Protein AF-A0A9X3NGI1-F1 (afdb_monomer_lite)

pLDDT: mean 73.99, std 24.39, range [33.47, 98.56]

Radius of gyration: 36.4 Å; chains: 1; bounding box: 88×86×124 Å

Structure (mmCIF, N/CA/C/O backbone):
data_AF-A0A9X3NGI1-F1
#
_entry.id   AF-A0A9X3NGI1-F1
#
loop_
_atom_site.group_PDB
_atom_site.id
_atom_site.type_symbol
_atom_site.label_atom_id
_atom_site.label_alt_id
_atom_site.label_comp_id
_atom_site.label_asym_id
_atom_site.label_entity_id
_atom_site.label_seq_id
_atom_site.pdbx_PDB_ins_code
_atom_site.Cartn_x
_atom_site.Cartn_y
_atom_site.Cartn_z
_atom_site.occupancy
_atom_site.B_iso_or_equiv
_atom_site.auth_seq_id
_atom_site.auth_comp_id
_atom_site.auth_asym_id
_atom_site.auth_atom_id
_atom_site.pdbx_PDB_model_num
ATOM 1 N N . THR A 1 1 ? -34.760 -8.149 -36.000 1.00 44.44 1 THR A N 1
ATOM 2 C CA . THR A 1 1 ? -35.032 -9.225 -35.029 1.00 44.44 1 THR A CA 1
ATOM 3 C C . THR A 1 1 ? -34.366 -10.472 -35.561 1.00 44.44 1 THR A C 1
ATOM 5 O O . THR A 1 1 ? -34.420 -10.647 -36.769 1.00 44.44 1 THR A O 1
ATOM 8 N N . GLU A 1 2 ? -33.724 -11.258 -34.691 1.00 40.50 2 GLU A N 1
ATOM 9 C CA . GLU A 1 2 ? -33.153 -12.588 -34.989 1.00 40.50 2 GLU A CA 1
ATOM 10 C C . GLU A 1 2 ? -31.705 -12.674 -35.517 1.00 40.50 2 GLU A C 1
ATOM 12 O O . GLU A 1 2 ? -31.457 -13.360 -36.489 1.00 40.50 2 GLU A O 1
ATOM 17 N N . TRP A 1 3 ? -30.731 -12.042 -34.846 1.00 33.47 3 TRP A N 1
ATOM 18 C CA . TRP A 1 3 ? -29.324 -12.504 -34.829 1.00 33.47 3 TRP A CA 1
ATOM 19 C C . TRP A 1 3 ? -28.754 -12.279 -33.418 1.00 33.47 3 TRP A C 1
ATOM 21 O O . TRP A 1 3 ? -28.051 -11.307 -33.154 1.00 33.47 3 TRP A O 1
ATOM 31 N N . ALA A 1 4 ? -29.134 -13.147 -32.483 1.00 39.94 4 ALA A N 1
ATOM 32 C CA . ALA A 1 4 ? -28.510 -13.287 -31.172 1.00 39.94 4 ALA A CA 1
ATOM 33 C C . ALA A 1 4 ? -28.443 -14.786 -30.843 1.00 39.94 4 ALA A C 1
ATOM 35 O O . ALA A 1 4 ? -29.350 -15.524 -31.211 1.00 39.94 4 ALA A O 1
ATOM 36 N N . ASP A 1 5 ? -27.362 -15.187 -30.177 1.00 46.22 5 ASP A N 1
ATOM 37 C CA . ASP A 1 5 ? -26.978 -16.549 -29.781 1.00 46.22 5 ASP A CA 1
ATOM 38 C C . ASP A 1 5 ? -26.383 -17.468 -30.856 1.00 46.22 5 ASP A C 1
ATOM 40 O O . ASP A 1 5 ? -27.005 -18.385 -31.387 1.00 46.22 5 ASP A O 1
ATOM 44 N N . LYS A 1 6 ? -25.066 -17.308 -31.040 1.00 36.41 6 LYS A N 1
ATOM 45 C CA . LYS A 1 6 ? -24.172 -18.460 -31.194 1.00 36.41 6 LYS A CA 1
ATOM 46 C C . LYS A 1 6 ? -23.066 -18.408 -30.131 1.00 36.41 6 LYS A C 1
ATOM 48 O O . LYS A 1 6 ? -22.438 -17.357 -29.981 1.00 36.41 6 LYS A O 1
ATOM 53 N N . PRO A 1 7 ? -22.804 -19.502 -29.394 1.00 40.94 7 PRO A N 1
ATOM 54 C CA . PRO A 1 7 ? -21.742 -19.549 -28.398 1.00 40.94 7 PRO A CA 1
ATOM 55 C C . PRO A 1 7 ? -20.354 -19.555 -29.059 1.00 40.94 7 PRO A C 1
ATOM 57 O O . PRO A 1 7 ? -20.121 -20.197 -30.082 1.00 40.94 7 PRO A O 1
ATOM 60 N N . ILE A 1 8 ? -19.416 -18.850 -28.422 1.00 40.06 8 ILE A N 1
ATOM 61 C CA . ILE A 1 8 ? -18.023 -18.604 -28.850 1.00 40.06 8 ILE A CA 1
ATOM 62 C C . ILE A 1 8 ? -17.219 -19.899 -29.119 1.00 40.06 8 ILE A C 1
ATOM 64 O O . ILE A 1 8 ? -16.211 -19.866 -29.824 1.00 40.06 8 ILE A O 1
ATOM 68 N N . GLU A 1 9 ? -17.679 -21.057 -28.641 1.00 37.72 9 GLU A N 1
ATOM 69 C CA . GLU A 1 9 ? -17.034 -22.355 -28.883 1.00 37.72 9 GLU A CA 1
ATOM 70 C C . GLU A 1 9 ? -17.083 -22.820 -30.352 1.00 37.72 9 GLU A C 1
ATOM 72 O O . GLU A 1 9 ? -16.216 -23.584 -30.777 1.00 37.72 9 GLU A O 1
ATOM 77 N N . GLU A 1 10 ? -18.027 -22.329 -31.165 1.00 38.19 10 GLU A N 1
ATOM 78 C CA . GLU A 1 10 ? -18.153 -22.735 -32.577 1.00 38.19 10 GLU A CA 1
ATOM 79 C C . GLU A 1 10 ? -17.156 -22.001 -33.505 1.00 38.19 10 GLU A C 1
ATOM 81 O O . GLU A 1 10 ? -16.842 -22.475 -34.595 1.00 38.19 10 GLU A O 1
ATOM 86 N N . VAL A 1 11 ? -16.577 -20.880 -33.051 1.00 39.94 11 VAL A N 1
ATOM 87 C CA . VAL A 1 11 ? -15.551 -20.119 -33.796 1.00 39.94 11 VAL A CA 1
ATOM 88 C C . VAL A 1 11 ? -14.150 -20.712 -33.598 1.00 39.94 11 VAL A C 1
ATOM 90 O O . VAL A 1 11 ? -13.301 -20.598 -34.479 1.00 39.94 11 VAL A O 1
ATOM 93 N N . LEU A 1 12 ? -13.913 -21.406 -32.481 1.00 37.38 12 LEU A N 1
ATOM 94 C CA . LEU A 1 12 ? -12.617 -22.025 -32.181 1.00 37.38 12 LEU A CA 1
ATOM 95 C C . LEU A 1 12 ? -12.430 -23.402 -32.838 1.00 37.38 12 LEU A C 1
ATOM 97 O O . LEU A 1 12 ? -11.293 -23.803 -33.053 1.00 37.38 12 LEU A O 1
ATOM 101 N N . LYS A 1 13 ? -13.510 -24.094 -33.232 1.00 38.16 13 LYS A N 1
ATOM 102 C CA . LYS A 1 13 ? -13.427 -25.395 -33.929 1.00 38.16 13 LYS A CA 1
ATOM 103 C C . LYS A 1 13 ? -13.119 -25.300 -35.429 1.00 38.16 13 LYS A C 1
ATOM 105 O O . LYS A 1 13 ? -12.629 -26.264 -36.003 1.00 38.16 13 LYS A O 1
ATOM 110 N N . ASN A 1 14 ? -13.342 -24.148 -36.066 1.00 36.91 14 ASN A N 1
ATOM 111 C CA . ASN A 1 14 ? -13.116 -23.978 -37.511 1.00 36.91 14 ASN A CA 1
ATOM 112 C C . ASN A 1 14 ? -11.668 -23.609 -37.893 1.00 36.91 14 ASN A C 1
ATOM 114 O O . ASN A 1 14 ? -11.380 -23.421 -39.072 1.00 36.91 14 ASN A O 1
ATOM 118 N N . LEU A 1 15 ? -10.749 -23.525 -36.924 1.00 36.41 15 LEU A N 1
ATOM 119 C CA . LEU A 1 15 ? -9.323 -23.260 -37.163 1.00 36.41 15 LEU A CA 1
ATOM 120 C C . LEU A 1 15 ? -8.459 -24.532 -37.276 1.00 36.41 15 LEU A C 1
ATOM 122 O O . LEU A 1 15 ? -7.320 -24.431 -37.720 1.00 36.41 15 LEU A O 1
ATOM 126 N N . ASP A 1 16 ? -9.009 -25.712 -36.965 1.00 37.62 16 ASP A N 1
ATOM 127 C CA . ASP A 1 16 ? -8.298 -27.006 -37.005 1.00 37.62 16 ASP A CA 1
ATOM 128 C C . ASP A 1 16 ? -8.441 -27.765 -38.343 1.00 37.62 16 ASP A C 1
ATOM 130 O O . ASP A 1 16 ? -7.996 -28.903 -38.471 1.00 37.62 16 ASP A O 1
ATOM 134 N N . SER A 1 17 ? -9.063 -27.169 -39.365 1.00 38.25 17 SER A N 1
ATOM 135 C CA . SER A 1 17 ? -9.323 -27.830 -40.657 1.00 38.25 17 SER A CA 1
ATOM 136 C C . SER A 1 17 ? -8.595 -27.155 -41.820 1.00 38.25 17 SER A C 1
ATOM 138 O O . SER A 1 17 ? -9.227 -26.589 -42.708 1.00 38.25 17 SER A O 1
ATOM 140 N N . LEU A 1 18 ? -7.262 -27.228 -41.841 1.00 39.94 18 LEU A N 1
ATOM 141 C CA . LEU A 1 18 ? -6.475 -27.010 -43.060 1.00 39.94 18 LEU A CA 1
ATOM 142 C C . LEU A 1 18 ? -5.379 -28.085 -43.173 1.00 39.94 18 LEU A C 1
ATOM 144 O O . LEU A 1 18 ? -4.700 -28.357 -42.182 1.00 39.94 18 LEU A O 1
ATOM 148 N N . PRO A 1 19 ? -5.209 -28.720 -44.347 1.00 35.97 19 PRO A N 1
ATOM 149 C CA . PRO A 1 19 ? -4.277 -29.827 -44.513 1.00 35.97 19 PRO A CA 1
ATOM 150 C C . PRO A 1 19 ? -2.824 -29.342 -44.473 1.00 35.97 19 PRO A C 1
ATOM 152 O O . PRO A 1 19 ? -2.438 -28.406 -45.175 1.00 35.97 19 PRO A O 1
ATOM 155 N N . ALA A 1 20 ? -2.022 -30.011 -43.649 1.00 44.06 20 ALA A N 1
ATOM 156 C CA . ALA A 1 20 ? -0.577 -29.881 -43.618 1.00 44.06 20 ALA A CA 1
ATOM 157 C C . ALA A 1 20 ? 0.026 -30.790 -44.693 1.00 44.06 20 ALA A C 1
ATOM 159 O O . ALA A 1 20 ? 0.001 -32.001 -44.525 1.00 44.06 20 ALA A O 1
ATOM 160 N N . ASP A 1 21 ? 0.558 -30.214 -45.771 1.00 40.72 21 ASP A N 1
ATOM 161 C CA . ASP A 1 21 ? 1.622 -30.854 -46.550 1.00 40.72 21 ASP A CA 1
ATOM 162 C C . ASP A 1 21 ? 2.326 -29.848 -47.472 1.00 40.72 21 ASP A C 1
ATOM 164 O O . ASP A 1 21 ? 1.768 -29.368 -48.459 1.00 40.72 21 ASP A O 1
ATOM 168 N N . ALA A 1 22 ? 3.583 -29.544 -47.146 1.00 36.22 22 ALA A N 1
ATOM 169 C CA . ALA A 1 22 ? 4.604 -29.129 -48.103 1.00 36.22 22 ALA A CA 1
ATOM 170 C C . ALA A 1 22 ? 5.992 -29.421 -47.494 1.00 36.22 22 ALA A C 1
ATOM 172 O O . ALA A 1 22 ? 6.306 -28.894 -46.422 1.00 36.22 22 ALA A O 1
ATOM 173 N N . PRO A 1 23 ? 6.838 -30.251 -48.130 1.00 43.12 23 PRO A N 1
ATOM 174 C CA . PRO A 1 23 ? 8.165 -30.553 -47.612 1.00 43.12 23 PRO A CA 1
ATOM 175 C C . PRO A 1 23 ? 9.122 -29.385 -47.879 1.00 43.12 23 PRO A C 1
ATOM 177 O O . PRO A 1 23 ? 9.331 -28.980 -49.022 1.00 43.12 23 PRO A O 1
ATOM 180 N N . VAL A 1 24 ? 9.741 -28.862 -46.820 1.00 44.47 24 VAL A N 1
ATOM 181 C CA . VAL A 1 24 ? 10.839 -27.893 -46.927 1.00 44.47 24 VAL A CA 1
ATOM 182 C C . VAL A 1 24 ? 12.155 -28.655 -47.075 1.00 44.47 24 VAL A C 1
ATOM 184 O O . VAL A 1 24 ? 12.584 -29.378 -46.178 1.00 44.47 24 VAL A O 1
ATOM 187 N N . THR A 1 25 ? 12.796 -28.489 -48.229 1.00 40.03 25 THR A N 1
ATOM 188 C CA . THR A 1 25 ? 14.156 -28.954 -48.526 1.00 40.03 25 THR A CA 1
ATOM 189 C C . THR A 1 25 ? 15.187 -28.123 -47.743 1.00 40.03 25 THR A C 1
ATOM 191 O O . THR A 1 25 ? 15.112 -26.894 -47.791 1.00 40.03 25 THR A O 1
ATOM 194 N N . PRO A 1 26 ? 16.174 -28.726 -47.051 1.00 42.69 26 PRO A N 1
ATOM 195 C CA . PRO A 1 26 ? 17.246 -27.968 -46.412 1.00 42.69 26 PRO A CA 1
ATOM 196 C C . PRO A 1 26 ? 18.352 -27.613 -47.419 1.00 42.69 26 PRO A C 1
ATOM 198 O O . PRO A 1 26 ? 18.873 -28.481 -48.119 1.00 42.69 26 PRO A O 1
ATOM 201 N N . ALA A 1 27 ? 18.731 -26.333 -47.469 1.00 34.28 27 ALA A N 1
ATOM 202 C CA . ALA A 1 27 ? 19.940 -25.868 -48.149 1.00 34.28 27 ALA A CA 1
ATOM 203 C C . ALA A 1 27 ? 21.168 -25.957 -47.211 1.00 34.28 27 ALA A C 1
ATOM 205 O O . ALA A 1 27 ? 21.007 -25.884 -45.989 1.00 34.28 27 ALA A O 1
ATOM 206 N N . PRO A 1 28 ? 22.387 -26.140 -47.755 1.00 46.09 28 PRO A N 1
ATOM 207 C CA . PRO A 1 28 ? 23.514 -26.705 -47.024 1.00 46.09 28 PRO A CA 1
ATOM 208 C C . PRO A 1 28 ? 24.470 -25.660 -46.428 1.00 46.09 28 PRO A C 1
ATOM 210 O O . PRO A 1 28 ? 24.671 -24.586 -46.983 1.00 46.09 28 PRO A O 1
ATOM 213 N N . GLY A 1 29 ? 25.143 -26.076 -45.352 1.00 35.66 29 GLY A N 1
ATOM 214 C CA . GLY A 1 29 ? 26.586 -25.898 -45.171 1.00 35.66 29 GLY A CA 1
ATOM 215 C C . GLY A 1 29 ? 27.109 -24.484 -44.934 1.00 35.66 29 GLY A C 1
ATOM 216 O O . GLY A 1 29 ? 27.486 -23.794 -45.873 1.00 35.66 29 GLY A O 1
ATOM 217 N N . LEU A 1 30 ? 27.325 -24.139 -43.663 1.00 37.38 30 LEU A N 1
ATOM 218 C CA . LEU A 1 30 ? 28.385 -23.207 -43.285 1.00 37.38 30 LEU A CA 1
ATOM 219 C C . LEU A 1 30 ? 29.202 -23.808 -42.143 1.00 37.38 30 LEU A C 1
ATOM 221 O O . LEU A 1 30 ? 28.684 -24.203 -41.100 1.00 37.38 30 LEU A O 1
ATOM 225 N N . ALA A 1 31 ? 30.485 -23.954 -42.452 1.00 35.06 31 ALA A N 1
ATOM 226 C CA . ALA A 1 31 ? 31.502 -24.655 -41.704 1.00 35.06 31 ALA A CA 1
ATOM 227 C C . ALA A 1 31 ? 31.841 -23.971 -40.374 1.00 35.06 31 ALA A C 1
ATOM 229 O O . ALA A 1 31 ? 31.926 -22.747 -40.280 1.00 35.06 31 ALA A O 1
ATOM 230 N N . ALA A 1 32 ? 32.107 -24.803 -39.371 1.00 38.31 32 ALA A N 1
ATOM 231 C CA . ALA A 1 32 ? 32.793 -24.423 -38.148 1.00 38.31 32 ALA A CA 1
ATOM 232 C C . ALA A 1 32 ? 34.277 -24.129 -38.430 1.00 38.31 32 ALA A C 1
ATOM 234 O O . ALA A 1 32 ? 34.912 -24.896 -39.157 1.00 38.31 32 ALA A O 1
ATOM 235 N N . PRO A 1 33 ? 34.873 -23.109 -37.794 1.00 51.44 33 PRO A N 1
ATOM 236 C CA . PRO A 1 33 ? 36.298 -23.109 -37.527 1.00 51.44 33 PRO A CA 1
ATOM 237 C C . PRO A 1 33 ? 36.593 -23.631 -36.117 1.00 51.44 33 PRO A C 1
ATOM 239 O O . PRO A 1 33 ? 35.929 -23.306 -35.132 1.00 51.44 33 PRO A O 1
ATOM 242 N N . ALA A 1 34 ? 37.617 -24.475 -36.084 1.00 36.09 34 ALA A N 1
ATOM 243 C CA . ALA A 1 34 ? 38.183 -25.147 -34.936 1.00 36.09 34 ALA A CA 1
ATOM 244 C C . ALA A 1 34 ? 38.955 -24.201 -33.995 1.00 36.09 34 ALA A C 1
ATOM 246 O O . ALA A 1 34 ? 39.616 -23.262 -34.426 1.00 36.09 34 ALA A O 1
ATOM 247 N N . THR A 1 35 ? 38.853 -24.532 -32.709 1.00 39.19 35 THR A N 1
ATOM 248 C CA . THR A 1 35 ? 39.901 -24.618 -31.678 1.00 39.19 35 THR A CA 1
ATOM 249 C C . THR A 1 35 ? 41.120 -23.689 -31.762 1.00 39.19 35 THR A C 1
ATOM 251 O O . THR A 1 35 ? 42.000 -23.879 -32.594 1.00 39.19 35 THR A O 1
ATOM 254 N N . ALA A 1 36 ? 41.278 -22.837 -30.744 1.00 36.28 36 ALA A N 1
ATOM 255 C CA . ALA A 1 36 ? 42.585 -22.529 -30.158 1.00 36.28 36 ALA A CA 1
ATOM 256 C C . ALA A 1 36 ? 42.411 -22.059 -28.703 1.00 36.28 36 ALA A C 1
ATOM 258 O O . ALA A 1 36 ? 41.901 -20.972 -28.442 1.00 36.28 36 ALA A O 1
ATOM 259 N N . ALA A 1 37 ? 42.824 -22.908 -27.763 1.00 43.88 37 ALA A N 1
ATOM 260 C CA . ALA A 1 37 ? 43.099 -22.531 -26.383 1.00 43.88 37 ALA A CA 1
ATOM 261 C C . ALA A 1 37 ? 44.496 -21.896 -26.296 1.00 43.88 37 ALA A C 1
ATOM 263 O O . ALA A 1 37 ? 45.396 -22.333 -27.019 1.00 43.88 37 ALA A O 1
ATOM 264 N N . PRO A 1 38 ? 44.700 -20.935 -25.385 1.00 57.19 38 PRO A N 1
ATOM 265 C CA . PRO A 1 38 ? 46.007 -20.785 -24.766 1.00 57.19 38 PRO A CA 1
ATOM 266 C C . PRO A 1 38 ? 45.961 -20.896 -23.237 1.00 57.19 38 PRO A C 1
ATOM 268 O O . PRO A 1 38 ? 45.046 -20.422 -22.562 1.00 57.19 38 PRO A O 1
ATOM 271 N N . ASP A 1 39 ? 47.009 -21.551 -22.752 1.00 37.31 39 ASP A N 1
ATOM 272 C CA . ASP A 1 39 ? 47.412 -21.788 -21.374 1.00 37.31 39 ASP A CA 1
ATOM 273 C C . ASP A 1 39 ? 47.661 -20.515 -20.542 1.00 37.31 39 ASP A C 1
ATOM 275 O O . ASP A 1 39 ? 48.174 -19.508 -21.028 1.00 37.31 39 ASP A O 1
ATOM 279 N N . LEU A 1 40 ? 47.329 -20.653 -19.252 1.00 42.53 40 LEU A N 1
ATOM 280 C CA . LEU A 1 40 ? 48.060 -20.224 -18.047 1.00 42.53 40 LEU A CA 1
ATOM 281 C C . LEU A 1 40 ? 49.013 -19.019 -18.144 1.00 42.53 40 LEU A C 1
ATOM 283 O O . LEU A 1 40 ? 50.110 -19.176 -18.658 1.00 42.53 40 LEU A O 1
ATOM 287 N N . VAL A 1 41 ? 48.707 -17.938 -17.409 1.00 46.62 41 VAL A N 1
ATOM 288 C CA . VAL A 1 41 ? 49.624 -17.326 -16.415 1.00 46.62 41 VAL A CA 1
ATOM 289 C C . VAL A 1 41 ? 48.790 -16.616 -15.336 1.00 46.62 41 VAL A C 1
ATOM 291 O O . VAL A 1 41 ? 48.010 -15.714 -15.631 1.00 46.62 41 VAL A O 1
ATOM 294 N N . ALA A 1 42 ? 48.970 -17.014 -14.076 1.00 46.12 42 ALA A N 1
ATOM 295 C CA . ALA A 1 42 ? 48.466 -16.307 -12.901 1.00 46.12 42 ALA A CA 1
ATOM 296 C C . ALA A 1 42 ? 49.437 -15.179 -12.499 1.00 46.12 42 ALA A C 1
ATOM 298 O O . ALA A 1 42 ? 50.633 -15.451 -12.378 1.00 46.12 42 ALA A O 1
ATOM 299 N N . PRO A 1 43 ? 48.972 -13.947 -12.228 1.00 54.88 43 PRO A N 1
ATOM 300 C CA . PRO A 1 43 ? 49.787 -12.954 -11.548 1.00 54.88 43 PRO A CA 1
ATOM 301 C C . PRO A 1 43 ? 49.60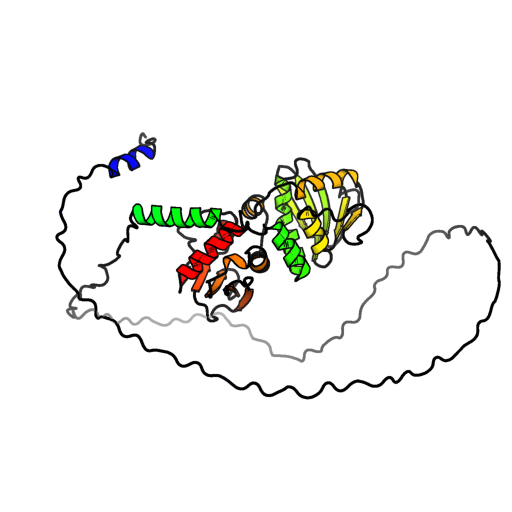6 -13.069 -10.027 1.00 54.88 43 PRO A C 1
ATOM 303 O O . PRO A 1 43 ? 48.556 -12.762 -9.468 1.00 54.88 43 PRO A O 1
ATOM 306 N N . THR A 1 44 ? 50.663 -13.517 -9.353 1.00 45.03 44 THR A N 1
ATOM 307 C CA . THR A 1 44 ? 50.923 -13.254 -7.933 1.00 45.03 44 THR A CA 1
ATOM 308 C C . THR A 1 44 ? 51.132 -11.757 -7.733 1.00 45.03 44 THR A C 1
ATOM 310 O O . THR A 1 44 ? 52.171 -11.233 -8.134 1.00 45.03 44 THR A O 1
ATOM 313 N N . GLU A 1 45 ? 50.181 -11.080 -7.089 1.00 45.75 45 GLU A N 1
ATOM 314 C CA . GLU A 1 45 ? 50.353 -9.695 -6.655 1.00 45.75 45 GLU A CA 1
ATOM 315 C C . GLU A 1 45 ? 50.512 -9.617 -5.130 1.00 45.75 45 GLU A C 1
ATOM 317 O O . GLU A 1 45 ? 49.603 -9.838 -4.333 1.00 45.75 45 GLU A O 1
ATOM 322 N N . ASN A 1 46 ? 51.771 -9.372 -4.787 1.00 47.66 46 ASN A N 1
ATOM 323 C CA . ASN A 1 46 ? 52.353 -8.820 -3.573 1.00 47.66 46 ASN A CA 1
ATOM 324 C C . ASN A 1 46 ? 51.393 -7.950 -2.727 1.00 47.66 46 ASN A C 1
ATOM 326 O O . ASN A 1 46 ? 51.090 -6.814 -3.085 1.00 47.66 46 ASN A O 1
ATOM 330 N N . VAL A 1 47 ? 50.991 -8.447 -1.552 1.00 54.34 47 VAL A N 1
ATOM 331 C CA . VAL A 1 47 ? 50.328 -7.649 -0.506 1.00 54.34 47 VAL A CA 1
ATOM 332 C C . VAL A 1 47 ? 51.397 -7.159 0.485 1.00 54.34 47 VAL A C 1
ATOM 334 O O . VAL A 1 47 ? 52.038 -7.993 1.127 1.00 54.34 47 VAL A O 1
ATOM 337 N N . PRO A 1 48 ? 51.622 -5.840 0.639 1.00 60.06 48 PRO A N 1
ATOM 338 C CA . PRO A 1 48 ? 52.525 -5.312 1.659 1.00 60.06 48 PRO A CA 1
ATOM 339 C C . PRO A 1 48 ? 51.928 -5.466 3.076 1.00 60.06 48 PRO A C 1
ATOM 341 O O . PRO A 1 48 ? 50.712 -5.343 3.249 1.00 60.06 48 PRO A O 1
ATOM 344 N N . PRO A 1 49 ? 52.758 -5.721 4.107 1.00 62.69 49 PRO A N 1
ATOM 345 C CA . PRO A 1 49 ? 52.288 -5.945 5.471 1.00 62.69 49 PRO A CA 1
ATOM 346 C C . PRO A 1 49 ? 51.755 -4.660 6.119 1.00 62.69 49 PRO A C 1
ATOM 348 O O . PRO A 1 49 ? 52.354 -3.588 6.022 1.00 62.69 49 PRO A O 1
ATOM 351 N N . ALA A 1 50 ? 50.629 -4.801 6.819 1.00 51.12 50 ALA A N 1
ATOM 352 C CA . ALA A 1 50 ? 49.999 -3.753 7.610 1.00 51.12 50 ALA A CA 1
ATOM 353 C C . ALA A 1 50 ? 50.905 -3.290 8.775 1.00 51.12 50 ALA A C 1
ATOM 355 O O . ALA A 1 50 ? 51.505 -4.131 9.452 1.00 51.12 50 ALA A O 1
ATOM 356 N N . PRO A 1 51 ? 50.985 -1.979 9.063 1.00 59.28 51 PRO A N 1
ATOM 357 C CA . PRO A 1 51 ? 51.721 -1.477 10.212 1.00 59.28 51 PRO A CA 1
ATOM 358 C C . PRO A 1 51 ? 50.914 -1.621 11.513 1.00 59.28 51 PRO A C 1
ATOM 360 O O . PRO A 1 51 ? 49.805 -1.111 11.636 1.00 59.28 51 PRO A O 1
ATOM 363 N N . GLY A 1 52 ? 51.530 -2.304 12.481 1.00 47.53 52 GLY A N 1
ATOM 364 C CA . GLY A 1 52 ? 51.590 -1.930 13.899 1.00 47.53 52 GLY A CA 1
ATOM 365 C C . GLY A 1 52 ? 50.294 -1.572 14.629 1.00 47.53 52 GLY A C 1
ATOM 366 O O . GLY A 1 52 ? 49.899 -0.412 14.684 1.00 47.53 52 GLY A O 1
ATOM 367 N N . LEU A 1 53 ? 49.744 -2.559 15.341 1.00 43.75 53 LEU A N 1
ATOM 368 C CA . LEU A 1 53 ? 48.914 -2.357 16.531 1.00 43.75 53 LEU A CA 1
ATOM 369 C C . LEU A 1 53 ? 49.722 -1.601 17.601 1.00 43.75 53 LEU A C 1
ATOM 371 O O . LEU A 1 53 ? 50.600 -2.178 18.242 1.00 43.75 53 LEU A O 1
ATOM 375 N N . ALA A 1 54 ? 49.411 -0.322 17.800 1.00 46.56 54 ALA A N 1
ATOM 376 C CA . ALA A 1 54 ? 49.799 0.423 18.991 1.00 46.56 54 ALA A CA 1
ATOM 377 C C . ALA A 1 54 ? 48.688 0.289 20.041 1.00 46.56 54 ALA A C 1
ATOM 379 O O . ALA A 1 54 ? 47.531 0.635 19.795 1.00 46.56 54 ALA A O 1
ATOM 380 N N . ALA A 1 55 ? 49.056 -0.248 21.201 1.00 50.16 55 ALA A N 1
ATOM 381 C CA . ALA A 1 55 ? 48.228 -0.308 22.394 1.00 50.16 55 ALA A CA 1
ATOM 382 C C . ALA A 1 55 ? 47.932 1.109 22.923 1.00 50.16 55 ALA A C 1
ATOM 384 O O . ALA A 1 55 ? 48.865 1.908 23.029 1.00 50.16 55 ALA A O 1
ATOM 385 N N . PRO A 1 56 ? 46.686 1.433 23.304 1.00 59.28 56 PRO A N 1
ATOM 386 C CA . PRO A 1 56 ? 46.427 2.571 24.165 1.00 59.28 56 PRO A CA 1
ATOM 387 C C . PRO A 1 56 ? 46.601 2.163 25.632 1.00 59.28 56 PRO A C 1
ATOM 389 O O . PRO A 1 56 ? 45.900 1.302 26.162 1.00 59.28 56 PRO A O 1
ATOM 392 N N . THR A 1 57 ? 47.588 2.809 26.238 1.00 51.00 57 THR A N 1
ATOM 393 C CA . THR A 1 57 ? 47.910 2.895 27.658 1.00 51.00 57 THR A CA 1
ATOM 394 C C . THR A 1 57 ? 46.683 3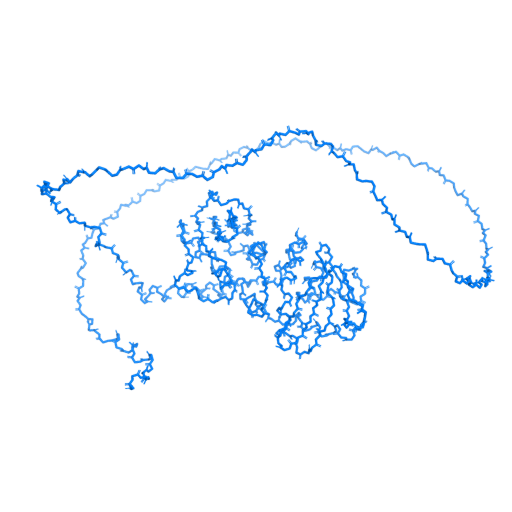.252 28.502 1.00 51.00 57 THR A C 1
ATOM 396 O O . THR A 1 57 ? 45.919 4.153 28.152 1.00 51.00 57 THR A O 1
ATOM 399 N N . GLU A 1 58 ? 46.530 2.540 29.621 1.00 48.09 58 GLU A N 1
ATOM 400 C CA . GLU A 1 58 ? 45.721 2.924 30.779 1.00 48.09 58 GLU A CA 1
ATOM 401 C C . GLU A 1 58 ? 46.057 4.350 31.219 1.00 48.09 58 GLU A C 1
ATOM 403 O O . GLU A 1 58 ? 47.201 4.634 31.564 1.00 48.09 58 GLU A O 1
ATOM 408 N N . ASP A 1 59 ? 45.055 5.223 31.283 1.00 51.09 59 ASP A N 1
ATOM 409 C CA . ASP A 1 59 ? 45.117 6.374 32.176 1.00 51.09 59 ASP A CA 1
ATOM 410 C C . ASP A 1 59 ? 43.725 6.612 32.770 1.00 51.09 59 ASP A C 1
ATOM 412 O O . ASP A 1 59 ? 42.788 7.075 32.115 1.00 51.09 59 ASP A O 1
ATOM 416 N N . ALA A 1 60 ? 43.581 6.169 34.016 1.00 47.81 60 ALA A N 1
ATOM 417 C CA . ALA A 1 60 ? 42.385 6.277 34.830 1.00 47.81 60 ALA A CA 1
ATOM 418 C C . ALA A 1 60 ? 42.515 7.501 35.748 1.00 47.81 60 ALA A C 1
ATOM 420 O O . ALA A 1 60 ? 43.387 7.505 36.618 1.00 47.81 60 ALA A O 1
ATOM 421 N N . PRO A 1 61 ? 41.649 8.524 35.638 1.00 62.88 61 PRO A N 1
ATOM 422 C CA . PRO A 1 61 ? 41.564 9.541 36.668 1.00 62.88 61 PRO A CA 1
ATOM 423 C C . PRO A 1 61 ? 40.623 9.111 37.799 1.00 62.88 61 PRO A C 1
ATOM 425 O O . PRO A 1 61 ? 39.489 8.674 37.597 1.00 62.88 61 PRO A O 1
ATOM 428 N N . ALA A 1 62 ? 41.169 9.270 39.000 1.00 43.56 62 ALA A N 1
ATOM 429 C CA . ALA A 1 62 ? 40.601 9.062 40.317 1.00 43.56 62 ALA A CA 1
ATOM 430 C C . ALA A 1 62 ? 39.172 9.599 40.510 1.00 43.56 62 ALA A C 1
ATOM 432 O O . ALA A 1 62 ? 38.828 10.716 40.119 1.00 43.56 62 ALA A O 1
ATOM 433 N N . ALA A 1 63 ? 38.379 8.804 41.226 1.00 46.38 63 ALA A N 1
ATOM 434 C CA . ALA A 1 63 ? 37.147 9.223 41.871 1.00 46.38 63 ALA A CA 1
ATOM 435 C C . ALA A 1 63 ? 37.439 10.211 43.018 1.00 46.38 63 ALA A C 1
ATOM 437 O O . ALA A 1 63 ? 38.346 9.952 43.813 1.00 46.38 63 ALA A O 1
ATOM 438 N N . PRO A 1 64 ? 36.648 11.285 43.179 1.00 65.31 64 PRO A N 1
ATOM 439 C CA . PRO A 1 64 ? 36.519 11.948 44.461 1.00 65.31 64 PRO A CA 1
ATOM 440 C C . PRO A 1 64 ? 35.376 11.335 45.276 1.00 65.31 64 PRO A C 1
ATOM 442 O O . PRO A 1 64 ? 34.209 11.316 44.883 1.00 65.31 64 PRO A O 1
ATOM 445 N N . ASP A 1 65 ? 35.794 10.850 46.435 1.00 48.62 65 ASP A N 1
ATOM 446 C CA . ASP A 1 65 ? 35.040 10.523 47.634 1.00 48.62 65 ASP A CA 1
ATOM 447 C C . ASP A 1 65 ? 34.257 11.755 48.133 1.00 48.62 65 ASP A C 1
ATOM 449 O O . ASP A 1 65 ? 34.856 12.785 48.448 1.00 48.62 65 ASP A O 1
ATOM 453 N N . VAL A 1 66 ? 32.921 11.674 48.184 1.00 54.69 66 VAL A N 1
ATOM 454 C CA . VAL A 1 66 ? 32.079 12.641 48.911 1.00 54.69 66 VAL A CA 1
ATOM 455 C C . VAL A 1 66 ? 30.956 11.901 49.637 1.00 54.69 66 VAL A C 1
ATOM 457 O O . VAL A 1 66 ? 29.920 11.558 49.072 1.00 54.69 66 VAL A O 1
ATOM 460 N N . ALA A 1 67 ? 31.246 11.649 50.910 1.00 44.34 67 ALA A N 1
ATOM 461 C CA . ALA A 1 67 ? 30.399 11.731 52.096 1.00 44.34 67 ALA A CA 1
ATOM 462 C C . ALA A 1 67 ? 28.866 11.836 51.929 1.00 44.34 67 ALA A C 1
ATOM 464 O O . ALA A 1 67 ? 28.317 12.766 51.338 1.00 44.34 67 ALA A O 1
ATOM 465 N N . ALA A 1 68 ? 28.196 10.923 52.636 1.00 49.69 68 ALA A N 1
ATOM 466 C CA . ALA A 1 68 ? 26.803 10.998 53.062 1.00 49.69 68 ALA A CA 1
ATOM 467 C C . ALA A 1 68 ? 26.484 12.289 53.847 1.00 49.69 68 ALA A C 1
ATOM 469 O O . ALA A 1 68 ? 27.362 12.872 54.488 1.00 49.69 68 ALA A O 1
ATOM 470 N N . PRO A 1 69 ? 25.192 12.646 53.920 1.00 59.84 69 PRO A N 1
ATOM 471 C CA . PRO A 1 69 ? 24.566 12.552 55.233 1.00 59.84 69 PRO A CA 1
ATOM 472 C C . PRO A 1 69 ? 23.195 11.866 55.209 1.00 59.84 69 PRO A C 1
ATOM 474 O O . PRO A 1 69 ? 22.329 12.125 54.377 1.00 59.84 69 PRO A O 1
ATOM 477 N N . THR A 1 70 ? 23.028 10.994 56.198 1.00 47.69 70 THR A N 1
ATOM 478 C CA . THR A 1 70 ? 21.778 10.696 56.900 1.00 47.69 70 THR A CA 1
ATOM 479 C C . THR A 1 70 ? 21.032 11.974 57.261 1.00 47.69 70 THR A C 1
ATOM 481 O O . THR A 1 70 ? 21.590 12.769 58.006 1.00 47.69 70 THR A O 1
ATOM 484 N N . GLU A 1 71 ? 19.767 12.097 56.860 1.00 51.19 71 GLU A N 1
ATOM 485 C CA . GLU A 1 71 ? 18.729 12.633 57.742 1.00 51.19 71 GLU A CA 1
ATOM 486 C C . GLU A 1 71 ? 17.399 11.910 57.520 1.00 51.19 71 GLU A C 1
ATOM 488 O O . GLU A 1 71 ? 16.992 11.547 56.416 1.00 51.19 71 GLU A O 1
ATOM 493 N N . ASP A 1 72 ? 16.797 11.666 58.668 1.00 46.50 72 ASP A N 1
ATOM 494 C CA . ASP A 1 72 ? 15.679 10.823 59.016 1.00 46.50 72 ASP A CA 1
ATOM 495 C C . ASP A 1 72 ? 14.513 11.768 59.309 1.00 46.50 72 ASP A C 1
ATOM 497 O O . ASP A 1 72 ? 14.613 12.566 60.238 1.00 46.50 72 ASP A O 1
ATOM 501 N N . VAL A 1 73 ? 13.429 11.744 58.525 1.00 51.66 73 VAL A N 1
ATOM 502 C CA . VAL A 1 73 ? 12.173 12.396 58.932 1.00 51.66 73 VAL A CA 1
ATOM 503 C C . VAL A 1 73 ? 10.976 11.570 58.474 1.00 51.66 73 VAL A C 1
ATOM 505 O O . VAL A 1 73 ? 10.525 11.607 57.329 1.00 51.66 73 VAL A O 1
ATOM 508 N N . SER A 1 74 ? 10.441 10.842 59.448 1.00 46.91 74 SER A N 1
ATOM 509 C CA . SER A 1 74 ? 9.063 10.369 59.501 1.00 46.91 74 SER A CA 1
ATOM 510 C C . SER A 1 74 ? 8.067 11.535 59.472 1.00 46.91 74 SER A C 1
ATOM 512 O O . SER A 1 74 ? 8.171 12.427 60.307 1.00 46.91 74 SER A O 1
ATOM 514 N N . ALA A 1 75 ? 7.049 11.480 58.606 1.00 41.75 75 ALA A N 1
ATOM 515 C CA . ALA A 1 75 ? 5.704 12.004 58.887 1.00 41.75 75 ALA A CA 1
ATOM 516 C C . ALA A 1 75 ? 4.689 11.559 57.814 1.00 41.75 75 ALA A C 1
ATOM 518 O O . ALA A 1 75 ? 4.754 11.955 56.652 1.00 41.75 75 ALA A O 1
ATOM 519 N N . THR A 1 76 ? 3.712 10.753 58.225 1.00 44.22 76 THR A N 1
ATOM 520 C CA . THR A 1 76 ? 2.402 10.581 57.565 1.00 44.22 76 THR A CA 1
ATOM 521 C C . THR A 1 76 ? 1.368 11.540 58.212 1.00 44.22 76 THR A C 1
ATOM 523 O O . THR A 1 76 ? 1.731 12.290 59.112 1.00 44.22 76 THR A O 1
ATOM 526 N N . PRO A 1 77 ? 0.078 11.551 57.824 1.00 59.75 77 PRO A N 1
ATOM 527 C CA . PRO A 1 77 ? -0.493 12.458 56.830 1.00 59.75 77 PRO A CA 1
ATOM 528 C C . PRO A 1 77 ? -1.589 13.371 57.425 1.00 59.75 77 PRO A C 1
ATOM 530 O O . PRO A 1 77 ? -2.434 12.911 58.190 1.00 59.75 77 PRO A O 1
ATOM 533 N N . THR A 1 78 ? -1.677 14.631 56.998 1.00 44.72 78 THR A N 1
ATOM 534 C CA . THR A 1 78 ? -2.844 15.475 57.318 1.00 44.72 78 THR A CA 1
ATOM 535 C C . THR A 1 78 ? -3.755 15.569 56.104 1.00 44.72 78 THR A C 1
ATOM 537 O O . THR A 1 78 ? -3.407 16.145 55.076 1.00 44.72 78 THR A O 1
ATOM 540 N N . SER A 1 79 ? -4.924 14.943 56.241 1.00 47.84 79 SER A N 1
ATOM 541 C CA . SER A 1 79 ? -6.104 15.244 55.438 1.00 47.84 79 SER A CA 1
ATOM 542 C C . SER A 1 79 ? -6.588 16.636 55.808 1.00 47.84 79 SER A C 1
ATOM 544 O O . SER A 1 79 ? -6.893 16.854 56.974 1.00 47.84 79 SER A O 1
ATOM 546 N N . ASP A 1 80 ? -6.732 17.521 54.828 1.00 42.00 80 ASP A N 1
ATOM 547 C CA . ASP A 1 80 ? -7.632 18.659 54.962 1.00 42.00 80 ASP A CA 1
ATOM 548 C C . ASP A 1 80 ? -8.507 18.792 53.719 1.00 42.00 80 ASP A C 1
ATOM 550 O O . ASP A 1 80 ? -8.049 18.913 52.579 1.00 42.00 80 ASP A O 1
ATOM 554 N N . LEU A 1 81 ? -9.808 18.707 53.993 1.00 47.31 81 LEU A N 1
ATOM 555 C CA . LEU A 1 81 ? -10.896 19.072 53.110 1.00 47.31 81 LEU A CA 1
ATOM 556 C C . LEU A 1 81 ? -10.767 20.556 52.756 1.00 47.31 81 LEU A C 1
ATOM 558 O O . LEU A 1 81 ? -10.856 21.411 53.634 1.00 47.31 81 LEU A O 1
ATOM 562 N N . VAL A 1 82 ? -10.703 20.871 51.464 1.00 45.91 82 VAL A N 1
ATOM 563 C CA . VAL A 1 82 ? -11.059 22.204 50.971 1.00 45.91 82 VAL A CA 1
ATOM 564 C C . VAL A 1 82 ? -12.224 22.063 50.000 1.00 45.91 82 VAL A C 1
ATOM 566 O O . VAL A 1 82 ? -12.142 21.394 48.969 1.00 45.91 82 VAL A O 1
ATOM 569 N N . ALA A 1 83 ? -13.336 22.669 50.410 1.00 45.09 83 ALA A N 1
ATOM 570 C CA . ALA A 1 83 ? -14.573 22.848 49.668 1.00 45.09 83 ALA A CA 1
ATOM 571 C C . ALA A 1 83 ? -14.361 23.696 48.391 1.00 45.09 83 ALA A C 1
ATOM 573 O O . ALA A 1 83 ? -13.394 24.456 48.305 1.00 45.09 83 ALA A O 1
ATOM 574 N N . PRO A 1 84 ? -15.246 23.578 47.386 1.00 53.81 84 PRO A N 1
ATOM 575 C CA . PRO A 1 84 ? -15.046 24.198 46.081 1.00 53.81 84 PRO A CA 1
ATOM 576 C C . PRO A 1 84 ? -15.380 25.697 46.116 1.00 53.81 84 PRO A C 1
ATOM 578 O O . PRO A 1 84 ? -16.364 26.074 46.755 1.00 53.81 84 PRO A O 1
ATOM 581 N N . PRO A 1 85 ? -14.648 26.562 45.389 1.00 56.97 85 PRO A N 1
ATOM 582 C CA . PRO A 1 85 ? -15.162 27.876 45.081 1.00 56.97 85 PRO A CA 1
ATOM 583 C C . PRO A 1 85 ? -16.154 27.803 43.920 1.00 56.97 85 PRO A C 1
ATOM 585 O O . PRO A 1 85 ? -15.966 27.125 42.906 1.00 56.97 85 PRO A O 1
ATOM 588 N N . ASP A 1 86 ? -17.216 28.543 44.171 1.00 40.09 86 ASP A N 1
ATOM 589 C CA . ASP A 1 86 ? -18.393 28.806 43.379 1.00 40.09 86 ASP A CA 1
ATOM 590 C C . ASP A 1 86 ? -18.091 29.523 42.054 1.00 40.09 86 ASP A C 1
ATOM 592 O O . ASP A 1 86 ? -17.007 30.056 41.799 1.00 40.09 86 ASP A O 1
ATOM 596 N N . ALA A 1 87 ? -19.112 29.520 41.210 1.00 45.03 87 ALA A N 1
ATOM 597 C CA . ALA A 1 87 ? -19.166 30.080 39.879 1.00 45.03 87 ALA A CA 1
ATOM 598 C C . ALA A 1 87 ? -18.757 31.562 39.789 1.00 45.03 87 ALA A C 1
ATOM 600 O O . ALA A 1 87 ? -19.152 32.390 40.602 1.00 45.03 87 ALA A O 1
ATOM 601 N N . ALA A 1 88 ? -18.055 31.879 38.693 1.00 41.72 88 ALA A N 1
ATOM 602 C CA . ALA A 1 88 ? -18.194 33.064 37.834 1.00 41.72 88 ALA A CA 1
ATOM 603 C C . ALA A 1 88 ? -16.826 33.607 37.404 1.00 41.72 88 ALA A C 1
ATOM 605 O O . ALA A 1 88 ? -16.114 34.227 38.189 1.00 41.72 88 ALA A O 1
ATOM 606 N N . ARG A 1 89 ? -16.508 33.425 36.116 1.00 36.69 89 ARG A N 1
ATOM 607 C CA . ARG A 1 89 ? -15.971 34.450 35.197 1.00 36.69 89 ARG A CA 1
ATOM 608 C C . ARG A 1 89 ? -15.639 33.784 33.862 1.00 36.69 89 ARG A C 1
ATOM 610 O O . ARG A 1 89 ? -14.586 33.185 33.679 1.00 36.69 89 ARG A O 1
ATOM 617 N N . LEU A 1 90 ? -16.572 33.906 32.921 1.00 41.03 90 LEU A N 1
ATOM 618 C CA . LEU A 1 90 ? -16.267 33.828 31.497 1.00 41.03 90 LEU A CA 1
ATOM 619 C C . LEU A 1 90 ? -15.454 35.077 31.142 1.00 41.03 90 LEU A C 1
ATOM 621 O O . LEU A 1 90 ? -16.014 36.152 30.948 1.00 41.03 90 LEU A O 1
ATOM 625 N N . THR A 1 91 ? -14.134 34.943 31.090 1.00 36.50 91 THR A N 1
ATOM 626 C CA . THR A 1 91 ? -13.258 35.896 30.409 1.00 36.50 91 THR A CA 1
ATOM 627 C C . THR A 1 91 ? -13.015 35.392 28.995 1.00 36.50 91 THR A C 1
ATOM 629 O O . THR A 1 91 ? -12.342 34.389 28.761 1.00 36.50 91 THR A O 1
ATOM 632 N N . THR A 1 92 ? -13.593 36.102 28.036 1.00 41.94 92 THR A N 1
ATOM 633 C CA . THR A 1 92 ? -13.306 35.997 26.610 1.00 41.94 92 THR A CA 1
ATOM 634 C C . THR A 1 92 ? -11.822 36.300 26.391 1.00 41.94 92 THR A C 1
ATOM 636 O O . THR A 1 92 ? -11.385 37.438 26.541 1.00 41.94 92 THR A O 1
ATOM 639 N N . TYR A 1 93 ? -11.026 35.281 26.066 1.00 34.31 93 TYR A N 1
ATOM 640 C CA . TYR A 1 93 ? -9.626 35.445 25.681 1.00 34.31 93 TYR A CA 1
ATOM 641 C C . TYR A 1 93 ? -9.542 35.617 24.160 1.00 34.31 93 TYR A C 1
ATOM 643 O O . TYR A 1 93 ? -9.437 34.652 23.407 1.00 34.31 93 TYR A O 1
ATOM 651 N N . THR A 1 94 ? -9.609 36.863 23.694 1.00 43.25 94 THR A N 1
ATOM 652 C CA . THR A 1 94 ? -9.172 37.252 22.346 1.00 43.25 94 THR A CA 1
ATOM 653 C C . THR A 1 94 ? -7.667 37.507 22.376 1.00 43.25 94 THR A C 1
ATOM 655 O O . THR A 1 94 ? -7.212 38.642 22.515 1.00 43.25 94 THR A O 1
ATOM 658 N N . GLY A 1 95 ? -6.888 36.429 22.284 1.00 34.09 95 GLY A N 1
ATOM 659 C CA . GLY A 1 95 ? -5.440 36.480 22.098 1.00 34.09 95 GLY A CA 1
ATOM 660 C C . GLY A 1 95 ? -5.097 36.886 20.666 1.00 34.09 95 GLY A C 1
ATOM 661 O O . GLY A 1 95 ? -5.105 36.063 19.754 1.00 34.09 95 GLY A O 1
ATOM 662 N N . ARG A 1 96 ? -4.827 38.178 20.483 1.00 35.00 96 ARG A N 1
ATOM 663 C CA . ARG A 1 96 ? -4.303 38.800 19.264 1.00 35.00 96 ARG A CA 1
ATOM 664 C C . ARG A 1 96 ? -2.794 38.537 19.214 1.00 35.00 96 ARG A C 1
ATOM 666 O O . ARG A 1 96 ? -2.053 39.105 20.010 1.00 35.00 96 ARG A O 1
ATOM 673 N N . PHE A 1 97 ? -2.341 37.669 18.314 1.00 45.50 97 PHE A N 1
ATOM 674 C CA . PHE A 1 97 ? -0.912 37.518 18.027 1.00 45.50 97 PHE A CA 1
ATOM 675 C C . PHE A 1 97 ? -0.445 38.659 17.101 1.00 45.50 97 PHE A C 1
ATOM 677 O O . PHE A 1 97 ? -1.149 38.965 16.135 1.00 45.50 97 PHE A O 1
ATOM 684 N N . PRO A 1 98 ? 0.712 39.296 17.360 1.00 46.97 98 PRO A N 1
ATOM 685 C CA . PRO A 1 98 ? 1.310 40.250 16.437 1.00 46.97 98 PRO A CA 1
ATOM 686 C C . PRO A 1 98 ? 1.967 39.497 15.272 1.00 46.97 98 PRO A C 1
ATOM 688 O O . PRO A 1 98 ? 2.906 38.729 15.462 1.00 46.97 98 PRO A O 1
ATOM 691 N N . VAL A 1 99 ? 1.466 39.722 14.060 1.00 54.53 99 VAL A N 1
ATOM 692 C CA . VAL A 1 99 ? 2.183 39.407 12.819 1.00 54.53 99 VAL A CA 1
ATOM 693 C C . VAL A 1 99 ? 3.079 40.597 12.462 1.00 54.53 99 VAL A C 1
ATOM 695 O O . VAL A 1 99 ? 2.588 41.729 12.488 1.00 54.53 99 VAL A O 1
ATOM 698 N N . PRO A 1 100 ? 4.368 40.394 12.132 1.00 49.56 100 PRO A N 1
ATOM 699 C CA . PRO A 1 100 ? 5.190 41.458 11.578 1.00 49.56 100 PRO A CA 1
ATOM 700 C C . PRO A 1 100 ? 4.660 41.831 10.189 1.00 49.56 100 PRO A C 1
ATOM 702 O O . PRO A 1 100 ? 4.596 41.010 9.274 1.00 49.56 100 PRO A O 1
ATOM 705 N N . PHE A 1 101 ? 4.237 43.085 10.077 1.00 47.19 101 PHE A N 1
ATOM 706 C CA . PHE A 1 101 ? 3.851 43.751 8.843 1.00 47.19 101 PHE A CA 1
ATOM 707 C C . PHE A 1 101 ? 5.109 43.974 7.995 1.00 47.19 101 PHE A C 1
ATOM 709 O O . PHE A 1 101 ? 6.025 44.671 8.422 1.00 47.19 101 PHE A O 1
ATOM 716 N N . VAL A 1 102 ? 5.164 43.357 6.814 1.00 53.12 102 VAL A N 1
ATOM 717 C CA . VAL A 1 102 ? 6.174 43.658 5.794 1.00 53.12 102 VAL A CA 1
ATOM 718 C C . VAL A 1 102 ? 5.582 44.732 4.885 1.00 53.12 102 VAL A C 1
ATOM 720 O O . VAL A 1 102 ? 4.599 44.486 4.185 1.00 53.12 102 VAL A O 1
ATOM 723 N N . GLU A 1 103 ? 6.163 45.931 4.935 1.00 43.44 103 GLU A N 1
ATOM 724 C CA . GLU A 1 103 ? 5.874 47.036 4.019 1.00 43.44 103 GLU A CA 1
ATOM 725 C C . GLU A 1 103 ? 6.107 46.605 2.565 1.00 43.44 103 GLU A C 1
ATOM 727 O O . GLU A 1 103 ? 7.205 46.204 2.183 1.00 43.44 103 GLU A O 1
ATOM 732 N N . SER A 1 104 ? 5.066 46.715 1.739 1.00 51.28 104 SER A N 1
ATOM 733 C CA . SER A 1 104 ? 5.186 46.701 0.279 1.00 51.28 104 SER A CA 1
ATOM 734 C C . SER A 1 104 ? 5.268 48.146 -0.222 1.00 51.28 104 SER A C 1
ATOM 736 O O . SER A 1 104 ? 4.322 48.905 0.009 1.00 51.28 104 SER A O 1
ATOM 738 N N . PRO A 1 105 ? 6.343 48.560 -0.914 1.00 60.72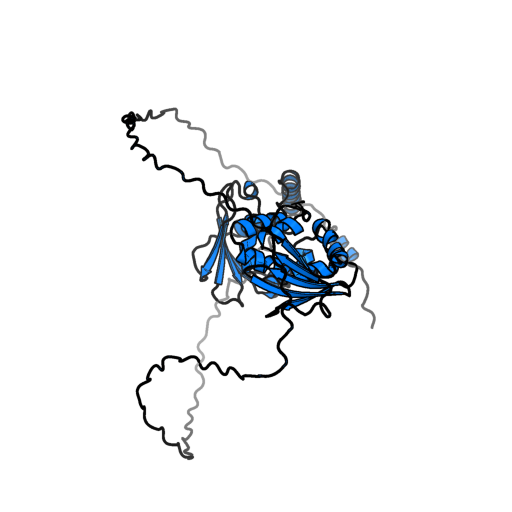 105 PRO A N 1
ATOM 739 C CA . PRO A 1 105 ? 6.397 49.885 -1.508 1.00 60.72 105 PRO A CA 1
ATOM 740 C C . PRO A 1 105 ? 5.587 49.932 -2.815 1.00 60.72 105 PRO A C 1
ATOM 742 O O . PRO A 1 105 ? 5.903 49.259 -3.789 1.00 60.72 105 PRO A O 1
ATOM 745 N N . GLY A 1 106 ? 4.536 50.754 -2.801 1.00 43.97 106 GLY A N 1
ATOM 746 C CA . GLY A 1 106 ? 4.377 51.889 -3.719 1.00 43.97 106 GLY A CA 1
ATOM 747 C C . GLY A 1 106 ? 4.149 51.656 -5.222 1.00 43.97 106 GLY A C 1
ATOM 748 O O . GLY A 1 106 ? 5.090 51.454 -5.975 1.00 43.97 106 GLY A O 1
ATOM 749 N N . LEU A 1 107 ? 2.900 51.920 -5.632 1.00 50.50 107 LEU A N 1
ATOM 750 C CA . LEU A 1 107 ? 2.491 52.788 -6.756 1.00 50.50 107 LEU A CA 1
ATOM 751 C C . LEU A 1 107 ? 3.039 52.514 -8.177 1.00 50.50 107 LEU A C 1
ATOM 753 O O . LEU A 1 107 ? 4.087 53.016 -8.571 1.00 50.50 107 LEU A O 1
ATOM 757 N N . GLY A 1 108 ? 2.193 51.893 -9.008 1.00 43.62 108 GLY A N 1
ATOM 758 C CA . GLY A 1 108 ? 2.173 52.071 -10.468 1.00 43.62 108 GLY A CA 1
ATOM 759 C C . GLY A 1 108 ? 0.853 52.736 -10.911 1.00 43.62 108 GLY A C 1
ATOM 760 O O . GLY A 1 108 ? -0.184 52.438 -10.313 1.00 43.62 108 GLY A O 1
ATOM 761 N N . PRO A 1 109 ? 0.861 53.664 -11.891 1.00 62.44 109 PRO A N 1
ATOM 762 C CA . PRO A 1 109 ? -0.277 54.533 -12.185 1.00 62.44 109 PRO A CA 1
ATOM 763 C C . PRO A 1 109 ? -1.372 53.895 -13.053 1.00 62.44 109 PRO A C 1
ATOM 765 O O . PRO A 1 109 ? -1.170 52.925 -13.780 1.00 62.44 109 PRO A O 1
ATOM 768 N N . ALA A 1 110 ? -2.545 54.516 -12.935 1.00 51.44 110 ALA A N 1
ATOM 769 C CA . ALA A 1 110 ? -3.835 54.165 -13.502 1.00 51.44 110 ALA A CA 1
ATOM 770 C C . ALA A 1 110 ? -3.863 54.037 -15.036 1.00 51.44 110 ALA A C 1
ATOM 772 O O . ALA A 1 110 ? -3.370 54.895 -15.767 1.00 51.44 110 ALA A O 1
ATOM 773 N N . VAL A 1 111 ? -4.541 52.985 -15.497 1.00 61.59 111 VAL A N 1
ATOM 774 C CA . VAL A 1 111 ? -4.917 52.743 -16.894 1.00 61.59 111 VAL A CA 1
ATOM 775 C C . VAL A 1 111 ? -6.223 53.497 -17.198 1.00 61.59 111 VAL A C 1
ATOM 777 O O . VAL A 1 111 ? -7.200 53.298 -16.472 1.00 61.59 111 VAL A O 1
ATOM 780 N N . PRO A 1 112 ? -6.282 54.357 -18.233 1.00 65.94 112 PRO A N 1
ATOM 781 C CA . PRO A 1 112 ? -7.522 55.005 -18.657 1.00 65.94 112 PRO A CA 1
ATOM 782 C C . PRO A 1 112 ? -8.407 54.074 -19.518 1.00 65.94 112 PRO A C 1
ATOM 784 O O . PRO A 1 112 ? -7.895 53.143 -20.145 1.00 65.94 112 PRO A O 1
ATOM 787 N N . PRO A 1 113 ? -9.731 54.318 -19.572 1.00 67.12 113 PRO A N 1
ATOM 788 C CA . PRO A 1 113 ? -10.676 53.496 -20.327 1.00 67.12 113 PRO A CA 1
ATOM 789 C C . PRO A 1 113 ? -10.614 53.779 -21.837 1.00 67.12 113 PRO A C 1
ATOM 791 O O . PRO A 1 113 ? -10.501 54.928 -22.265 1.00 67.12 113 PRO A O 1
ATOM 794 N N . ALA A 1 114 ? -10.717 52.720 -22.644 1.00 52.44 114 ALA A N 1
ATOM 795 C CA . ALA A 1 114 ? -10.823 52.803 -24.098 1.00 52.44 114 ALA A CA 1
ATOM 796 C C . ALA A 1 114 ? -12.263 53.155 -24.538 1.00 52.44 114 ALA A C 1
ATOM 798 O O . ALA A 1 114 ? -13.208 52.624 -23.948 1.00 52.44 114 ALA A O 1
ATOM 799 N N . PRO A 1 115 ? -12.444 54.009 -25.564 1.00 59.16 115 PRO A N 1
ATOM 800 C CA . PRO A 1 115 ? -13.744 54.296 -26.157 1.00 59.16 115 PRO A CA 1
ATOM 801 C C . PRO A 1 115 ? -14.091 53.365 -27.331 1.00 59.16 115 PRO A C 1
ATOM 803 O O . PRO A 1 115 ? -13.218 52.862 -28.040 1.00 59.16 115 PRO A O 1
ATOM 806 N N . ASP A 1 116 ? -15.398 53.211 -27.543 1.00 54.88 116 ASP A N 1
ATOM 807 C CA . ASP A 1 116 ? -16.036 52.676 -28.746 1.00 54.88 116 ASP A CA 1
ATOM 808 C C . ASP A 1 116 ? -15.605 53.422 -30.021 1.00 54.88 116 ASP A C 1
ATOM 810 O O . ASP A 1 116 ? -15.416 54.641 -30.005 1.00 54.88 116 ASP A O 1
ATOM 814 N N . GLY A 1 117 ? -15.545 52.717 -31.158 1.00 35.75 117 GLY A N 1
ATOM 815 C CA . GLY A 1 117 ? -15.456 53.375 -32.466 1.00 35.75 117 GLY A CA 1
ATOM 816 C C . GLY A 1 117 ? -14.873 52.535 -33.601 1.00 35.75 117 GLY A C 1
ATOM 817 O O . GLY A 1 117 ? -13.671 52.509 -33.825 1.00 35.75 117 GLY A O 1
ATOM 818 N N . SER A 1 118 ? -15.774 51.903 -34.349 1.00 50.09 118 SER A N 1
ATOM 819 C CA . SER A 1 118 ? -15.722 51.610 -35.791 1.00 50.09 118 SER A CA 1
ATOM 820 C C . SER A 1 118 ? -14.630 52.289 -36.642 1.00 50.09 118 SER A C 1
ATOM 822 O O . SER A 1 118 ? -14.584 53.515 -36.698 1.00 50.09 118 SER A O 1
ATOM 824 N N . ALA A 1 119 ? -13.913 51.501 -37.458 1.00 36.94 119 ALA A N 1
ATOM 825 C CA . ALA A 1 119 ? -13.510 51.878 -38.824 1.00 36.94 119 ALA A CA 1
ATOM 826 C C . ALA A 1 119 ? -13.022 50.659 -39.636 1.00 36.94 119 ALA A C 1
ATOM 828 O O . ALA A 1 119 ? -11.913 50.158 -39.475 1.00 36.94 119 ALA A O 1
ATOM 829 N N . THR A 1 120 ? -13.918 50.184 -40.496 1.00 47.19 120 THR A N 1
ATOM 830 C CA . THR A 1 120 ? -13.731 49.885 -41.922 1.00 47.19 120 THR A CA 1
ATOM 831 C C . THR A 1 120 ? -12.292 49.877 -42.459 1.00 47.19 120 THR A C 1
ATOM 833 O O . THR A 1 120 ? -11.673 50.931 -42.562 1.00 47.19 120 THR A O 1
ATOM 836 N N . TRP A 1 121 ? -11.838 48.730 -42.979 1.00 40.06 121 TRP A N 1
ATOM 837 C CA . TRP A 1 121 ? -10.896 48.706 -44.102 1.00 40.06 121 TRP A CA 1
ATOM 838 C C . TRP A 1 121 ? -11.359 47.736 -45.185 1.00 40.06 121 TRP A C 1
ATOM 840 O O . TRP A 1 121 ? -11.843 46.635 -44.932 1.00 40.06 121 TRP A O 1
ATOM 850 N N . LEU A 1 122 ? -11.271 48.265 -46.398 1.00 41.34 122 LEU A N 1
ATOM 851 C CA . LEU A 1 122 ? -11.837 47.802 -47.648 1.00 41.34 122 LEU A CA 1
ATOM 852 C C . LEU A 1 122 ? -11.159 46.540 -48.180 1.00 41.34 122 LEU A C 1
ATOM 854 O O . LEU A 1 122 ? -9.944 46.372 -48.113 1.00 41.34 122 LEU A O 1
ATOM 858 N N . ALA A 1 123 ? -11.990 45.711 -48.803 1.00 42.34 123 ALA A N 1
ATOM 859 C CA . ALA A 1 123 ? -11.590 44.655 -49.707 1.00 42.34 123 ALA A CA 1
ATOM 860 C C . ALA A 1 123 ? -10.912 45.229 -50.962 1.00 42.34 123 ALA A C 1
ATOM 862 O O . ALA A 1 123 ? -11.383 46.195 -51.565 1.00 42.34 123 ALA A O 1
ATOM 863 N N . THR A 1 124 ? -9.860 44.564 -51.424 1.00 38.72 124 THR A N 1
ATOM 864 C CA . THR A 1 124 ? -9.481 44.574 -52.838 1.00 38.72 124 THR A CA 1
ATOM 865 C C . THR A 1 124 ? -9.093 43.153 -53.205 1.00 38.72 124 THR A C 1
ATOM 867 O O . THR A 1 124 ? -8.122 42.602 -52.691 1.00 38.72 124 THR A O 1
ATOM 870 N N . GLY A 1 125 ? -9.929 42.526 -54.029 1.00 44.78 125 GLY A N 1
ATOM 871 C CA . GLY A 1 125 ? -9.668 41.207 -54.576 1.00 44.78 125 GLY A CA 1
ATOM 872 C C . GLY A 1 125 ? -8.666 41.278 -55.721 1.00 44.78 125 GLY A C 1
ATOM 873 O O . GLY A 1 125 ? -8.694 42.217 -56.510 1.00 44.78 125 GLY A O 1
ATOM 874 N N . VAL A 1 126 ? -7.843 40.239 -55.848 1.00 40.00 126 VAL A N 1
ATOM 875 C CA . VAL A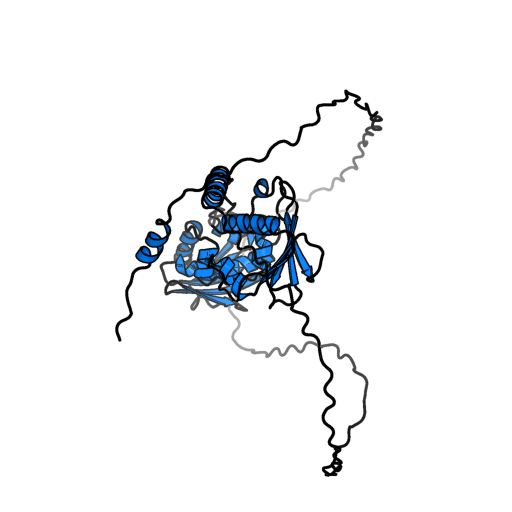 1 126 ? -7.304 39.807 -57.138 1.00 40.00 126 VAL A CA 1
ATOM 876 C C . VAL A 1 126 ? -7.362 38.286 -57.191 1.00 40.00 126 VAL A C 1
ATOM 878 O O . VAL A 1 126 ? -6.704 37.567 -56.444 1.00 40.00 126 VAL A O 1
ATOM 881 N N . THR A 1 127 ? -8.208 37.835 -58.101 1.00 47.50 127 THR A N 1
ATOM 882 C CA . THR A 1 127 ? -8.352 36.491 -58.641 1.00 47.50 127 THR A CA 1
ATOM 883 C C . THR A 1 127 ? -7.057 36.066 -59.338 1.00 47.50 127 THR A C 1
ATOM 885 O O . THR A 1 127 ? -6.587 36.779 -60.220 1.00 47.50 127 THR A O 1
ATOM 888 N N . SER A 1 128 ? -6.508 34.889 -59.023 1.00 36.88 128 SER A N 1
ATOM 889 C CA . SER A 1 128 ? -5.714 34.126 -59.996 1.00 36.88 128 SER A CA 1
ATOM 890 C C . SER A 1 128 ? -5.611 32.652 -59.604 1.00 36.88 128 SER A C 1
ATOM 892 O O . SER A 1 128 ? -5.056 32.292 -58.569 1.00 36.88 128 SER A O 1
ATOM 894 N N . ALA A 1 129 ? -6.157 31.805 -60.467 1.00 38.41 129 ALA A N 1
ATOM 895 C CA . ALA A 1 129 ? -5.937 30.367 -60.555 1.00 38.41 129 ALA A CA 1
ATOM 896 C C . ALA A 1 129 ? -5.668 30.051 -62.043 1.00 38.41 129 ALA A C 1
ATOM 898 O O . ALA A 1 129 ? -6.004 30.865 -62.902 1.00 38.41 129 ALA A O 1
ATOM 899 N N . PRO A 1 130 ? -5.236 28.838 -62.409 1.00 53.34 130 PRO A N 1
ATOM 900 C CA . PRO A 1 130 ? -4.046 28.122 -61.962 1.00 53.34 130 PRO A CA 1
ATOM 901 C C . PRO A 1 130 ? -3.137 27.789 -63.171 1.00 53.34 130 PRO A C 1
ATOM 903 O O . PRO A 1 130 ? -3.603 27.701 -64.307 1.00 53.34 130 PRO A O 1
ATOM 906 N N . LYS A 1 131 ? -1.841 27.520 -62.954 1.00 38.38 131 LYS A N 1
ATOM 907 C CA . LYS A 1 131 ? -0.988 26.895 -63.982 1.00 38.38 131 LYS A CA 1
ATOM 908 C C . LYS A 1 131 ? -0.652 25.469 -63.562 1.00 38.38 131 LYS A C 1
ATOM 910 O O . LYS A 1 131 ? 0.013 25.246 -62.555 1.00 38.38 131 LYS A O 1
ATOM 915 N N . ALA A 1 132 ? -1.167 24.521 -64.339 1.00 51.72 132 ALA A N 1
ATOM 916 C CA . ALA A 1 132 ? -0.989 23.088 -64.175 1.00 51.72 132 ALA A CA 1
ATOM 917 C C . ALA A 1 132 ? 0.498 22.701 -64.259 1.00 51.72 132 ALA A C 1
ATOM 919 O O . ALA A 1 132 ? 1.093 22.685 -65.336 1.00 51.72 132 ALA A O 1
ATOM 920 N N . GLY A 1 133 ? 1.081 22.382 -63.104 1.00 38.22 133 GLY A N 1
ATOM 921 C CA . GLY A 1 133 ? 2.344 21.666 -62.979 1.00 38.22 133 GLY A CA 1
ATOM 922 C C . GLY A 1 133 ? 2.061 20.186 -62.747 1.00 38.22 133 GLY A C 1
ATOM 923 O O . GLY A 1 133 ? 1.443 19.806 -61.758 1.00 38.22 133 GLY A O 1
ATOM 924 N N . ARG A 1 134 ? 2.488 19.357 -63.696 1.00 47.16 134 ARG A N 1
ATOM 925 C CA . ARG A 1 134 ? 2.434 17.893 -63.676 1.00 47.16 134 ARG A CA 1
ATOM 926 C C . ARG A 1 134 ? 3.291 17.362 -62.520 1.00 47.16 134 ARG A C 1
ATOM 928 O O . ARG A 1 134 ? 4.506 17.271 -62.656 1.00 47.16 134 ARG A O 1
ATOM 935 N N . PHE A 1 135 ? 2.667 17.004 -61.401 1.00 37.94 135 PHE A N 1
ATOM 936 C CA . PHE A 1 135 ? 3.328 16.254 -60.334 1.00 37.94 135 PHE A CA 1
ATOM 937 C C . PHE A 1 135 ? 3.355 14.768 -60.698 1.00 37.94 135 PHE A C 1
ATOM 939 O O . PHE A 1 135 ? 2.318 14.138 -60.903 1.00 37.94 135 PHE A O 1
ATOM 946 N N . VAL A 1 136 ? 4.563 14.218 -60.802 1.00 43.53 136 VAL A N 1
ATOM 947 C CA . VAL A 1 136 ? 4.799 12.775 -60.820 1.00 43.53 136 VAL A CA 1
ATOM 948 C C . VAL A 1 136 ? 4.429 12.248 -59.437 1.00 43.53 136 VAL A C 1
ATOM 950 O O . VAL A 1 136 ? 4.997 12.661 -58.428 1.00 43.53 136 VAL A O 1
ATOM 953 N N . ARG A 1 137 ? 3.431 11.368 -59.402 1.00 45.44 137 ARG A N 1
ATOM 954 C CA . ARG A 1 137 ? 3.006 10.623 -58.221 1.00 45.44 137 ARG A CA 1
ATOM 955 C C . ARG A 1 137 ? 4.119 9.630 -57.881 1.00 45.44 137 ARG A C 1
ATOM 957 O O . ARG A 1 137 ? 4.243 8.608 -58.546 1.00 45.44 137 ARG A O 1
ATOM 964 N N . LEU A 1 138 ? 4.953 9.968 -56.902 1.00 42.62 138 LEU A N 1
ATOM 965 C CA . LEU A 1 138 ? 5.870 9.013 -56.291 1.00 42.62 138 LEU A CA 1
ATOM 966 C C . LEU A 1 138 ? 5.021 8.139 -55.360 1.00 42.62 138 LEU A C 1
ATOM 968 O O . LEU A 1 138 ? 4.482 8.628 -54.368 1.00 42.62 138 LEU A O 1
ATOM 972 N N . GLU A 1 139 ? 4.799 6.890 -55.757 1.00 41.47 139 GLU A N 1
ATOM 973 C CA . GLU A 1 139 ? 4.169 5.880 -54.911 1.00 41.47 139 GLU A CA 1
ATOM 974 C C . GLU A 1 139 ? 5.006 5.702 -53.644 1.00 41.47 139 GLU A C 1
ATOM 976 O O . GLU A 1 139 ? 6.228 5.600 -53.710 1.00 41.47 139 GLU A O 1
ATOM 981 N N . ASP A 1 140 ? 4.333 5.723 -52.499 1.00 45.72 140 ASP A N 1
ATOM 982 C CA . ASP A 1 140 ? 4.906 5.560 -51.169 1.00 45.72 140 ASP A CA 1
ATOM 983 C C . ASP A 1 140 ? 5.120 4.057 -50.887 1.00 45.72 140 ASP A C 1
ATOM 985 O O . ASP A 1 140 ? 4.134 3.326 -50.737 1.00 45.72 140 ASP A O 1
ATOM 989 N N . PRO A 1 141 ? 6.367 3.544 -50.831 1.00 48.03 141 PRO A N 1
ATOM 990 C CA . PRO A 1 141 ? 6.622 2.131 -50.570 1.00 48.03 141 PRO A CA 1
ATOM 991 C C . PRO A 1 141 ? 6.612 1.780 -49.069 1.00 48.03 141 PRO A C 1
ATOM 993 O O . PRO A 1 141 ? 6.956 0.656 -48.707 1.00 48.03 141 PRO A O 1
ATOM 996 N N . ALA A 1 142 ? 6.211 2.685 -48.166 1.00 43.84 142 ALA A N 1
ATOM 997 C CA . ALA A 1 142 ? 6.284 2.446 -46.719 1.00 43.84 142 ALA A CA 1
ATOM 998 C C . ALA A 1 142 ? 5.055 1.736 -46.103 1.00 43.84 142 ALA A C 1
ATOM 1000 O O . ALA A 1 142 ? 5.029 1.481 -44.897 1.00 43.84 142 ALA A O 1
ATOM 1001 N N . ALA A 1 143 ? 4.043 1.371 -46.899 1.00 46.19 143 ALA A N 1
ATOM 1002 C CA . ALA A 1 143 ? 2.836 0.684 -46.413 1.00 46.19 143 ALA A CA 1
ATOM 1003 C C . ALA A 1 143 ? 2.933 -0.857 -46.393 1.00 46.19 143 ALA A C 1
ATOM 1005 O O . ALA A 1 143 ? 2.011 -1.527 -45.927 1.00 46.19 143 ALA A O 1
ATOM 1006 N N . ALA A 1 144 ? 4.039 -1.441 -46.856 1.00 47.47 144 ALA A N 1
ATOM 1007 C CA . ALA A 1 144 ? 4.196 -2.887 -46.972 1.00 47.47 144 ALA A CA 1
ATOM 1008 C C . ALA A 1 144 ? 5.342 -3.390 -46.089 1.00 47.47 144 ALA A C 1
ATOM 1010 O O . ALA A 1 144 ? 6.433 -3.610 -46.588 1.00 47.47 144 ALA A O 1
ATOM 1011 N N . TYR A 1 145 ? 5.102 -3.536 -44.781 1.00 37.56 145 TYR A N 1
ATOM 1012 C CA . TYR A 1 145 ? 5.599 -4.644 -43.940 1.00 37.56 145 TYR A CA 1
ATOM 1013 C C . TYR A 1 145 ? 5.254 -4.371 -42.465 1.00 37.56 145 TYR A C 1
ATOM 1015 O O . TYR A 1 145 ? 6.015 -3.767 -41.711 1.00 37.56 145 TYR A O 1
ATOM 1023 N N . ARG A 1 146 ? 4.094 -4.855 -42.012 1.00 35.38 146 ARG A N 1
ATOM 1024 C CA . ARG A 1 146 ? 3.886 -5.169 -40.591 1.00 35.38 146 ARG A CA 1
ATOM 1025 C C . ARG A 1 146 ? 3.978 -6.685 -40.456 1.00 35.38 146 ARG A C 1
ATOM 1027 O O . ARG A 1 146 ? 2.983 -7.351 -40.738 1.00 35.38 146 ARG A O 1
ATOM 1034 N N . PRO A 1 147 ? 5.129 -7.260 -40.069 1.00 35.69 147 PRO A N 1
ATOM 1035 C CA . PRO A 1 147 ? 5.176 -8.680 -39.771 1.00 35.69 147 PRO A CA 1
ATOM 1036 C C . PRO A 1 147 ? 4.312 -8.932 -38.533 1.00 35.69 147 PRO A C 1
ATOM 1038 O O . PRO A 1 147 ? 4.670 -8.580 -37.408 1.00 35.69 147 PRO A O 1
ATOM 1041 N N . VAL A 1 148 ? 3.138 -9.523 -38.748 1.00 38.41 148 VAL A N 1
ATOM 1042 C CA . VAL A 1 148 ? 2.350 -10.137 -37.682 1.00 38.41 148 VAL A CA 1
ATOM 1043 C C . VAL A 1 148 ? 3.107 -11.399 -37.279 1.00 38.41 148 VAL A C 1
ATOM 1045 O O . VAL A 1 148 ? 2.951 -12.455 -37.884 1.00 38.41 148 VAL A O 1
ATOM 1048 N N . LEU A 1 149 ? 3.991 -11.280 -36.287 1.00 39.91 149 LEU A N 1
ATOM 1049 C CA . LEU A 1 149 ? 4.649 -12.433 -35.680 1.00 39.91 149 LEU A CA 1
ATOM 1050 C C . LEU A 1 149 ? 3.608 -13.200 -34.857 1.00 39.91 149 LEU A C 1
ATOM 1052 O O . LEU A 1 149 ? 3.388 -12.928 -33.676 1.00 39.91 149 LEU A O 1
ATOM 1056 N N . LEU A 1 150 ? 2.938 -14.157 -35.498 1.00 44.62 150 LEU A N 1
ATOM 1057 C CA . LEU A 1 150 ? 2.184 -15.194 -34.806 1.00 44.62 150 LEU A CA 1
ATOM 1058 C C . LEU A 1 150 ? 3.191 -16.046 -34.031 1.00 44.62 150 LEU A C 1
ATOM 1060 O O . LEU A 1 150 ? 3.842 -16.925 -34.589 1.00 44.62 150 LEU A O 1
ATOM 1064 N N . ALA A 1 151 ? 3.349 -15.761 -32.738 1.00 46.31 151 ALA A N 1
ATOM 1065 C CA . ALA A 1 151 ? 4.066 -16.654 -31.838 1.00 46.31 151 ALA A CA 1
ATOM 1066 C C . ALA A 1 151 ? 3.438 -18.049 -31.952 1.00 46.31 151 ALA A C 1
ATOM 1068 O O . ALA A 1 151 ? 2.240 -18.207 -31.693 1.00 46.31 151 ALA A O 1
ATOM 1069 N N . SER A 1 152 ? 4.236 -19.030 -32.379 1.00 66.69 152 SER A N 1
ATOM 1070 C CA . SER A 1 152 ? 3.776 -20.403 -32.560 1.00 66.69 152 SER A CA 1
ATOM 1071 C C . SER A 1 152 ? 3.206 -20.947 -31.248 1.00 66.69 152 SER A C 1
ATOM 1073 O O . SER A 1 152 ? 3.617 -20.553 -30.152 1.00 66.69 152 SER A O 1
ATOM 1075 N N . VAL A 1 153 ? 2.249 -21.869 -31.349 1.00 66.25 153 VAL A N 1
ATOM 1076 C CA . VAL A 1 153 ? 1.658 -22.547 -30.183 1.00 66.25 153 VAL A CA 1
ATOM 1077 C C . VAL A 1 153 ? 2.753 -23.171 -29.306 1.00 66.25 153 VAL A C 1
ATOM 1079 O O . VAL A 1 153 ? 2.703 -23.048 -28.084 1.00 66.25 153 VAL A O 1
ATOM 1082 N N . ALA A 1 154 ? 3.805 -23.713 -29.928 1.00 61.88 154 ALA A N 1
ATOM 1083 C CA . ALA A 1 154 ? 4.983 -24.245 -29.248 1.00 61.88 154 ALA A CA 1
ATOM 1084 C C . ALA A 1 154 ? 5.756 -23.181 -28.443 1.00 61.88 154 ALA A C 1
ATOM 1086 O O . ALA A 1 154 ? 6.117 -23.432 -27.297 1.00 61.88 154 ALA A O 1
ATOM 1087 N N . ALA A 1 155 ? 5.956 -21.972 -28.983 1.00 56.69 155 ALA A N 1
ATOM 1088 C CA . ALA A 1 155 ? 6.624 -20.889 -28.255 1.00 56.69 155 ALA A CA 1
ATOM 1089 C C . ALA A 1 155 ? 5.814 -20.426 -27.030 1.00 56.69 155 ALA A C 1
ATOM 1091 O O . ALA A 1 155 ? 6.386 -20.095 -25.992 1.00 56.69 155 ALA A O 1
ATOM 1092 N N . ARG A 1 156 ? 4.476 -20.441 -27.123 1.00 60.69 156 ARG A N 1
ATOM 1093 C CA . ARG A 1 156 ? 3.594 -20.136 -25.983 1.00 60.69 156 ARG A CA 1
ATOM 1094 C C . ARG A 1 156 ? 3.622 -21.235 -24.920 1.00 60.69 156 ARG A C 1
ATOM 1096 O O . ARG A 1 156 ? 3.648 -20.909 -23.737 1.00 60.69 156 ARG A O 1
ATOM 1103 N N . ALA A 1 157 ? 3.640 -22.505 -25.328 1.00 64.62 157 ALA A N 1
ATOM 1104 C CA . ALA A 1 157 ? 3.748 -23.639 -24.411 1.00 64.62 157 ALA A CA 1
ATOM 1105 C C . ALA A 1 157 ? 5.092 -23.636 -23.665 1.00 64.62 157 ALA A C 1
ATOM 1107 O O . ALA A 1 157 ? 5.102 -23.686 -22.440 1.00 64.62 157 ALA A O 1
ATOM 1108 N N . ALA A 1 158 ? 6.206 -23.437 -24.377 1.00 61.31 158 ALA A N 1
ATOM 1109 C CA . ALA A 1 158 ? 7.534 -23.341 -23.770 1.00 61.31 158 ALA A CA 1
ATOM 1110 C C . ALA A 1 158 ? 7.652 -22.149 -22.801 1.00 61.31 158 ALA A C 1
ATOM 1112 O O . ALA A 1 158 ? 8.196 -22.282 -21.707 1.00 61.31 158 ALA A O 1
ATOM 1113 N N . ALA A 1 159 ? 7.092 -20.983 -23.152 1.00 59.59 159 ALA A N 1
ATOM 1114 C CA . ALA A 1 159 ? 7.054 -19.834 -22.245 1.00 59.59 159 ALA A CA 1
ATOM 1115 C C . ALA A 1 159 ? 6.231 -20.114 -20.975 1.00 59.59 159 ALA A C 1
ATOM 1117 O O . ALA A 1 159 ? 6.583 -19.625 -19.900 1.00 59.59 159 ALA A O 1
ATOM 1118 N N . LYS A 1 160 ? 5.158 -20.908 -21.087 1.00 60.59 160 LYS A N 1
ATOM 1119 C CA . LYS A 1 160 ? 4.337 -21.330 -19.949 1.00 60.59 160 LYS A CA 1
ATOM 1120 C C . LYS A 1 160 ? 5.080 -22.322 -19.050 1.00 60.59 160 LYS A C 1
ATOM 1122 O O . LYS A 1 160 ? 5.099 -22.114 -17.846 1.00 60.59 160 LYS A O 1
ATOM 1127 N N . GLU A 1 161 ? 5.756 -23.323 -19.609 1.00 61.72 161 GLU A N 1
ATOM 1128 C CA . GLU A 1 161 ? 6.540 -24.290 -18.823 1.00 61.72 161 GLU A CA 1
ATOM 1129 C C . GLU A 1 161 ? 7.703 -23.628 -18.074 1.00 61.72 161 GLU A C 1
ATOM 1131 O O . GLU A 1 161 ? 7.919 -23.904 -16.896 1.00 61.72 161 GLU A O 1
ATOM 1136 N N . VAL A 1 162 ? 8.412 -22.690 -18.712 1.00 60.81 162 VAL A N 1
ATOM 1137 C CA . VAL A 1 162 ? 9.461 -21.899 -18.043 1.00 60.81 162 VAL A CA 1
ATOM 1138 C C . VAL A 1 162 ? 8.866 -21.008 -16.948 1.00 60.81 162 VAL A C 1
ATOM 1140 O O . VAL A 1 162 ? 9.488 -20.823 -15.899 1.00 60.81 162 VAL A O 1
ATOM 1143 N N . ALA A 1 163 ? 7.663 -20.463 -17.156 1.00 55.50 163 ALA A N 1
ATOM 1144 C CA . ALA A 1 163 ? 6.965 -19.702 -16.127 1.00 55.50 163 ALA A CA 1
ATOM 1145 C C . ALA A 1 163 ? 6.593 -20.591 -14.929 1.00 55.50 163 ALA A C 1
ATOM 1147 O O . ALA A 1 163 ? 6.941 -20.226 -13.806 1.00 55.50 163 ALA A O 1
ATOM 1148 N N . ASP A 1 164 ? 5.978 -21.752 -15.166 1.00 52.88 164 ASP A N 1
ATOM 1149 C CA . ASP A 1 164 ? 5.512 -22.701 -14.146 1.00 52.88 164 ASP A CA 1
ATOM 1150 C C . ASP A 1 164 ? 6.678 -23.333 -13.359 1.00 52.88 164 ASP A C 1
ATOM 1152 O O . ASP A 1 164 ? 6.636 -23.413 -12.127 1.00 52.88 164 ASP A O 1
ATOM 1156 N N . ALA A 1 165 ? 7.774 -23.695 -14.035 1.00 56.03 165 ALA A N 1
ATOM 1157 C CA . ALA A 1 165 ? 8.983 -24.213 -13.392 1.00 56.03 165 ALA A CA 1
ATOM 1158 C C . ALA A 1 165 ? 9.599 -23.188 -12.427 1.00 56.03 165 ALA A C 1
ATOM 1160 O O . ALA A 1 165 ? 9.982 -23.533 -11.310 1.00 56.03 165 ALA A O 1
ATOM 1161 N N . PHE A 1 166 ? 9.624 -21.910 -12.817 1.00 54.75 166 PHE A N 1
ATOM 1162 C CA . PHE A 1 166 ? 10.074 -20.843 -11.927 1.00 54.75 166 PHE A CA 1
ATOM 1163 C C . PHE A 1 166 ? 9.102 -20.626 -10.761 1.00 54.75 166 PHE A C 1
ATOM 1165 O O . PHE A 1 166 ? 9.551 -20.456 -9.638 1.00 54.75 166 PHE A O 1
ATOM 1172 N N . LEU A 1 167 ? 7.782 -20.622 -10.996 1.00 55.69 167 LEU A N 1
ATOM 1173 C CA . LEU A 1 167 ? 6.788 -20.438 -9.925 1.00 55.69 167 LEU A CA 1
ATOM 1174 C C . LEU A 1 167 ? 6.939 -21.492 -8.820 1.00 55.69 167 LEU A C 1
ATOM 1176 O O . LEU A 1 167 ? 6.716 -21.196 -7.652 1.00 55.69 167 LEU A O 1
ATOM 1180 N N . THR A 1 168 ? 7.383 -22.693 -9.189 1.00 53.31 168 THR A N 1
ATOM 1181 C CA . THR A 1 168 ? 7.604 -23.810 -8.265 1.00 53.31 168 THR A CA 1
ATOM 1182 C C . THR A 1 168 ? 8.907 -23.670 -7.458 1.00 53.31 168 THR A C 1
ATOM 1184 O O . THR A 1 168 ? 9.015 -24.224 -6.367 1.00 53.31 168 THR A O 1
ATOM 1187 N N . SER A 1 169 ? 9.890 -22.905 -7.951 1.00 55.66 169 SER A N 1
ATOM 1188 C CA . SER A 1 169 ? 11.182 -22.661 -7.283 1.00 55.66 169 SER A CA 1
ATOM 1189 C C . SER A 1 169 ? 11.302 -21.276 -6.636 1.00 55.66 169 SER A C 1
ATOM 1191 O O . SER A 1 169 ? 12.350 -20.937 -6.083 1.00 55.66 169 SER A O 1
ATOM 1193 N N . VAL A 1 170 ? 10.273 -20.437 -6.753 1.00 59.53 170 VAL A N 1
ATOM 1194 C CA . VAL A 1 170 ? 10.299 -19.050 -6.289 1.00 59.53 170 VAL A CA 1
ATOM 1195 C C . VAL A 1 170 ? 9.949 -18.999 -4.807 1.00 59.53 170 VAL A C 1
ATOM 1197 O O . VAL A 1 170 ? 8.872 -19.414 -4.384 1.00 59.53 170 VAL A O 1
ATOM 1200 N N . VAL A 1 171 ? 10.876 -18.454 -4.013 1.00 64.44 171 VAL A N 1
ATOM 1201 C CA . VAL A 1 171 ? 10.613 -18.042 -2.629 1.00 64.44 171 VAL A CA 1
ATOM 1202 C C . VAL A 1 171 ? 9.338 -17.194 -2.634 1.00 64.44 171 VAL A C 1
ATOM 1204 O O . VAL A 1 171 ? 9.296 -16.224 -3.401 1.00 64.44 171 VAL A O 1
ATOM 1207 N N . PRO A 1 172 ? 8.306 -17.541 -1.839 1.00 68.62 172 PRO A N 1
ATOM 1208 C CA . PRO A 1 172 ? 7.045 -16.818 -1.855 1.00 68.62 172 PRO A CA 1
ATOM 1209 C C . PRO A 1 172 ? 7.298 -15.344 -1.557 1.00 68.62 172 PRO A C 1
ATOM 1211 O O . PRO A 1 172 ? 8.159 -15.005 -0.735 1.00 68.62 172 PRO A O 1
ATOM 1214 N N . ALA A 1 173 ? 6.552 -14.475 -2.239 1.00 72.00 173 ALA A N 1
ATOM 1215 C CA . ALA A 1 173 ? 6.637 -13.045 -2.005 1.00 72.00 173 ALA A CA 1
ATOM 1216 C C . ALA A 1 173 ? 6.506 -12.776 -0.496 1.00 72.00 173 ALA A C 1
ATOM 1218 O O . ALA A 1 173 ? 5.686 -13.420 0.166 1.00 72.00 173 ALA A O 1
ATOM 1219 N N . PRO A 1 174 ? 7.244 -11.802 0.065 1.00 73.81 174 PRO A N 1
ATOM 1220 C CA . PRO A 1 174 ? 7.050 -11.345 1.440 1.00 73.81 174 PRO A CA 1
ATOM 1221 C C . PRO A 1 174 ? 5.573 -11.060 1.782 1.00 73.81 174 PRO A C 1
ATOM 1223 O O . PRO A 1 174 ? 5.184 -11.127 2.947 1.00 73.81 174 PRO A O 1
ATOM 1226 N N . GLY A 1 175 ? 4.750 -10.772 0.769 1.00 85.38 175 GLY A N 1
ATOM 1227 C CA . GLY A 1 175 ? 3.357 -10.385 0.903 1.00 85.38 175 GLY A CA 1
ATOM 1228 C C . GLY A 1 175 ? 3.244 -8.933 1.360 1.00 85.38 175 GLY A C 1
ATOM 1229 O O . GLY A 1 175 ? 4.138 -8.384 2.013 1.00 85.38 175 GLY A O 1
ATOM 1230 N N . LEU A 1 176 ? 2.115 -8.297 1.043 1.00 89.94 176 LEU A N 1
ATOM 1231 C CA . LEU A 1 176 ? 1.862 -6.878 1.331 1.00 89.94 176 LEU A CA 1
ATOM 1232 C C . LEU A 1 176 ? 2.121 -6.501 2.801 1.00 89.94 176 LEU A C 1
ATOM 1234 O O . LEU A 1 176 ? 2.617 -5.420 3.104 1.00 89.94 176 LEU A O 1
ATOM 1238 N N . ARG A 1 177 ? 1.804 -7.400 3.733 1.00 92.31 177 ARG A N 1
ATOM 1239 C CA . ARG A 1 177 ? 1.922 -7.147 5.175 1.00 92.31 177 ARG A CA 1
ATOM 1240 C C . ARG A 1 177 ? 3.366 -7.072 5.644 1.00 92.31 177 ARG A C 1
ATOM 1242 O O . ARG A 1 177 ? 3.712 -6.154 6.379 1.00 92.31 177 ARG A O 1
ATOM 1249 N N . LYS A 1 178 ? 4.211 -8.010 5.210 1.00 92.69 178 LYS A N 1
ATOM 1250 C CA . LYS A 1 178 ? 5.640 -7.976 5.535 1.00 92.69 178 LYS A CA 1
ATOM 1251 C C . LYS A 1 178 ? 6.298 -6.771 4.872 1.00 92.69 178 LYS A C 1
ATOM 1253 O O . LYS A 1 178 ? 7.071 -6.084 5.527 1.00 92.69 178 LYS A O 1
ATOM 1258 N N . ALA A 1 179 ? 5.920 -6.471 3.625 1.00 94.50 179 ALA A N 1
ATOM 1259 C CA . ALA A 1 179 ? 6.376 -5.271 2.932 1.00 94.50 179 ALA A CA 1
ATOM 1260 C C . ALA A 1 179 ? 6.041 -3.996 3.726 1.00 94.50 179 ALA A C 1
ATOM 1262 O O . ALA A 1 179 ? 6.892 -3.130 3.893 1.00 94.50 179 ALA A O 1
ATOM 1263 N N . LEU A 1 180 ? 4.831 -3.916 4.287 1.00 95.81 180 LEU A N 1
ATOM 1264 C CA . LEU A 1 180 ? 4.398 -2.795 5.116 1.00 95.81 180 LEU A CA 1
ATOM 1265 C C . LEU A 1 180 ? 5.160 -2.697 6.447 1.00 95.81 180 LEU A C 1
ATOM 1267 O O . LEU A 1 180 ? 5.466 -1.590 6.880 1.00 95.81 180 LEU A O 1
ATOM 1271 N N . VAL A 1 181 ? 5.473 -3.825 7.096 1.00 96.44 181 VAL A N 1
ATOM 1272 C CA . VAL A 1 181 ? 6.286 -3.841 8.326 1.00 96.44 181 VAL A CA 1
ATOM 1273 C C . VAL A 1 181 ? 7.700 -3.340 8.045 1.00 96.44 181 VAL A C 1
ATOM 1275 O O . VAL A 1 181 ? 8.187 -2.481 8.775 1.00 96.44 181 VAL A O 1
ATOM 1278 N N . GLU A 1 182 ? 8.348 -3.837 6.990 1.00 96.75 182 GLU A N 1
ATOM 1279 C CA . GLU A 1 182 ? 9.697 -3.390 6.625 1.00 96.75 182 GLU A CA 1
ATOM 1280 C C . GLU A 1 182 ? 9.703 -1.917 6.192 1.00 96.75 182 GLU A C 1
ATOM 1282 O O . GLU A 1 182 ? 10.531 -1.149 6.681 1.00 96.75 182 GLU A O 1
ATOM 1287 N N . LEU A 1 183 ? 8.720 -1.483 5.392 1.00 97.31 183 LEU A N 1
ATOM 1288 C CA . LEU A 1 183 ? 8.539 -0.071 5.050 1.00 97.31 183 LEU A CA 1
ATOM 1289 C C . LEU A 1 183 ? 8.366 0.785 6.308 1.00 97.31 183 LEU A C 1
ATOM 1291 O O . LEU A 1 183 ? 8.971 1.840 6.412 1.00 97.31 183 LEU A O 1
ATOM 1295 N N . ALA A 1 184 ? 7.585 0.339 7.293 1.00 97.12 184 ALA A N 1
ATOM 1296 C CA . ALA A 1 184 ? 7.347 1.110 8.510 1.00 97.12 184 ALA A CA 1
ATOM 1297 C C . ALA A 1 184 ? 8.573 1.233 9.427 1.00 97.12 184 ALA A C 1
ATOM 1299 O O . ALA A 1 184 ? 8.603 2.139 10.264 1.00 97.12 184 ALA A O 1
ATOM 1300 N N . ARG A 1 185 ? 9.561 0.336 9.297 1.00 97.19 185 ARG A N 1
ATOM 1301 C CA . ARG A 1 185 ? 10.852 0.449 9.993 1.00 97.19 185 ARG A CA 1
ATOM 1302 C C . ARG A 1 185 ? 11.743 1.517 9.368 1.00 97.19 185 ARG A C 1
ATOM 1304 O O . ARG A 1 185 ? 12.469 2.179 10.101 1.00 97.19 185 ARG A O 1
ATOM 1311 N N . GLU A 1 186 ? 11.691 1.657 8.048 1.00 97.75 186 GLU A N 1
ATOM 1312 C CA . GLU A 1 186 ? 12.562 2.556 7.284 1.00 97.75 186 GLU A CA 1
ATOM 1313 C C . GLU A 1 186 ? 11.934 3.949 7.103 1.00 97.75 186 GLU A C 1
ATOM 1315 O O . GLU A 1 186 ? 12.572 4.963 7.374 1.00 97.75 186 GLU A O 1
ATOM 1320 N N . ASP A 1 187 ? 10.650 4.005 6.746 1.00 97.81 187 ASP A N 1
ATOM 1321 C CA . ASP A 1 187 ? 9.863 5.225 6.571 1.00 97.81 187 ASP A CA 1
ATOM 1322 C C . ASP A 1 187 ? 8.464 5.081 7.193 1.00 97.81 187 ASP A C 1
ATOM 1324 O O . ASP A 1 187 ? 7.475 4.655 6.582 1.00 97.81 187 ASP A O 1
ATOM 1328 N N . SER A 1 188 ? 8.372 5.496 8.456 1.00 96.94 188 SER A N 1
ATOM 1329 C CA . SER A 1 188 ? 7.121 5.451 9.213 1.00 96.94 188 SER A CA 1
ATOM 1330 C C . SER A 1 188 ? 6.013 6.342 8.631 1.00 96.94 188 SER A C 1
ATOM 1332 O O . SER A 1 188 ? 4.835 5.995 8.746 1.00 96.94 188 SER A O 1
ATOM 1334 N N . VAL A 1 189 ? 6.346 7.469 7.993 1.00 97.19 189 VAL A N 1
ATOM 1335 C CA . VAL A 1 189 ? 5.345 8.419 7.481 1.00 97.19 189 VAL A CA 1
ATOM 1336 C C . VAL A 1 189 ? 4.678 7.840 6.240 1.00 97.19 189 VAL A C 1
ATOM 1338 O O . VAL A 1 189 ? 3.446 7.790 6.175 1.00 97.19 189 VAL A O 1
ATOM 1341 N N . THR A 1 190 ? 5.476 7.327 5.303 1.00 97.69 190 THR A N 1
ATOM 1342 C CA . THR A 1 190 ? 4.973 6.663 4.094 1.00 97.69 190 THR A CA 1
ATOM 1343 C C . THR A 1 190 ? 4.192 5.398 4.441 1.00 97.69 190 THR A C 1
ATOM 1345 O O . THR A 1 190 ? 3.103 5.181 3.904 1.00 97.69 190 THR A O 1
ATOM 1348 N N . ALA A 1 191 ? 4.653 4.609 5.418 1.00 98.06 191 ALA A N 1
ATOM 1349 C CA . ALA A 1 191 ? 3.881 3.475 5.925 1.00 98.06 191 ALA A CA 1
ATOM 1350 C C . ALA A 1 191 ? 2.542 3.902 6.546 1.00 98.06 191 ALA A C 1
ATOM 1352 O O . ALA A 1 191 ? 1.523 3.244 6.335 1.00 98.06 191 ALA A O 1
ATOM 1353 N N . GLY A 1 192 ? 2.513 5.013 7.288 1.00 97.94 192 GLY A N 1
ATOM 1354 C CA . GLY A 1 192 ? 1.285 5.573 7.852 1.00 97.94 192 GLY A CA 1
ATOM 1355 C C . GLY A 1 192 ? 0.279 6.003 6.780 1.00 97.94 192 GLY A C 1
ATOM 1356 O O . GLY A 1 192 ? -0.921 5.757 6.928 1.00 97.94 192 GLY A O 1
ATOM 1357 N N . ALA A 1 193 ? 0.771 6.583 5.684 1.00 98.00 193 ALA A N 1
ATOM 1358 C CA . ALA A 1 193 ? -0.040 6.936 4.525 1.00 98.00 193 ALA A CA 1
ATOM 1359 C C . ALA A 1 193 ? -0.588 5.699 3.802 1.00 98.00 193 ALA A C 1
ATOM 1361 O O . ALA A 1 193 ? -1.782 5.645 3.501 1.00 98.00 193 ALA A O 1
ATOM 1362 N N . LEU A 1 194 ? 0.251 4.679 3.594 1.00 97.56 194 LEU A N 1
ATOM 1363 C CA . LEU A 1 194 ? -0.162 3.416 2.985 1.00 97.56 194 LEU A CA 1
ATOM 1364 C C . LEU A 1 194 ? -1.206 2.687 3.846 1.00 97.56 194 LEU A C 1
ATOM 1366 O O . LEU A 1 194 ? -2.237 2.265 3.329 1.00 97.56 194 LEU A O 1
ATOM 1370 N N . LEU A 1 195 ? -1.003 2.622 5.167 1.00 97.31 195 LEU A N 1
ATOM 1371 C CA . LEU A 1 195 ? -1.976 2.089 6.130 1.00 97.31 195 LEU A CA 1
ATOM 1372 C C . LEU A 1 195 ? -3.343 2.764 5.999 1.00 97.31 195 LEU A C 1
ATOM 1374 O O . LEU A 1 195 ? -4.366 2.083 5.981 1.00 97.31 195 LEU A O 1
ATOM 1378 N N . ALA A 1 196 ? -3.367 4.095 5.906 1.00 97.50 196 ALA A N 1
ATOM 1379 C CA . ALA A 1 196 ? -4.608 4.843 5.754 1.00 97.50 196 ALA A CA 1
ATOM 1380 C C . ALA A 1 196 ? -5.283 4.590 4.397 1.00 97.50 196 ALA A C 1
ATOM 1382 O O . ALA A 1 196 ? -6.502 4.431 4.349 1.00 97.50 196 ALA A O 1
ATOM 1383 N N . GLY A 1 197 ? -4.501 4.500 3.316 1.00 97.06 197 GLY A N 1
ATOM 1384 C CA . GLY A 1 197 ? -4.998 4.175 1.975 1.00 97.06 197 GLY A CA 1
ATOM 1385 C C . GLY A 1 197 ? -5.614 2.775 1.872 1.00 97.06 197 GLY A C 1
ATOM 1386 O O . GLY A 1 197 ? -6.517 2.564 1.064 1.00 97.06 197 GLY A O 1
ATOM 1387 N N . LEU A 1 198 ? -5.181 1.843 2.730 1.00 97.06 198 LEU A N 1
ATOM 1388 C CA . LEU A 1 198 ? -5.702 0.475 2.824 1.00 97.06 198 LEU A CA 1
ATOM 1389 C C . LEU A 1 198 ? -6.935 0.334 3.728 1.00 97.06 198 LEU A C 1
ATOM 1391 O O . LEU A 1 198 ? -7.564 -0.723 3.727 1.00 97.06 198 LEU A O 1
ATOM 1395 N N . LEU A 1 199 ? -7.320 1.366 4.488 1.00 97.00 199 LEU A N 1
ATOM 1396 C CA . LEU A 1 199 ? -8.468 1.280 5.397 1.00 97.00 199 LEU A CA 1
ATOM 1397 C C . LEU A 1 199 ? -9.784 0.860 4.728 1.00 97.00 199 LEU A C 1
ATOM 1399 O O . LEU A 1 199 ? -10.506 0.108 5.381 1.00 97.00 199 LEU A O 1
ATOM 1403 N N . PRO A 1 200 ? -10.125 1.270 3.490 1.00 97.50 200 PRO A N 1
ATOM 1404 C CA . PRO A 1 200 ? -11.358 0.813 2.842 1.00 97.50 200 PRO A CA 1
ATOM 1405 C C . PRO A 1 200 ? -11.455 -0.711 2.711 1.00 97.50 200 PRO A C 1
ATOM 1407 O O . PRO A 1 200 ? -12.531 -1.279 2.896 1.00 97.50 200 PRO A O 1
ATOM 1410 N N . ALA A 1 201 ? -10.318 -1.391 2.521 1.00 95.56 201 ALA A N 1
ATOM 1411 C CA . ALA A 1 201 ? -10.272 -2.836 2.318 1.00 95.56 201 ALA A CA 1
ATOM 1412 C C . ALA A 1 201 ? -10.805 -3.654 3.504 1.00 95.56 201 ALA A C 1
ATOM 1414 O O . ALA A 1 201 ? -11.206 -4.805 3.342 1.00 95.56 201 ALA A O 1
ATOM 1415 N N . GLN A 1 202 ? -10.852 -3.071 4.705 1.00 95.88 202 GLN A N 1
ATOM 1416 C CA . GLN A 1 202 ? -11.374 -3.765 5.880 1.00 95.88 202 GLN A CA 1
ATOM 1417 C C . GLN A 1 202 ? -12.873 -4.083 5.781 1.00 95.88 202 GLN A C 1
ATOM 1419 O O . GLN A 1 202 ? -13.337 -4.984 6.476 1.00 95.88 202 GLN A O 1
ATOM 1424 N N . GLY A 1 203 ? -13.621 -3.350 4.946 1.00 95.25 203 GLY A N 1
ATOM 1425 C CA . GLY A 1 203 ? -15.066 -3.526 4.802 1.00 95.25 203 GLY A CA 1
ATOM 1426 C C . GLY A 1 203 ? -15.465 -4.904 4.287 1.00 95.25 203 GLY A C 1
ATOM 1427 O O . GLY A 1 203 ? -16.472 -5.450 4.721 1.00 95.25 203 GLY A O 1
ATOM 1428 N N . VAL A 1 204 ? -14.620 -5.504 3.447 1.00 95.06 204 VAL A N 1
ATOM 1429 C CA . VAL A 1 204 ? -14.826 -6.859 2.915 1.00 95.06 204 VAL A CA 1
ATOM 1430 C C . VAL A 1 204 ? -14.515 -7.934 3.961 1.00 95.06 204 VAL A C 1
ATOM 1432 O O . VAL A 1 204 ? -15.067 -9.030 3.922 1.00 95.06 204 VAL A O 1
ATOM 1435 N N . VAL A 1 205 ? -13.639 -7.629 4.921 1.00 94.38 205 VAL A N 1
ATOM 1436 C CA . VAL A 1 205 ? -13.193 -8.583 5.949 1.00 94.38 205 VAL A CA 1
ATOM 1437 C C . VAL A 1 205 ? -14.105 -8.578 7.177 1.00 94.38 205 VAL A C 1
ATOM 1439 O O . VAL A 1 205 ? -14.275 -9.599 7.847 1.00 94.38 205 VAL A O 1
ATOM 1442 N N . LEU A 1 206 ? -14.657 -7.420 7.529 1.00 94.69 206 LEU A N 1
ATOM 1443 C CA . LEU A 1 206 ? -15.474 -7.255 8.725 1.00 94.69 206 LEU A CA 1
ATOM 1444 C C . LEU A 1 206 ? -16.949 -7.520 8.403 1.00 94.69 206 LEU A C 1
ATOM 1446 O O . LEU A 1 206 ? -17.593 -6.743 7.713 1.00 94.69 206 LEU A O 1
ATOM 1450 N N . GLY A 1 207 ? -17.500 -8.597 8.966 1.00 89.31 207 GLY A N 1
ATOM 1451 C CA . GLY A 1 207 ? -18.908 -8.972 8.772 1.00 89.31 207 GLY A CA 1
ATOM 1452 C C . GLY A 1 207 ? -19.921 -8.213 9.642 1.00 89.31 207 GLY A C 1
ATOM 1453 O O . GLY A 1 207 ? -21.121 -8.406 9.480 1.00 89.31 207 GLY A O 1
ATOM 1454 N N . GLU A 1 208 ? -19.470 -7.371 10.577 1.00 94.38 208 GLU A N 1
ATOM 1455 C CA . GLU A 1 208 ? -20.344 -6.594 11.464 1.00 94.38 208 GLU A CA 1
ATOM 1456 C C . GLU A 1 208 ? -20.145 -5.086 11.260 1.00 94.38 208 GLU A C 1
ATOM 1458 O O . GLU A 1 208 ? -18.997 -4.637 11.166 1.00 94.38 208 GLU A O 1
ATOM 1463 N N . PRO A 1 209 ? -21.224 -4.278 11.305 1.00 96.69 209 PRO A N 1
ATOM 1464 C CA . PRO A 1 209 ? -21.105 -2.827 11.284 1.00 96.69 209 PRO A CA 1
ATOM 1465 C C . PRO A 1 209 ? -20.238 -2.296 12.433 1.00 96.69 209 PRO A C 1
ATOM 1467 O O . PRO A 1 209 ? -20.447 -2.626 13.610 1.00 96.69 209 PRO A O 1
ATOM 1470 N N . LEU A 1 210 ? -19.274 -1.433 12.107 1.00 97.50 210 LEU A N 1
ATOM 1471 C CA . LEU A 1 210 ? -18.288 -0.929 13.061 1.00 97.50 210 LEU A CA 1
ATOM 1472 C C . LEU A 1 210 ? -17.929 0.532 12.782 1.00 97.50 210 LEU A C 1
ATOM 1474 O O . LEU A 1 210 ? -17.371 0.850 11.744 1.00 97.50 210 LEU A O 1
ATOM 1478 N N . SER A 1 211 ? -18.164 1.417 13.752 1.00 97.94 211 SER A N 1
ATOM 1479 C CA . SER A 1 211 ? -17.700 2.811 13.703 1.00 97.94 211 SER A CA 1
ATOM 1480 C C . SER A 1 211 ? -16.625 3.041 14.757 1.00 97.94 211 SER A C 1
ATOM 1482 O O . SER A 1 211 ? -16.857 2.807 15.949 1.00 97.94 211 SER A O 1
ATOM 1484 N N . TYR A 1 212 ? -15.441 3.483 14.346 1.00 98.56 212 TYR A N 1
ATOM 1485 C CA . TYR A 1 212 ? -14.327 3.761 15.247 1.00 98.56 212 TYR A CA 1
ATOM 1486 C C . TYR A 1 212 ? -13.421 4.867 14.706 1.00 98.56 212 TYR A C 1
ATOM 1488 O O . TYR A 1 212 ? -13.505 5.253 13.544 1.00 98.56 212 TYR A O 1
ATOM 1496 N N . ASP A 1 213 ? -12.551 5.385 15.568 1.00 98.56 213 ASP A N 1
ATOM 1497 C CA . ASP A 1 213 ? -11.507 6.320 15.153 1.00 98.56 213 ASP A CA 1
ATOM 1498 C C . ASP A 1 213 ? -10.144 5.631 15.173 1.00 98.56 213 ASP A C 1
ATOM 1500 O O . ASP A 1 213 ? -9.816 4.925 16.133 1.00 98.56 213 ASP A O 1
ATOM 1504 N N . LEU A 1 214 ? -9.330 5.883 14.151 1.00 98.19 214 LEU A N 1
ATOM 1505 C CA . LEU A 1 214 ? -7.937 5.459 14.063 1.00 98.19 214 LEU A CA 1
ATOM 1506 C C . LEU A 1 214 ? -7.015 6.677 14.064 1.00 98.19 214 LEU A C 1
ATOM 1508 O O . LEU A 1 214 ? -7.092 7.509 13.168 1.00 98.19 214 LEU A O 1
ATOM 1512 N N . THR A 1 215 ? -6.095 6.763 15.021 1.00 98.12 215 THR A N 1
ATOM 1513 C CA . THR A 1 215 ? -4.980 7.716 14.966 1.00 98.12 215 THR A CA 1
ATOM 1514 C C . THR A 1 215 ? -3.691 6.988 14.622 1.00 98.12 215 THR A C 1
ATOM 1516 O O . THR A 1 215 ? -3.173 6.218 15.433 1.00 98.12 215 THR A O 1
ATOM 1519 N N . VAL A 1 216 ? -3.143 7.298 13.454 1.00 97.75 216 VAL A N 1
ATOM 1520 C CA . VAL A 1 216 ? -1.801 6.892 13.041 1.00 97.75 216 VAL A CA 1
ATOM 1521 C C . VAL A 1 216 ? -0.843 8.006 13.464 1.00 97.75 216 VAL A C 1
ATOM 1523 O O . VAL A 1 216 ? -0.907 9.120 12.933 1.00 97.75 216 VAL A O 1
ATOM 1526 N N . ARG A 1 217 ? -0.003 7.751 14.477 1.00 96.69 217 ARG A N 1
ATOM 1527 C CA . ARG A 1 217 ? 0.935 8.762 15.000 1.00 96.69 217 ARG A CA 1
ATOM 1528 C C . ARG A 1 217 ? 1.852 9.254 13.877 1.00 96.69 217 ARG A C 1
ATOM 1530 O O . ARG A 1 217 ? 2.349 8.451 13.099 1.00 96.69 217 ARG A O 1
ATOM 1537 N N . GLY A 1 218 ? 2.038 10.570 13.793 1.00 95.31 218 GLY A N 1
ATOM 1538 C CA . GLY A 1 218 ? 2.824 11.218 12.736 1.00 95.31 218 GLY A CA 1
ATOM 1539 C C . GLY A 1 218 ? 2.076 11.458 11.417 1.00 95.31 218 GLY A C 1
ATOM 1540 O O . GLY A 1 218 ? 2.531 12.275 10.628 1.00 95.31 218 GLY A O 1
ATOM 1541 N N . PHE A 1 219 ? 0.914 10.831 11.189 1.00 96.88 219 PHE A N 1
ATOM 1542 C CA . PHE A 1 219 ? 0.187 10.945 9.915 1.00 96.88 219 PHE A CA 1
ATOM 1543 C C . PHE A 1 219 ? -1.198 11.610 10.040 1.00 96.88 219 PHE A C 1
ATOM 1545 O O . PHE A 1 219 ? -1.533 12.543 9.299 1.00 96.88 219 PHE A O 1
ATOM 1552 N N . GLY A 1 220 ? -2.028 11.175 10.995 1.00 97.69 220 GLY A N 1
ATOM 1553 C CA . GLY A 1 220 ? -3.348 11.778 11.193 1.00 97.69 220 GLY A CA 1
ATOM 1554 C C . GLY A 1 220 ? -4.352 10.928 11.965 1.00 97.69 220 GLY A C 1
ATOM 1555 O O . GLY A 1 220 ? -4.042 9.841 12.451 1.00 97.69 220 GLY A O 1
ATOM 1556 N N . THR A 1 221 ? -5.575 11.452 12.084 1.00 98.44 221 THR A N 1
ATOM 1557 C CA . THR A 1 221 ? -6.727 10.741 12.657 1.00 98.44 221 THR A CA 1
ATOM 1558 C C . THR A 1 221 ? -7.805 10.547 11.596 1.00 98.44 221 THR A C 1
ATOM 1560 O O . THR A 1 221 ? -8.058 11.451 10.804 1.00 98.44 221 THR A O 1
ATOM 1563 N N . PHE A 1 222 ? -8.438 9.378 11.596 1.00 98.56 222 PHE A N 1
ATOM 1564 C CA . PHE A 1 222 ? -9.439 8.953 10.623 1.00 98.56 222 PHE A CA 1
ATOM 1565 C C . PHE A 1 222 ? -10.672 8.428 11.355 1.00 98.56 222 PHE A C 1
ATOM 1567 O O . PHE A 1 222 ? -10.544 7.584 12.241 1.00 98.56 222 PHE A O 1
ATOM 1574 N N . ALA A 1 223 ? -11.852 8.918 10.987 1.00 98.50 223 ALA A N 1
ATOM 1575 C CA . ALA A 1 223 ? -13.106 8.232 11.248 1.00 98.50 223 ALA A CA 1
ATOM 1576 C C . ALA A 1 223 ? -13.228 7.087 10.250 1.00 98.50 223 ALA A C 1
ATOM 1578 O O . ALA A 1 223 ? -13.110 7.300 9.044 1.00 98.50 223 ALA A O 1
ATOM 1579 N N . VAL A 1 224 ? -13.469 5.892 10.769 1.00 98.44 224 VAL A N 1
ATOM 1580 C CA . VAL A 1 224 ? -13.719 4.697 9.978 1.00 98.44 224 VAL A CA 1
ATOM 1581 C C . VAL A 1 224 ? -15.114 4.202 10.316 1.00 98.44 224 VAL A C 1
ATOM 1583 O O . VAL A 1 224 ? -15.411 3.925 11.483 1.00 98.44 224 VAL A O 1
ATOM 1586 N N . THR A 1 225 ? -15.955 4.086 9.296 1.00 98.12 225 THR A N 1
ATOM 1587 C CA . THR A 1 225 ? -17.297 3.516 9.408 1.00 98.12 225 THR A CA 1
ATOM 1588 C C . THR A 1 225 ? -17.398 2.340 8.452 1.00 98.12 225 THR A C 1
ATOM 1590 O O . THR A 1 225 ? -17.289 2.508 7.245 1.00 98.12 225 THR A O 1
ATOM 1593 N N . VAL A 1 226 ? -17.578 1.145 8.998 1.00 97.69 226 VAL A N 1
ATOM 1594 C CA . VAL A 1 226 ? -17.668 -0.117 8.266 1.00 97.69 226 VAL A CA 1
ATOM 1595 C C . VAL A 1 226 ? -19.119 -0.579 8.249 1.00 97.69 226 VAL A C 1
ATOM 1597 O O . VAL A 1 226 ? -19.759 -0.603 9.305 1.00 97.69 226 VAL A O 1
ATOM 1600 N N . GLY A 1 227 ? -19.621 -0.947 7.075 1.00 95.12 227 GLY A N 1
ATOM 1601 C CA . GLY A 1 227 ? -20.993 -1.398 6.843 1.00 95.12 227 GLY A CA 1
ATOM 1602 C C . GLY A 1 227 ? -21.196 -1.812 5.384 1.00 95.12 227 GLY A C 1
ATOM 1603 O O . GLY A 1 227 ? -20.409 -1.427 4.524 1.00 95.12 227 GLY A O 1
ATOM 1604 N N . ASP A 1 228 ? -22.219 -2.625 5.113 1.00 91.44 228 ASP A N 1
ATOM 1605 C CA . ASP A 1 228 ? -22.638 -3.014 3.753 1.00 91.44 228 ASP A CA 1
ATOM 1606 C C . ASP A 1 228 ? -21.511 -3.578 2.857 1.00 91.44 228 ASP A C 1
ATOM 1608 O O . ASP A 1 228 ? -21.489 -3.368 1.647 1.00 91.44 228 ASP A O 1
ATOM 1612 N N . GLY A 1 229 ? -20.542 -4.287 3.453 1.00 91.25 229 GLY A N 1
ATOM 1613 C CA . GLY A 1 229 ? -19.390 -4.862 2.743 1.00 91.25 229 GLY A CA 1
ATOM 1614 C C . GLY A 1 229 ? -18.309 -3.852 2.332 1.00 91.25 229 GLY A C 1
ATOM 1615 O O . GLY A 1 229 ? -17.360 -4.218 1.642 1.00 91.25 229 GLY A O 1
ATOM 1616 N N . GLY A 1 230 ? -18.425 -2.593 2.761 1.00 93.94 230 GLY A N 1
ATOM 1617 C CA . GLY A 1 230 ? -17.472 -1.520 2.494 1.00 93.94 230 GLY A CA 1
ATOM 1618 C C . GLY A 1 230 ? -17.059 -0.766 3.757 1.00 93.94 230 GLY A C 1
ATOM 1619 O O . GLY A 1 230 ? -17.501 -1.049 4.875 1.00 93.94 230 GLY A O 1
ATOM 1620 N N . ALA A 1 231 ? -16.164 0.204 3.586 1.00 96.44 231 ALA A N 1
ATOM 1621 C CA . ALA A 1 231 ? -15.8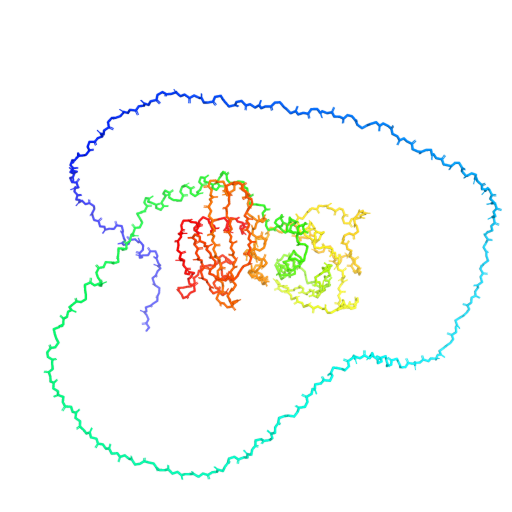03 1.127 4.649 1.00 96.44 231 ALA A CA 1
ATOM 1622 C C . ALA A 1 231 ? -15.649 2.552 4.111 1.00 96.44 231 ALA A C 1
ATOM 1624 O O . ALA A 1 231 ? -15.011 2.785 3.085 1.00 96.44 231 ALA A O 1
ATOM 1625 N N . GLU A 1 232 ? -16.216 3.507 4.840 1.00 97.12 232 GLU A N 1
ATOM 1626 C CA . GLU A 1 232 ? -16.074 4.938 4.604 1.00 97.12 232 GLU A CA 1
ATOM 1627 C C . GLU A 1 232 ? -15.005 5.516 5.535 1.00 97.12 232 GLU A C 1
ATOM 1629 O O . GLU A 1 232 ? -14.991 5.252 6.745 1.00 97.12 232 GLU A O 1
ATOM 1634 N N . ILE A 1 233 ? -14.075 6.277 4.954 1.00 97.94 233 ILE A N 1
ATOM 1635 C CA . ILE A 1 233 ? -12.912 6.822 5.648 1.00 97.94 233 ILE A CA 1
ATOM 1636 C C . ILE A 1 233 ? -12.951 8.337 5.514 1.00 97.94 233 ILE A C 1
ATOM 1638 O O . ILE A 1 233 ? -12.840 8.881 4.417 1.00 97.94 233 ILE A O 1
ATOM 1642 N N . GLN A 1 234 ? -13.023 9.022 6.649 1.00 98.00 234 GLN A N 1
ATOM 1643 C CA . GLN A 1 234 ? -12.971 10.476 6.707 1.00 98.00 234 GLN A CA 1
ATOM 1644 C C . GLN A 1 234 ? -11.775 10.916 7.549 1.00 98.00 234 GLN A C 1
ATOM 1646 O O . GLN A 1 234 ? -11.638 10.531 8.710 1.00 98.00 234 GLN A O 1
ATOM 1651 N N . ARG A 1 235 ? -10.896 11.754 6.989 1.00 97.81 235 ARG A N 1
ATOM 1652 C CA . ARG A 1 235 ? -9.813 12.369 7.767 1.00 97.81 235 ARG A CA 1
ATOM 1653 C C . ARG A 1 235 ? -10.403 13.394 8.735 1.00 97.81 235 ARG A C 1
ATOM 1655 O O . ARG A 1 235 ? -11.195 14.243 8.341 1.00 97.81 235 ARG A O 1
ATOM 1662 N N . LEU A 1 236 ? -9.983 13.334 9.993 1.00 98.19 236 LEU A N 1
ATOM 1663 C CA . LEU A 1 236 ? -10.449 14.208 11.062 1.00 98.19 236 LEU A CA 1
ATOM 1664 C C . LEU A 1 236 ? -9.316 15.080 11.599 1.00 98.19 236 LEU A C 1
ATOM 1666 O O . LEU A 1 236 ? -8.194 14.612 11.806 1.00 98.19 236 LEU A O 1
ATOM 1670 N N . ALA A 1 237 ? -9.641 16.329 11.932 1.00 97.31 237 ALA A N 1
ATOM 1671 C CA . ALA A 1 237 ? -8.734 17.199 12.681 1.00 97.31 237 ALA A CA 1
ATOM 1672 C C . ALA A 1 237 ? -8.565 16.732 14.139 1.00 97.31 237 ALA A C 1
ATOM 1674 O O . ALA A 1 237 ? -7.500 16.881 14.736 1.00 97.31 237 ALA A O 1
ATOM 1675 N N . ARG A 1 238 ? -9.626 16.169 14.730 1.00 96.19 238 ARG A N 1
ATOM 1676 C CA . ARG A 1 238 ? -9.664 15.662 16.108 1.00 96.19 238 ARG A CA 1
ATOM 1677 C C . ARG A 1 238 ? -10.557 14.428 16.179 1.00 96.19 238 ARG A C 1
ATOM 1679 O O . ARG A 1 238 ? -11.507 14.317 15.415 1.00 96.19 238 ARG A O 1
ATOM 1686 N N . ARG A 1 239 ? -10.271 13.527 17.123 1.00 96.94 239 ARG A N 1
ATOM 1687 C CA . ARG A 1 239 ? -11.120 12.354 17.395 1.00 96.94 239 ARG A CA 1
ATOM 1688 C C . ARG A 1 239 ? -12.557 12.767 17.741 1.00 96.94 239 ARG A C 1
ATOM 1690 O O . ARG A 1 239 ? -12.756 13.767 18.438 1.00 96.94 239 ARG A O 1
ATOM 1697 N N . ARG A 1 240 ? -13.524 11.954 17.328 1.00 97.94 240 ARG A N 1
ATOM 1698 C CA . ARG A 1 240 ? -14.939 12.066 17.684 1.00 97.94 240 ARG A CA 1
ATOM 1699 C C . ARG A 1 240 ? -15.162 11.764 19.173 1.00 97.94 240 ARG A C 1
ATOM 1701 O O . ARG A 1 240 ? -14.359 11.070 19.815 1.00 97.94 240 ARG A O 1
ATOM 1708 N N . PRO A 1 241 ? -16.247 12.279 19.776 1.00 95.75 241 PRO A N 1
ATOM 1709 C CA . PRO A 1 241 ? -16.621 11.924 21.138 1.00 95.75 241 PRO A CA 1
ATOM 1710 C C . PRO A 1 241 ? -17.035 10.446 21.246 1.00 95.75 241 PRO A C 1
ATOM 1712 O O . PRO A 1 241 ? -17.502 9.817 20.299 1.00 95.75 241 PRO A O 1
ATOM 1715 N N . ARG A 1 242 ? -16.950 9.891 22.464 1.00 93.38 242 ARG A N 1
ATOM 1716 C CA . ARG A 1 242 ? -17.268 8.474 22.765 1.00 93.38 242 ARG A CA 1
ATOM 1717 C C . ARG A 1 242 ? -18.709 8.044 22.444 1.00 93.38 242 ARG A C 1
ATOM 1719 O O . ARG A 1 242 ? -19.003 6.854 22.517 1.00 93.38 242 ARG A O 1
ATOM 1726 N N . LYS A 1 243 ? -19.615 8.995 22.199 1.00 95.25 243 LYS A N 1
ATOM 1727 C CA . LYS A 1 243 ? -21.007 8.717 21.819 1.00 95.25 243 LYS A CA 1
ATOM 1728 C C . LYS A 1 243 ? -21.144 8.393 20.324 1.00 95.25 243 LYS A C 1
ATOM 1730 O O . LYS A 1 243 ? -22.073 7.682 19.972 1.00 95.25 243 LYS A O 1
ATOM 1735 N N . GLU A 1 244 ? -20.213 8.860 19.492 1.00 96.62 244 GLU A N 1
ATOM 1736 C CA . GLU A 1 244 ? -20.241 8.705 18.028 1.00 96.62 244 GLU A CA 1
ATOM 1737 C C . GLU A 1 244 ? -19.343 7.558 17.539 1.00 96.62 244 GLU A C 1
ATOM 1739 O O . GLU A 1 244 ? -19.735 6.793 16.663 1.00 96.62 244 GLU A O 1
ATOM 1744 N N . ALA A 1 245 ? -18.154 7.401 18.132 1.00 97.75 245 ALA A N 1
ATOM 1745 C CA . ALA A 1 245 ? -17.230 6.310 17.820 1.00 97.75 245 ALA A CA 1
ATOM 1746 C C . ALA A 1 245 ? -17.286 5.219 18.900 1.00 97.75 245 ALA A C 1
ATOM 1748 O O . ALA A 1 245 ? -17.193 5.502 20.100 1.00 97.75 245 ALA A O 1
ATOM 1749 N N . ALA A 1 246 ? -17.381 3.947 18.498 1.00 97.31 246 ALA A N 1
ATOM 1750 C CA . ALA A 1 246 ? -17.444 2.829 19.441 1.00 97.31 246 ALA A CA 1
ATOM 1751 C C . ALA A 1 246 ? -16.161 2.721 20.284 1.00 97.31 246 ALA A C 1
ATOM 1753 O O . ALA A 1 246 ? -16.206 2.419 21.483 1.00 97.31 246 ALA A O 1
ATOM 1754 N N . PHE A 1 247 ? -15.012 2.969 19.663 1.00 97.62 247 PHE A N 1
ATOM 1755 C CA . PHE A 1 247 ? -13.711 3.041 20.315 1.00 97.62 247 PHE A CA 1
ATOM 1756 C C . PHE A 1 247 ? -12.749 3.911 19.500 1.00 97.62 247 PHE A C 1
ATOM 1758 O O . PHE A 1 247 ? -13.015 4.267 18.355 1.00 97.62 247 PHE A O 1
ATOM 1765 N N . HIS A 1 248 ? -11.616 4.236 20.113 1.00 97.88 248 HIS A N 1
ATOM 1766 C CA . HIS A 1 248 ? -10.492 4.906 19.472 1.00 97.88 248 HIS A CA 1
ATOM 1767 C C . HIS A 1 248 ? -9.262 4.009 19.577 1.00 97.88 248 HIS A C 1
ATOM 1769 O O . HIS A 1 248 ? -8.864 3.636 20.686 1.00 97.88 248 HIS A O 1
ATOM 1775 N N . LEU A 1 249 ? -8.695 3.655 18.428 1.00 96.88 249 LEU A N 1
ATOM 1776 C CA . LEU A 1 249 ? -7.418 2.969 18.287 1.00 96.88 249 LEU A CA 1
ATOM 1777 C C . LEU A 1 249 ? -6.359 4.007 17.911 1.00 96.88 249 LEU A C 1
ATOM 1779 O O . LEU A 1 249 ? -6.538 4.768 16.968 1.00 96.88 249 LEU A O 1
ATOM 1783 N N . SER A 1 250 ? -5.251 4.052 18.636 1.00 96.75 250 SER A N 1
ATOM 1784 C CA . SER A 1 250 ? -4.100 4.872 18.267 1.00 96.75 250 SER A CA 1
ATOM 1785 C C . SER A 1 250 ? -2.832 4.048 18.277 1.00 96.75 250 SER A C 1
ATOM 1787 O O . SER A 1 250 ? -2.690 3.165 19.118 1.00 96.75 250 SER A O 1
ATOM 1789 N N . GLY A 1 251 ? -1.901 4.339 17.376 1.00 95.25 251 GLY A N 1
ATOM 1790 C CA . GLY A 1 251 ? -0.595 3.702 17.412 1.00 95.25 251 GLY A CA 1
ATOM 1791 C C . GLY A 1 251 ? 0.396 4.253 16.406 1.00 95.25 251 GLY A C 1
ATOM 1792 O O . GLY A 1 251 ? 0.054 5.078 15.560 1.00 95.25 251 GLY A O 1
ATOM 1793 N N . GLU A 1 252 ? 1.641 3.821 16.552 1.00 96.06 252 GLU A N 1
ATOM 1794 C CA . GLU A 1 252 ? 2.707 4.105 15.590 1.00 96.06 252 GLU A CA 1
ATOM 1795 C C . GLU A 1 252 ? 2.539 3.250 14.330 1.00 96.06 252 GLU A C 1
ATOM 1797 O O . GLU A 1 252 ? 2.087 2.108 14.450 1.00 96.06 252 GLU A O 1
ATOM 1802 N N . PRO A 1 253 ? 2.909 3.764 13.141 1.00 97.06 253 PRO A N 1
ATOM 1803 C CA . PRO A 1 253 ? 2.800 3.035 11.877 1.00 97.06 253 PRO A CA 1
ATOM 1804 C C . PRO A 1 253 ? 3.383 1.621 11.937 1.00 97.06 253 PRO A C 1
ATOM 1806 O O . PRO A 1 253 ? 2.695 0.672 11.576 1.00 97.06 253 PRO A O 1
ATOM 1809 N N . LEU A 1 254 ? 4.589 1.459 12.494 1.00 95.88 254 LEU A N 1
ATOM 1810 C CA . LEU A 1 254 ? 5.234 0.150 12.643 1.00 95.88 254 LEU A CA 1
ATOM 1811 C C . LEU A 1 254 ? 4.403 -0.815 13.490 1.00 95.88 254 LEU A C 1
ATOM 1813 O O . LEU A 1 254 ? 4.178 -1.955 13.104 1.00 95.88 254 LEU A O 1
ATOM 1817 N N . VAL A 1 255 ? 3.884 -0.344 14.620 1.00 94.81 255 VAL A N 1
ATOM 1818 C CA . VAL A 1 255 ? 3.102 -1.183 15.534 1.00 94.81 255 VAL A CA 1
ATOM 1819 C C . VAL A 1 255 ? 1.768 -1.568 14.900 1.00 94.81 255 VAL A C 1
ATOM 1821 O O . VAL A 1 255 ? 1.312 -2.695 15.053 1.00 94.81 255 VAL A O 1
ATOM 1824 N N . LEU A 1 256 ? 1.131 -0.650 14.171 1.00 95.25 256 LEU A N 1
ATOM 1825 C CA . LEU A 1 256 ? -0.091 -0.946 13.423 1.00 95.25 256 LEU A CA 1
ATOM 1826 C C . LEU A 1 256 ? 0.174 -1.935 12.276 1.00 95.25 256 LEU A C 1
ATOM 1828 O O . LEU A 1 256 ? -0.641 -2.831 12.063 1.00 95.25 256 LEU A O 1
ATOM 1832 N N . ALA A 1 257 ? 1.311 -1.818 11.586 1.00 95.50 257 ALA A N 1
ATOM 1833 C CA . ALA A 1 257 ? 1.731 -2.754 10.547 1.00 95.50 257 ALA A CA 1
ATOM 1834 C C . ALA A 1 257 ? 1.994 -4.160 11.111 1.00 95.50 257 ALA A C 1
ATOM 1836 O O . ALA A 1 257 ? 1.460 -5.126 10.575 1.00 95.50 257 ALA A O 1
ATOM 1837 N N . GLU A 1 258 ? 2.723 -4.282 12.226 1.00 93.75 258 GLU A N 1
ATOM 1838 C CA . GLU A 1 258 ? 2.944 -5.559 12.929 1.00 93.75 258 GLU A CA 1
ATOM 1839 C C . GLU A 1 258 ? 1.611 -6.201 13.351 1.00 93.75 258 GLU A C 1
ATOM 1841 O O . GLU A 1 258 ? 1.382 -7.394 13.138 1.00 93.75 258 GLU A O 1
ATOM 1846 N N . LEU A 1 259 ? 0.682 -5.397 13.886 1.00 91.38 259 LEU A N 1
ATOM 1847 C CA . LEU A 1 259 ? -0.653 -5.872 14.253 1.00 91.38 259 LEU A CA 1
ATOM 1848 C C . LEU A 1 259 ? -1.412 -6.435 13.046 1.00 91.38 259 LEU A C 1
ATOM 1850 O O . LEU A 1 259 ? -2.036 -7.487 13.175 1.00 91.38 259 LEU A O 1
ATOM 1854 N N . LEU A 1 260 ? -1.354 -5.769 11.887 1.00 92.38 260 LEU A N 1
ATOM 1855 C CA . LEU A 1 260 ? -1.963 -6.257 10.643 1.00 92.38 260 LEU A CA 1
ATOM 1856 C C . LEU A 1 260 ? -1.244 -7.480 10.068 1.00 92.38 260 LEU A C 1
ATOM 1858 O O . LEU A 1 260 ? -1.895 -8.351 9.495 1.00 92.38 260 LEU A O 1
ATOM 1862 N N . ALA A 1 261 ? 0.074 -7.574 10.244 1.00 91.38 261 ALA A N 1
ATOM 1863 C CA . ALA A 1 261 ? 0.858 -8.744 9.866 1.00 91.38 261 ALA A CA 1
ATOM 1864 C C . ALA A 1 261 ? 0.509 -9.985 10.702 1.00 91.38 261 ALA A C 1
ATOM 1866 O O . ALA A 1 261 ? 0.834 -11.101 10.306 1.00 91.38 261 ALA A O 1
ATOM 1867 N N . GLY A 1 262 ? -0.211 -9.812 11.815 1.00 88.56 262 GLY A N 1
ATOM 1868 C CA . GLY A 1 262 ? -0.546 -10.898 12.731 1.00 88.56 262 GLY A CA 1
ATOM 1869 C C . GLY A 1 262 ? 0.591 -11.228 13.686 1.00 88.56 262 GLY A C 1
ATOM 1870 O O . GLY A 1 262 ? 0.479 -12.196 14.447 1.00 88.56 262 GLY A O 1
ATOM 1871 N N . ASP A 1 263 ? 1.642 -10.403 13.702 1.00 84.06 263 ASP A N 1
ATOM 1872 C CA . ASP A 1 263 ? 2.688 -10.498 14.698 1.00 84.06 263 ASP A CA 1
ATOM 1873 C C . ASP A 1 263 ? 2.042 -10.275 16.059 1.00 84.06 263 ASP A C 1
ATOM 1875 O O . ASP A 1 263 ? 1.481 -9.225 16.380 1.00 84.06 263 ASP A O 1
ATOM 1879 N N . ARG A 1 264 ? 2.071 -11.328 16.880 1.00 61.38 264 ARG A N 1
ATOM 1880 C CA . ARG A 1 264 ? 1.453 -11.353 18.208 1.00 61.38 264 ARG A CA 1
ATOM 1881 C C . ARG A 1 264 ? 2.278 -10.551 19.213 1.00 61.38 264 ARG A C 1
ATOM 1883 O O . ARG A 1 264 ? 2.435 -10.986 20.360 1.00 61.38 264 ARG A O 1
ATOM 1890 N N . THR A 1 265 ? 2.802 -9.385 18.827 1.00 56.09 265 THR A N 1
ATOM 1891 C CA . THR A 1 265 ? 3.325 -8.423 19.793 1.00 56.09 265 THR A CA 1
ATOM 1892 C C . THR A 1 265 ? 2.202 -8.165 20.787 1.00 56.09 265 THR A C 1
ATOM 1894 O O . THR A 1 265 ? 1.092 -7.755 20.452 1.00 56.09 265 THR A O 1
ATOM 1897 N N . ARG A 1 266 ? 2.440 -8.602 22.027 1.00 53.69 266 ARG A N 1
ATOM 1898 C CA . ARG A 1 266 ? 1.409 -8.787 23.048 1.00 53.69 266 ARG A CA 1
ATOM 1899 C C . ARG A 1 266 ? 0.614 -7.488 23.222 1.00 53.69 266 ARG A C 1
ATOM 1901 O O . ARG A 1 266 ? 1.029 -6.625 23.992 1.00 53.69 266 ARG A O 1
ATOM 1908 N N . ILE A 1 267 ? -0.587 -7.420 22.635 1.00 55.47 267 ILE A N 1
ATOM 1909 C CA . ILE A 1 267 ? -1.603 -6.363 22.851 1.00 55.47 267 ILE A CA 1
ATOM 1910 C C . ILE A 1 267 ? -1.934 -6.199 24.356 1.00 55.47 267 ILE A C 1
ATOM 1912 O O . ILE A 1 267 ? -2.604 -5.257 24.771 1.00 55.47 267 ILE A O 1
ATOM 1916 N N . GLY A 1 268 ? -1.470 -7.121 25.205 1.00 49.66 268 GLY A N 1
ATOM 1917 C CA . GLY A 1 268 ? -1.880 -7.246 26.591 1.00 49.66 268 GLY A CA 1
ATOM 1918 C C . GLY A 1 268 ? -0.981 -6.669 27.681 1.00 49.66 268 GLY A C 1
ATOM 1919 O O . GLY A 1 268 ? -1.532 -6.513 28.767 1.00 49.66 268 GLY A O 1
ATOM 1920 N N . ARG A 1 269 ? 0.330 -6.381 27.514 1.00 51.44 269 ARG A N 1
ATOM 1921 C CA . ARG A 1 269 ? 1.091 -5.927 28.711 1.00 51.44 269 ARG A CA 1
ATOM 1922 C C . ARG A 1 269 ? 2.417 -5.158 28.602 1.00 51.44 269 ARG A C 1
ATOM 1924 O O . ARG A 1 269 ? 2.750 -4.560 29.612 1.00 51.44 269 ARG A O 1
ATOM 1931 N N . PHE A 1 270 ? 3.157 -5.101 27.485 1.00 41.69 270 PHE A N 1
ATOM 1932 C CA . PHE A 1 270 ? 4.529 -4.531 27.542 1.00 41.69 270 PHE A CA 1
ATOM 1933 C C . PHE A 1 270 ? 5.070 -3.826 26.280 1.00 41.69 270 PHE A C 1
ATOM 1935 O O . PHE A 1 270 ? 6.283 -3.711 26.136 1.00 41.69 270 PHE A O 1
ATOM 1942 N N . ARG A 1 271 ? 4.233 -3.284 25.380 1.00 55.94 271 ARG A N 1
ATOM 1943 C CA . ARG A 1 271 ? 4.730 -2.299 24.393 1.00 55.94 271 ARG A CA 1
ATOM 1944 C C . ARG A 1 271 ? 3.857 -1.037 24.320 1.00 55.94 271 ARG A C 1
ATOM 1946 O O . ARG A 1 271 ? 2.651 -1.164 24.116 1.00 55.94 271 ARG A O 1
ATOM 1953 N N . PRO A 1 272 ? 4.437 0.174 24.446 1.00 66.00 272 PRO A N 1
ATOM 1954 C CA . PRO A 1 272 ? 3.723 1.465 24.451 1.00 66.00 272 PRO A CA 1
ATOM 1955 C C . PRO A 1 272 ? 3.173 1.912 23.074 1.00 66.00 272 PRO A C 1
ATOM 1957 O O . PRO A 1 272 ? 2.806 3.076 22.880 1.00 66.00 272 PRO A O 1
ATOM 1960 N N . GLY A 1 273 ? 3.096 0.993 22.112 1.00 78.56 273 GLY A N 1
ATOM 1961 C CA . GLY A 1 273 ? 2.958 1.308 20.695 1.00 78.56 273 GLY A CA 1
ATOM 1962 C C . GLY A 1 273 ? 1.531 1.514 20.194 1.00 78.56 273 GLY A C 1
ATOM 1963 O O . GLY A 1 273 ? 1.302 2.422 19.403 1.00 78.56 273 GLY A O 1
ATOM 1964 N N . ALA A 1 274 ? 0.569 0.712 20.666 1.00 90.25 274 ALA A N 1
ATOM 1965 C CA . ALA A 1 274 ? -0.836 0.806 20.267 1.00 90.25 274 ALA A CA 1
ATOM 1966 C C . ALA A 1 274 ? -1.767 0.823 21.484 1.00 90.25 274 ALA A C 1
ATOM 1968 O O . ALA A 1 274 ? -1.626 0.032 22.418 1.00 90.25 274 ALA A O 1
ATOM 1969 N N . ARG A 1 275 ? -2.742 1.733 21.483 1.00 93.00 275 ARG A N 1
ATOM 1970 C CA . ARG A 1 275 ? -3.673 1.955 22.588 1.00 93.00 275 ARG A CA 1
ATOM 1971 C C . ARG A 1 275 ? -5.108 1.952 22.086 1.00 93.00 275 ARG A C 1
ATOM 1973 O O . ARG A 1 275 ? -5.464 2.690 21.177 1.00 93.00 275 ARG A O 1
ATOM 1980 N N . VAL A 1 276 ? -5.951 1.170 22.757 1.00 94.88 276 VAL A N 1
ATOM 1981 C CA . VAL A 1 276 ? -7.403 1.163 22.539 1.00 94.88 276 VAL A CA 1
ATOM 1982 C C . VAL A 1 276 ? -8.103 1.823 23.723 1.00 94.88 276 VAL A C 1
ATOM 1984 O O . VAL A 1 276 ? -7.943 1.405 24.878 1.00 94.88 276 VAL A O 1
ATOM 1987 N N . THR A 1 277 ? -8.921 2.834 23.443 1.00 94.94 277 THR A N 1
ATOM 1988 C CA . THR A 1 277 ? -9.783 3.508 24.426 1.00 94.94 277 THR A CA 1
ATOM 1989 C C . THR A 1 277 ? -11.254 3.425 24.010 1.00 94.94 277 THR A C 1
ATOM 1991 O O . THR A 1 277 ? -11.556 3.247 22.837 1.00 94.94 277 THR A O 1
ATOM 1994 N N . GLY A 1 278 ? -12.190 3.511 24.961 1.00 94.81 278 GLY A N 1
ATOM 1995 C CA . GLY A 1 278 ? -13.623 3.321 24.690 1.00 94.81 278 GLY A CA 1
ATOM 1996 C C . GLY A 1 278 ? -14.075 1.864 24.850 1.00 94.81 278 GLY A C 1
ATOM 1997 O O . GLY A 1 278 ? -13.596 1.156 25.741 1.00 94.81 278 GLY A O 1
ATOM 1998 N N . ARG A 1 279 ? -15.022 1.404 24.021 1.00 94.81 279 ARG A N 1
ATOM 1999 C CA . ARG A 1 279 ? -15.657 0.081 24.160 1.00 94.81 279 ARG A CA 1
ATOM 2000 C C . ARG A 1 279 ? -14.748 -1.031 23.625 1.00 94.81 279 ARG A C 1
ATOM 2002 O O . ARG A 1 279 ? -14.963 -1.561 22.541 1.00 94.81 279 ARG A O 1
ATOM 2009 N N . ARG A 1 280 ? -13.758 -1.454 24.420 1.00 94.31 280 ARG A N 1
ATOM 2010 C CA . ARG A 1 280 ? -12.762 -2.488 24.048 1.00 94.31 280 ARG A CA 1
ATOM 2011 C C . ARG A 1 280 ? -13.354 -3.798 23.513 1.00 94.31 280 ARG A C 1
ATOM 2013 O O . ARG A 1 280 ? -12.718 -4.454 22.698 1.00 94.31 280 ARG A O 1
ATOM 2020 N N . LYS A 1 281 ? -14.558 -4.188 23.954 1.00 94.94 281 LYS A N 1
ATOM 2021 C CA . LYS A 1 281 ? -15.251 -5.377 23.427 1.00 94.94 281 LYS A CA 1
ATOM 2022 C C . LYS A 1 281 ? -15.514 -5.262 21.918 1.00 94.94 281 LYS A C 1
ATOM 2024 O O . LYS A 1 281 ? -15.334 -6.251 21.226 1.00 94.94 281 LYS A O 1
ATOM 2029 N N . ARG A 1 282 ? -15.847 -4.065 21.414 1.00 95.50 282 ARG A N 1
ATOM 2030 C CA . ARG A 1 282 ? -16.070 -3.803 19.980 1.00 95.50 282 ARG A CA 1
ATOM 2031 C C . ARG A 1 282 ? -14.774 -3.848 19.169 1.00 95.50 282 ARG A C 1
ATOM 2033 O O . ARG A 1 282 ? -14.777 -4.362 18.063 1.00 95.50 282 ARG A O 1
ATOM 2040 N N . ALA A 1 283 ? -13.648 -3.439 19.753 1.00 94.75 283 ALA A N 1
ATOM 2041 C CA . ALA A 1 283 ? -12.338 -3.551 19.103 1.00 94.75 283 ALA A CA 1
ATOM 2042 C C . ALA A 1 283 ? -11.894 -5.007 18.855 1.00 94.75 283 ALA A C 1
ATOM 2044 O O . ALA A 1 283 ? -10.971 -5.237 18.079 1.00 94.75 283 ALA A O 1
ATOM 2045 N N . LYS A 1 284 ? -12.537 -6.006 19.488 1.00 92.81 284 LYS A N 1
ATOM 2046 C CA . LYS A 1 284 ? -12.257 -7.422 19.205 1.00 92.81 284 LYS A CA 1
ATOM 2047 C C . LYS A 1 284 ? -12.607 -7.815 17.768 1.00 92.81 284 LYS A C 1
ATOM 2049 O O . LYS A 1 284 ? -11.973 -8.739 17.277 1.00 92.81 284 LYS A O 1
ATOM 2054 N N . ALA A 1 285 ? -13.537 -7.115 17.112 1.00 93.62 285 ALA A N 1
ATOM 2055 C CA . ALA A 1 285 ? -13.875 -7.357 15.709 1.00 93.62 285 ALA A CA 1
ATOM 2056 C C . ALA A 1 285 ? -12.650 -7.192 14.792 1.00 93.62 285 ALA A C 1
ATOM 2058 O O . ALA A 1 285 ? -12.442 -8.001 13.901 1.00 93.62 285 ALA A O 1
ATOM 2059 N N . LEU A 1 286 ? -11.749 -6.246 15.095 1.00 93.75 286 LEU A N 1
ATOM 2060 C CA . LEU A 1 286 ? -10.522 -6.025 14.316 1.00 93.75 286 LEU A CA 1
ATOM 2061 C C . LEU A 1 286 ? -9.510 -7.183 14.395 1.00 93.75 286 LEU A C 1
ATOM 2063 O O . LEU A 1 286 ? -8.525 -7.183 13.665 1.00 93.75 286 LEU A O 1
ATOM 2067 N N . ARG A 1 287 ? -9.717 -8.175 15.272 1.00 91.25 287 ARG A N 1
ATOM 2068 C CA . ARG A 1 287 ? -8.822 -9.340 15.390 1.00 91.25 287 ARG A CA 1
ATOM 2069 C C . ARG A 1 287 ? -8.943 -10.315 14.222 1.00 91.25 287 ARG A C 1
ATOM 2071 O O . ARG A 1 287 ? -8.105 -11.203 14.124 1.00 91.25 287 ARG A O 1
ATOM 2078 N N . THR A 1 288 ? -9.961 -10.175 13.376 1.00 91.62 288 THR A N 1
ATOM 2079 C CA . THR A 1 288 ? -10.096 -10.973 12.152 1.00 91.62 288 THR A CA 1
ATOM 2080 C C . THR A 1 288 ? -9.196 -10.455 11.034 1.00 91.62 288 THR A C 1
ATOM 2082 O O . THR A 1 288 ? -8.753 -11.251 10.212 1.00 91.62 288 THR A O 1
ATOM 2085 N N . LEU A 1 289 ? -8.849 -9.159 11.039 1.00 91.94 289 LEU A N 1
ATOM 2086 C CA . LEU A 1 289 ? -8.026 -8.543 9.993 1.00 91.94 289 LEU A CA 1
ATOM 2087 C C . LEU A 1 289 ? -6.703 -9.287 9.770 1.00 91.94 289 LEU A C 1
ATOM 2089 O O . LEU A 1 289 ? -6.413 -9.629 8.627 1.00 91.94 289 LEU A O 1
ATOM 2093 N N . PRO A 1 290 ? -5.924 -9.654 10.805 1.00 90.25 290 PRO A N 1
ATOM 2094 C CA . PRO A 1 290 ? -4.662 -10.352 10.587 1.00 90.25 290 PRO A CA 1
ATOM 2095 C C . PRO A 1 290 ? -4.833 -11.810 10.145 1.00 90.25 290 PRO A C 1
ATOM 2097 O O . PRO A 1 290 ? -3.873 -12.416 9.690 1.00 90.25 290 PRO A O 1
ATOM 2100 N N . ALA A 1 291 ? -6.024 -12.398 10.245 1.00 87.25 291 ALA A N 1
ATOM 2101 C CA . ALA A 1 291 ? -6.283 -13.729 9.697 1.00 87.25 291 ALA A CA 1
ATOM 2102 C C . ALA A 1 291 ? -6.732 -13.683 8.225 1.00 87.25 291 ALA A C 1
ATOM 2104 O O . ALA A 1 291 ? -6.622 -14.686 7.529 1.00 87.25 291 ALA A O 1
ATOM 2105 N N . ALA A 1 292 ? -7.221 -12.538 7.742 1.00 88.12 292 ALA A N 1
ATOM 2106 C CA . ALA A 1 292 ? -7.744 -12.406 6.387 1.00 88.12 292 ALA A CA 1
ATOM 2107 C C . ALA A 1 292 ? -6.627 -12.298 5.339 1.00 88.12 292 ALA A C 1
ATOM 2109 O O . ALA A 1 292 ? -5.957 -11.273 5.240 1.00 88.12 292 ALA A O 1
ATOM 2110 N N . SER A 1 293 ? -6.426 -13.328 4.525 1.00 83.25 293 SER A N 1
ATOM 2111 C CA . SER A 1 293 ? -5.575 -13.238 3.337 1.00 83.25 293 SER A CA 1
ATOM 2112 C C . SER A 1 293 ? -6.223 -12.292 2.326 1.00 83.25 293 SER A C 1
ATOM 2114 O O . SER A 1 293 ? -7.175 -12.676 1.657 1.00 83.25 293 SER A O 1
ATOM 2116 N N . LEU A 1 294 ? -5.749 -11.050 2.269 1.00 87.12 294 LEU A N 1
ATOM 2117 C CA . LEU A 1 294 ? -6.251 -10.046 1.343 1.00 87.12 294 LEU A CA 1
ATOM 2118 C C . LEU A 1 294 ? -5.082 -9.549 0.499 1.00 87.12 294 LEU A C 1
ATOM 2120 O O . LEU A 1 294 ? -4.134 -8.949 1.018 1.00 87.12 294 LEU A O 1
ATOM 2124 N N . SER A 1 295 ? -5.146 -9.866 -0.788 1.00 91.12 295 SER A N 1
ATOM 2125 C CA . SER A 1 295 ? -4.191 -9.426 -1.798 1.00 91.12 295 SER A CA 1
ATOM 2126 C C . SER A 1 295 ? -4.297 -7.916 -2.020 1.00 91.12 295 SER A C 1
ATOM 2128 O O . SER A 1 295 ? -5.307 -7.276 -1.708 1.00 91.12 295 SER A O 1
ATOM 2130 N N . LEU A 1 296 ? -3.258 -7.312 -2.599 1.00 92.25 296 LEU A N 1
ATOM 2131 C CA . LEU A 1 296 ? -3.297 -5.885 -2.934 1.00 92.25 296 LEU A CA 1
ATOM 2132 C C . LEU A 1 296 ? -4.381 -5.585 -3.991 1.00 92.25 296 LEU A C 1
ATOM 2134 O O . LEU A 1 296 ? -5.026 -4.540 -3.921 1.00 92.25 296 LEU A O 1
ATOM 2138 N N . ALA A 1 297 ? -4.630 -6.515 -4.920 1.00 92.88 297 ALA A N 1
ATOM 2139 C CA . ALA A 1 297 ? -5.711 -6.395 -5.900 1.00 92.88 297 ALA A CA 1
ATOM 2140 C C . ALA A 1 297 ? -7.087 -6.347 -5.225 1.00 92.88 297 ALA A C 1
ATOM 2142 O O . ALA A 1 297 ? -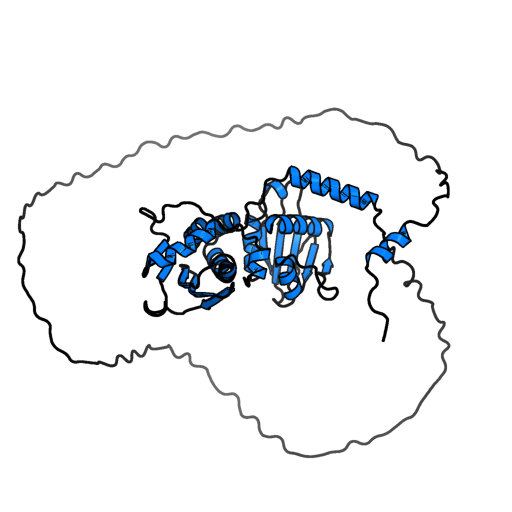7.881 -5.446 -5.497 1.00 92.88 297 ALA A O 1
ATOM 2143 N N . GLU A 1 298 ? -7.345 -7.273 -4.298 1.00 93.00 298 GLU A N 1
ATOM 2144 C CA . GLU A 1 298 ? -8.587 -7.312 -3.522 1.00 93.00 298 GLU A CA 1
ATOM 2145 C C . GLU A 1 298 ? -8.754 -6.063 -2.657 1.00 93.00 298 GLU A C 1
ATOM 2147 O O . GLU A 1 298 ? -9.863 -5.548 -2.553 1.00 93.00 298 GLU A O 1
ATOM 2152 N N . ALA A 1 299 ? -7.666 -5.516 -2.099 1.00 94.31 299 ALA A N 1
ATOM 2153 C CA . ALA A 1 299 ? -7.719 -4.256 -1.359 1.00 94.31 299 ALA A CA 1
ATOM 2154 C C . ALA A 1 299 ? -8.248 -3.112 -2.222 1.00 94.31 299 ALA A C 1
ATOM 2156 O O . ALA A 1 299 ? -9.131 -2.365 -1.799 1.00 94.31 299 ALA A O 1
ATOM 2157 N N . VAL A 1 300 ? -7.718 -2.977 -3.439 1.00 95.69 300 VAL A N 1
ATOM 2158 C CA . VAL A 1 300 ? -8.111 -1.910 -4.365 1.00 95.69 300 VAL A CA 1
ATOM 2159 C C . VAL A 1 300 ? -9.526 -2.135 -4.901 1.00 95.69 300 VAL A C 1
ATOM 2161 O O . VAL A 1 300 ? -10.293 -1.178 -5.012 1.00 95.69 300 VAL A O 1
ATOM 2164 N N . LEU A 1 301 ? -9.918 -3.385 -5.166 1.00 94.31 301 LEU A N 1
ATOM 2165 C CA . LEU A 1 301 ? -11.303 -3.734 -5.509 1.00 94.31 301 LEU A CA 1
ATOM 2166 C C . LEU A 1 301 ? -12.278 -3.414 -4.367 1.00 94.31 301 LEU A C 1
ATOM 2168 O O . LEU A 1 301 ? -13.376 -2.926 -4.621 1.00 94.31 301 LEU A O 1
ATOM 2172 N N . ALA A 1 302 ? -11.847 -3.586 -3.117 1.00 93.94 302 ALA A N 1
ATOM 2173 C CA . ALA A 1 302 ? -12.574 -3.202 -1.908 1.00 93.94 302 ALA A CA 1
ATOM 2174 C C . ALA A 1 302 ? -12.561 -1.683 -1.627 1.00 93.94 302 ALA A C 1
ATOM 2176 O O . ALA A 1 302 ? -12.971 -1.234 -0.557 1.00 93.94 302 ALA A O 1
ATOM 2177 N N . GLY A 1 303 ? -12.083 -0.874 -2.576 1.00 95.50 303 GLY A N 1
ATOM 2178 C CA . GLY A 1 303 ? -12.116 0.583 -2.506 1.00 95.50 303 GLY A CA 1
ATOM 2179 C C . GLY A 1 303 ? -10.874 1.225 -1.894 1.00 95.50 303 GLY A C 1
ATOM 2180 O O . GLY A 1 303 ? -10.888 2.439 -1.676 1.00 95.50 303 GLY A O 1
ATOM 2181 N N . ALA A 1 304 ? -9.802 0.469 -1.618 1.00 96.06 304 ALA A N 1
ATOM 2182 C CA . ALA A 1 304 ? -8.531 1.070 -1.222 1.00 96.06 304 ALA A CA 1
ATOM 2183 C C . ALA A 1 304 ? -8.036 1.996 -2.339 1.00 96.06 304 ALA A C 1
ATOM 2185 O O . ALA A 1 304 ? -7.973 1.615 -3.509 1.00 96.06 304 ALA A O 1
ATOM 2186 N N . ARG A 1 305 ? -7.681 3.227 -1.971 1.00 93.75 305 ARG A N 1
ATOM 2187 C CA . ARG A 1 305 ? -7.156 4.227 -2.904 1.00 93.75 305 ARG A CA 1
ATOM 2188 C C . ARG A 1 305 ? -5.693 4.441 -2.593 1.00 93.75 305 ARG A C 1
ATOM 2190 O O . ARG A 1 305 ? -5.353 5.043 -1.576 1.00 93.75 305 ARG A O 1
ATOM 2197 N N . LEU A 1 306 ? -4.840 3.914 -3.461 1.00 95.69 306 LEU A N 1
ATOM 2198 C CA . LEU A 1 306 ? -3.400 3.992 -3.297 1.00 95.69 306 LEU A CA 1
ATOM 2199 C C . LEU A 1 306 ? -2.829 4.977 -4.302 1.00 95.69 306 LEU A C 1
ATOM 2201 O O . LEU A 1 306 ? -3.020 4.835 -5.510 1.00 95.69 306 LEU A O 1
ATOM 2205 N N . GLU A 1 307 ? -2.132 5.982 -3.785 1.00 96.00 307 GLU A N 1
ATOM 2206 C CA . GLU A 1 307 ? -1.361 6.878 -4.631 1.00 96.00 307 GLU A CA 1
ATOM 2207 C C . GLU A 1 307 ? -0.150 6.138 -5.211 1.00 96.00 307 GLU A C 1
ATOM 2209 O O . GLU A 1 307 ? 0.471 5.340 -4.497 1.00 96.00 307 GLU A O 1
ATOM 2214 N N . PRO A 1 308 ? 0.228 6.403 -6.474 1.00 96.62 308 PRO A N 1
ATOM 2215 C CA . PRO A 1 308 ? 1.348 5.721 -7.109 1.00 96.62 308 PRO A CA 1
ATOM 2216 C C . PRO A 1 308 ? 2.649 5.826 -6.321 1.00 96.62 308 PRO A C 1
ATOM 2218 O O . PRO A 1 308 ? 3.354 4.831 -6.182 1.00 96.62 308 PRO A O 1
ATOM 2221 N N . SER A 1 309 ? 2.921 6.986 -5.718 1.00 96.69 309 SER A N 1
ATOM 2222 C CA . SER A 1 309 ? 4.092 7.185 -4.861 1.00 96.69 309 SER A CA 1
ATOM 2223 C C . SER A 1 309 ? 4.147 6.195 -3.694 1.00 96.69 309 SER A C 1
ATOM 2225 O O . SER A 1 309 ? 5.216 5.673 -3.397 1.00 96.69 309 SER A O 1
ATOM 2227 N N . LEU A 1 310 ? 3.007 5.866 -3.075 1.00 97.12 310 LEU A N 1
ATOM 2228 C CA . LEU A 1 310 ? 2.941 4.907 -1.967 1.00 97.12 310 LEU A CA 1
ATOM 2229 C C . LEU A 1 310 ? 3.161 3.469 -2.441 1.00 97.12 310 LEU A C 1
ATOM 2231 O O . LEU A 1 310 ? 3.846 2.697 -1.773 1.00 97.12 310 LEU A O 1
ATOM 2235 N N . VAL A 1 311 ? 2.603 3.107 -3.600 1.00 96.94 311 VAL A N 1
ATOM 2236 C CA . VAL A 1 311 ? 2.798 1.771 -4.184 1.00 96.94 311 VAL A CA 1
ATOM 2237 C C . VAL A 1 311 ? 4.259 1.568 -4.572 1.00 96.94 311 VAL A C 1
ATOM 2239 O O . VAL A 1 311 ? 4.860 0.556 -4.217 1.00 96.94 311 VAL A O 1
ATOM 2242 N N . TYR A 1 312 ? 4.844 2.542 -5.268 1.00 97.31 312 TYR A N 1
ATOM 2243 C CA . TYR A 1 312 ? 6.237 2.491 -5.692 1.00 97.31 312 TYR A CA 1
ATOM 2244 C C . TYR A 1 312 ? 7.206 2.544 -4.504 1.00 97.31 312 TYR A C 1
ATOM 2246 O O . TYR A 1 312 ? 8.214 1.844 -4.533 1.00 97.31 312 TYR A O 1
ATOM 2254 N N . ALA A 1 313 ? 6.876 3.262 -3.425 1.00 97.25 313 ALA A N 1
ATOM 2255 C CA . ALA A 1 313 ? 7.650 3.224 -2.184 1.00 97.25 313 ALA A CA 1
ATOM 2256 C C . ALA A 1 313 ? 7.584 1.860 -1.471 1.00 97.25 313 ALA A C 1
ATOM 2258 O O . ALA A 1 313 ? 8.556 1.449 -0.847 1.00 97.25 313 ALA A O 1
ATOM 2259 N N . ALA A 1 314 ? 6.466 1.133 -1.573 1.00 96.94 314 ALA A N 1
ATOM 2260 C CA . ALA A 1 314 ? 6.322 -0.198 -0.979 1.00 96.94 314 ALA A CA 1
ATOM 2261 C C . ALA A 1 314 ? 6.949 -1.320 -1.830 1.00 96.94 314 ALA A C 1
ATOM 2263 O O . ALA A 1 314 ? 7.306 -2.374 -1.299 1.00 96.94 314 ALA A O 1
ATOM 2264 N N . LEU A 1 315 ? 7.098 -1.103 -3.141 1.00 96.56 315 LEU A N 1
ATOM 2265 C CA . LEU A 1 315 ? 7.571 -2.107 -4.096 1.00 96.56 315 LEU A CA 1
ATOM 2266 C C . LEU A 1 315 ? 8.932 -2.743 -3.729 1.00 96.56 315 LEU A C 1
ATOM 2268 O O . LEU A 1 315 ? 9.015 -3.972 -3.791 1.00 96.56 315 LEU A O 1
ATOM 2272 N N . PRO A 1 316 ? 9.963 -1.990 -3.279 1.00 97.62 316 PRO A N 1
ATOM 2273 C CA . PRO A 1 316 ? 11.215 -2.557 -2.771 1.00 97.62 316 PRO A CA 1
ATOM 2274 C C . PRO A 1 316 ? 11.057 -3.648 -1.718 1.00 97.62 316 PRO A C 1
ATOM 2276 O O . PRO A 1 316 ? 11.862 -4.569 -1.659 1.00 97.62 316 PRO A O 1
ATOM 2279 N N . TYR A 1 317 ? 10.032 -3.548 -0.877 1.00 96.69 317 TYR A N 1
ATOM 2280 C CA . TYR A 1 317 ? 9.818 -4.459 0.245 1.00 96.69 317 TYR A CA 1
ATOM 2281 C C . TYR A 1 317 ? 8.910 -5.637 -0.122 1.00 96.69 317 TYR A C 1
ATOM 2283 O O . TYR A 1 317 ? 8.865 -6.634 0.600 1.00 96.69 317 TYR A O 1
ATOM 2291 N N . ALA A 1 318 ? 8.181 -5.522 -1.234 1.00 95.19 318 ALA A N 1
ATOM 2292 C CA . ALA A 1 318 ? 7.283 -6.552 -1.740 1.00 95.19 318 ALA A CA 1
ATOM 2293 C C . ALA A 1 318 ? 7.974 -7.515 -2.722 1.00 95.19 318 ALA A C 1
ATOM 2295 O O . ALA A 1 318 ? 7.503 -8.634 -2.912 1.00 95.19 318 ALA A O 1
ATOM 2296 N N . VAL A 1 319 ? 9.097 -7.104 -3.319 1.00 95.50 319 VAL A N 1
ATOM 2297 C CA . VAL A 1 319 ? 9.927 -7.938 -4.199 1.00 95.50 319 VAL A CA 1
ATOM 2298 C C . VAL A 1 319 ? 11.102 -8.505 -3.408 1.00 95.50 319 VAL A C 1
ATOM 2300 O O . VAL A 1 319 ? 11.895 -7.760 -2.834 1.00 95.50 319 VAL A O 1
ATOM 2303 N N . ALA A 1 320 ? 11.224 -9.832 -3.379 1.00 94.19 320 ALA A N 1
ATOM 2304 C CA . ALA A 1 320 ? 12.334 -10.492 -2.705 1.00 94.19 320 ALA A CA 1
ATOM 2305 C C . ALA A 1 320 ? 13.661 -10.215 -3.452 1.00 94.19 320 ALA A C 1
ATOM 2307 O O . ALA A 1 320 ? 13.683 -10.326 -4.682 1.00 94.19 320 ALA A O 1
ATOM 2308 N N . PRO A 1 321 ? 14.770 -9.875 -2.763 1.00 95.81 321 PRO A N 1
ATOM 2309 C CA . PRO A 1 321 ? 16.069 -9.643 -3.405 1.00 95.81 321 PRO A CA 1
ATOM 2310 C C . PRO A 1 321 ? 16.558 -10.826 -4.250 1.00 95.81 321 PRO A C 1
ATOM 2312 O O . PRO A 1 321 ? 17.250 -10.650 -5.242 1.00 95.81 321 PRO A O 1
ATOM 2315 N N . GLU A 1 322 ? 16.164 -12.052 -3.918 1.00 95.69 322 GLU A N 1
ATOM 2316 C CA . GLU A 1 322 ? 16.540 -13.245 -4.674 1.00 95.69 322 GLU A CA 1
ATOM 2317 C C . GLU A 1 322 ? 15.942 -13.248 -6.089 1.00 95.69 322 GLU A C 1
ATOM 2319 O O . GLU A 1 322 ? 16.508 -13.862 -6.993 1.00 95.69 322 GLU A O 1
ATOM 2324 N N . TRP A 1 323 ? 14.823 -12.546 -6.308 1.00 95.31 323 TRP A N 1
ATOM 2325 C CA . TRP A 1 323 ? 14.176 -12.446 -7.620 1.00 95.31 323 TRP A CA 1
ATOM 2326 C C . TRP A 1 323 ? 14.929 -11.526 -8.579 1.00 95.31 323 TRP A C 1
ATOM 2328 O O . TRP A 1 323 ? 14.769 -11.662 -9.789 1.00 95.31 323 TRP A O 1
ATOM 2338 N N . THR A 1 324 ? 15.747 -10.607 -8.057 1.00 97.12 324 THR A N 1
ATOM 2339 C CA . THR A 1 324 ? 16.558 -9.683 -8.861 1.00 97.12 324 THR A CA 1
ATOM 2340 C C . THR A 1 324 ? 17.908 -10.289 -9.250 1.00 97.12 324 THR A C 1
ATOM 2342 O O . THR A 1 324 ? 18.670 -9.664 -9.987 1.00 97.12 324 THR A O 1
ATOM 2345 N N . ARG A 1 325 ? 18.223 -11.515 -8.799 1.00 97.06 325 ARG A N 1
ATOM 2346 C CA . ARG A 1 325 ? 19.471 -12.203 -9.147 1.00 97.06 325 ARG A CA 1
ATOM 2347 C C . ARG A 1 325 ? 19.584 -12.416 -10.662 1.00 97.06 325 ARG A C 1
ATOM 2349 O O . ARG A 1 325 ? 18.655 -12.904 -11.297 1.00 97.06 325 ARG A O 1
ATOM 2356 N N . GLY A 1 326 ? 20.729 -12.058 -11.235 1.00 97.25 326 GLY A N 1
ATOM 2357 C CA . GLY A 1 326 ? 21.000 -12.094 -12.674 1.00 97.25 326 GLY A CA 1
ATOM 2358 C C . GLY A 1 326 ? 20.354 -10.957 -13.474 1.00 97.25 326 GLY A C 1
ATOM 2359 O O . GLY A 1 326 ? 20.420 -10.970 -14.704 1.00 97.25 326 GLY A O 1
ATOM 2360 N N . HIS A 1 327 ? 19.735 -9.975 -12.811 1.00 98.06 327 HIS A N 1
ATOM 2361 C CA . HIS A 1 327 ? 19.070 -8.850 -13.459 1.00 98.06 327 HIS A CA 1
ATOM 2362 C C . HIS A 1 327 ? 19.689 -7.516 -13.034 1.00 98.06 327 HIS A C 1
ATOM 2364 O O . HIS A 1 327 ? 19.782 -7.197 -11.850 1.00 98.06 327 HIS A O 1
ATOM 2370 N N . VAL A 1 328 ? 20.074 -6.707 -14.022 1.00 98.19 328 VAL A N 1
ATOM 2371 C CA . VAL A 1 328 ? 20.540 -5.331 -13.827 1.00 98.19 328 VAL A CA 1
ATOM 2372 C C . VAL A 1 328 ? 19.867 -4.465 -14.878 1.00 98.19 328 VAL A C 1
ATOM 2374 O O . VAL A 1 328 ? 20.112 -4.656 -16.066 1.00 98.19 328 VAL A O 1
ATOM 2377 N N . PHE A 1 329 ? 18.976 -3.575 -14.448 1.00 98.31 329 PHE A N 1
ATOM 2378 C CA . PHE A 1 329 ? 18.286 -2.626 -15.323 1.00 98.31 329 PHE A CA 1
ATOM 2379 C C . PHE A 1 329 ? 17.610 -1.517 -14.508 1.00 98.31 329 PHE A C 1
ATOM 2381 O O . PHE A 1 329 ? 17.367 -1.668 -13.310 1.00 98.31 329 PHE A O 1
ATOM 2388 N N . THR A 1 330 ? 17.228 -0.432 -15.174 1.00 98.50 330 THR A N 1
ATOM 2389 C CA . THR A 1 330 ? 16.428 0.672 -14.634 1.00 98.50 330 THR A CA 1
ATOM 2390 C C . THR A 1 330 ? 15.209 0.914 -15.518 1.00 98.50 330 THR A C 1
ATOM 2392 O O . THR A 1 330 ? 15.343 1.170 -16.713 1.00 98.50 330 THR A O 1
ATOM 2395 N N . VAL A 1 331 ? 14.011 0.871 -14.931 1.00 98.44 331 VAL A N 1
ATOM 2396 C CA . VAL A 1 331 ? 12.749 1.188 -15.617 1.00 98.44 331 VAL A CA 1
ATOM 2397 C C . VAL A 1 331 ? 12.144 2.452 -15.021 1.00 98.44 331 VAL A C 1
ATOM 2399 O O . VAL A 1 331 ? 11.830 2.487 -13.832 1.00 98.44 331 VAL A O 1
ATOM 2402 N N . ALA A 1 332 ? 11.927 3.467 -15.851 1.00 98.06 332 ALA A N 1
ATOM 2403 C CA . ALA A 1 332 ? 11.162 4.653 -15.493 1.00 98.06 332 ALA A CA 1
ATOM 2404 C C . ALA A 1 332 ? 9.657 4.389 -15.658 1.00 98.06 332 ALA A C 1
ATOM 2406 O O . ALA A 1 332 ? 9.215 3.894 -16.695 1.00 98.06 332 ALA A O 1
ATOM 2407 N N . GLN A 1 333 ? 8.869 4.722 -14.642 1.00 98.06 333 GLN A N 1
ATOM 2408 C CA . GLN A 1 333 ? 7.409 4.647 -14.651 1.00 98.06 333 GLN A CA 1
ATOM 2409 C C . GLN A 1 333 ? 6.841 6.064 -14.618 1.00 98.06 333 GLN A C 1
ATOM 2411 O O . GLN A 1 333 ? 7.042 6.787 -13.645 1.00 98.06 333 GLN A O 1
ATOM 2416 N N . GLU A 1 334 ? 6.139 6.454 -15.673 1.00 97.12 334 GLU A N 1
ATOM 2417 C CA . GLU A 1 334 ? 5.553 7.780 -15.849 1.00 97.12 334 GLU A CA 1
ATOM 2418 C C . GLU A 1 334 ? 4.028 7.683 -15.830 1.00 97.12 334 GLU A C 1
ATOM 2420 O O . GLU A 1 334 ? 3.434 6.910 -16.587 1.00 97.12 334 GLU A O 1
ATOM 2425 N N . ILE A 1 335 ? 3.390 8.498 -14.985 1.00 96.62 335 ILE A N 1
ATOM 2426 C CA . ILE A 1 335 ? 1.930 8.613 -14.925 1.00 96.62 335 ILE A CA 1
ATOM 2427 C C . ILE A 1 335 ? 1.534 9.998 -15.414 1.00 96.62 335 ILE A C 1
ATOM 2429 O O . ILE A 1 335 ? 1.838 11.000 -14.767 1.00 96.62 335 ILE A O 1
ATOM 2433 N N . THR A 1 336 ? 0.856 10.045 -16.559 1.00 94.56 336 THR A N 1
ATOM 2434 C CA . THR A 1 336 ? 0.667 11.272 -17.350 1.00 94.56 336 THR A CA 1
ATOM 2435 C C . THR A 1 336 ? -0.012 12.419 -16.597 1.00 94.56 336 THR A C 1
ATOM 2437 O O . THR A 1 336 ? 0.307 13.584 -16.811 1.00 94.56 336 THR A O 1
ATOM 2440 N N . GLU A 1 337 ? -0.927 12.107 -15.685 1.00 94.12 337 GLU A N 1
ATOM 2441 C CA . GLU A 1 337 ? -1.747 13.068 -14.949 1.00 94.12 337 GLU A CA 1
ATOM 2442 C C . GLU A 1 337 ? -1.040 13.639 -13.714 1.00 94.12 337 GLU A C 1
ATOM 2444 O O . GLU A 1 337 ? -1.506 14.622 -13.141 1.00 94.12 337 GLU A O 1
ATOM 2449 N N . LEU A 1 338 ? 0.084 13.049 -13.293 1.00 88.19 338 LEU A N 1
ATOM 2450 C CA . LEU A 1 338 ? 0.840 13.478 -12.109 1.00 88.19 338 LEU A CA 1
ATOM 2451 C C . LEU A 1 338 ? 1.973 14.464 -12.443 1.00 88.19 338 LEU A C 1
ATOM 2453 O O . LEU A 1 338 ? 2.811 14.773 -11.592 1.00 88.19 338 LEU A O 1
ATOM 2457 N N . GLY A 1 339 ? 1.964 15.010 -13.662 1.00 84.50 339 GLY A N 1
ATOM 2458 C CA . GLY A 1 339 ? 2.956 15.967 -14.144 1.00 84.50 339 GLY A CA 1
ATOM 2459 C C . GLY A 1 339 ? 4.275 15.291 -14.538 1.00 84.50 339 GLY A C 1
ATOM 2460 O O . GLY A 1 339 ? 4.292 14.096 -14.824 1.00 84.50 339 GLY A O 1
ATOM 2461 N N . PRO A 1 340 ? 5.404 16.024 -14.562 1.00 87.00 340 PRO A N 1
ATOM 2462 C CA . PRO A 1 340 ? 6.696 15.504 -15.015 1.00 87.00 340 PRO A CA 1
ATOM 2463 C C . PRO A 1 340 ? 7.373 14.630 -13.946 1.00 87.00 340 PRO A C 1
ATOM 2465 O O . PRO A 1 340 ? 8.577 14.738 -13.735 1.00 87.00 340 PRO A O 1
ATOM 2468 N N . ARG A 1 341 ? 6.611 13.814 -13.216 1.00 93.56 341 ARG A N 1
ATOM 2469 C CA . ARG A 1 341 ? 7.122 12.916 -12.177 1.00 93.56 341 ARG A CA 1
ATOM 2470 C C . ARG A 1 341 ? 7.250 11.513 -12.742 1.00 93.56 341 ARG A C 1
ATOM 2472 O O . ARG A 1 341 ? 6.332 11.015 -13.393 1.00 93.56 341 ARG A O 1
ATOM 2479 N N . ALA A 1 342 ? 8.377 10.881 -12.455 1.00 95.75 342 ALA A N 1
ATOM 2480 C CA . ALA A 1 342 ? 8.630 9.499 -12.809 1.00 95.75 342 ALA A CA 1
ATOM 2481 C C . ALA A 1 342 ? 9.250 8.754 -11.626 1.00 95.75 342 ALA A C 1
ATOM 2483 O O . ALA A 1 342 ? 10.063 9.304 -10.878 1.00 95.75 342 ALA A O 1
ATOM 2484 N N . TRP A 1 343 ? 8.883 7.484 -11.478 1.00 98.00 343 TRP A N 1
ATOM 2485 C CA . TRP A 1 343 ? 9.494 6.579 -10.508 1.00 98.00 343 TRP A CA 1
ATOM 2486 C C . TRP A 1 343 ? 10.483 5.672 -11.227 1.00 98.00 343 TRP A C 1
ATOM 2488 O O . TRP A 1 343 ? 10.105 4.905 -12.111 1.00 98.00 343 TRP A O 1
ATOM 2498 N N . TYR A 1 344 ? 11.753 5.761 -10.850 1.00 98.06 344 TYR A N 1
ATOM 2499 C CA . TYR A 1 344 ? 12.831 4.974 -11.437 1.00 98.06 344 TYR A CA 1
ATOM 2500 C C . TYR A 1 344 ? 13.051 3.740 -10.580 1.00 98.06 344 TYR A C 1
ATOM 2502 O O . TYR A 1 344 ? 13.577 3.824 -9.471 1.00 98.06 344 TYR A O 1
ATOM 2510 N N . VAL A 1 345 ? 12.619 2.594 -11.097 1.00 98.31 345 VAL A N 1
ATOM 2511 C CA . VAL A 1 345 ? 12.767 1.295 -10.448 1.00 98.31 345 VAL A CA 1
ATOM 2512 C C . VAL A 1 345 ? 14.052 0.658 -10.950 1.00 98.31 345 VAL A C 1
ATOM 2514 O O . VAL A 1 345 ? 14.150 0.285 -12.118 1.00 98.31 345 VAL A O 1
ATOM 2517 N N . THR A 1 346 ? 15.039 0.540 -10.070 1.00 98.44 346 THR A N 1
ATOM 2518 C CA . THR A 1 346 ? 16.347 -0.034 -10.393 1.00 98.44 346 THR A CA 1
ATOM 2519 C C . THR A 1 346 ? 16.461 -1.430 -9.799 1.00 98.44 346 THR A C 1
ATOM 2521 O O . THR A 1 346 ? 16.296 -1.621 -8.591 1.00 98.44 346 THR A O 1
ATOM 2524 N N . ALA A 1 347 ? 16.769 -2.402 -10.651 1.00 98.38 347 ALA A N 1
ATOM 2525 C CA . ALA A 1 347 ? 17.136 -3.755 -10.270 1.00 98.38 347 ALA A CA 1
ATOM 2526 C C . ALA A 1 347 ? 18.657 -3.917 -10.330 1.00 98.38 347 ALA A C 1
ATOM 2528 O O . ALA A 1 347 ? 19.306 -3.459 -11.273 1.00 98.38 347 ALA A O 1
ATOM 2529 N N . ARG A 1 348 ? 19.220 -4.573 -9.316 1.00 98.06 348 ARG A N 1
ATOM 2530 C CA . ARG A 1 348 ? 20.629 -4.973 -9.257 1.00 98.06 348 ARG A CA 1
ATOM 2531 C C . ARG A 1 348 ? 20.707 -6.419 -8.784 1.00 98.06 348 ARG A C 1
ATOM 2533 O O . ARG A 1 348 ? 19.856 -6.846 -8.007 1.00 98.06 348 ARG A O 1
ATOM 2540 N N . ASP A 1 349 ? 21.739 -7.128 -9.224 1.00 97.50 349 ASP A N 1
ATOM 2541 C CA . ASP A 1 349 ? 21.899 -8.569 -9.027 1.00 97.50 349 ASP A CA 1
ATOM 2542 C C . ASP A 1 349 ? 21.841 -8.983 -7.545 1.00 97.50 349 ASP A C 1
ATOM 2544 O O . ASP A 1 349 ? 22.765 -8.724 -6.775 1.00 97.50 349 ASP A O 1
ATOM 2548 N N . GLY A 1 350 ? 20.733 -9.616 -7.148 1.00 96.56 350 GLY A N 1
ATOM 2549 C CA . GLY A 1 350 ? 20.529 -10.147 -5.798 1.00 96.56 350 GLY A CA 1
ATOM 2550 C C . GLY A 1 350 ? 20.287 -9.080 -4.725 1.00 96.56 350 GLY A C 1
ATOM 2551 O O . GLY A 1 350 ? 20.325 -9.388 -3.534 1.00 96.56 350 GLY A O 1
ATOM 2552 N N . VAL A 1 351 ? 20.065 -7.824 -5.124 1.00 97.31 351 VAL A N 1
ATOM 2553 C CA . VAL A 1 351 ? 19.829 -6.693 -4.218 1.00 97.31 351 VAL A CA 1
ATOM 2554 C C . VAL A 1 351 ? 18.355 -6.300 -4.253 1.00 97.31 351 VAL A C 1
ATOM 2556 O O . VAL A 1 351 ? 17.687 -6.412 -5.284 1.00 97.31 351 VAL A O 1
ATOM 2559 N N . ARG A 1 352 ? 17.846 -5.805 -3.118 1.00 96.62 352 ARG A N 1
ATOM 2560 C CA . ARG A 1 352 ? 16.519 -5.181 -3.032 1.00 96.62 352 ARG A CA 1
ATOM 2561 C C . ARG A 1 352 ? 16.371 -4.120 -4.130 1.00 96.62 352 ARG A C 1
ATOM 2563 O O . ARG A 1 352 ? 17.303 -3.351 -4.365 1.00 96.62 352 ARG A O 1
ATOM 2570 N N . LEU A 1 353 ? 15.201 -4.057 -4.771 1.00 97.94 353 LEU A N 1
ATOM 2571 C CA . LEU A 1 353 ? 14.910 -2.978 -5.718 1.00 97.94 353 LEU A CA 1
ATOM 2572 C C . LEU A 1 353 ? 15.100 -1.620 -5.037 1.00 97.94 353 LEU A C 1
ATOM 2574 O O . LEU A 1 353 ? 14.691 -1.445 -3.890 1.00 97.94 353 LEU A O 1
ATOM 2578 N N . SER A 1 354 ? 15.661 -0.650 -5.751 1.00 97.75 354 SER A N 1
ATOM 2579 C CA . SER A 1 354 ? 15.619 0.747 -5.324 1.00 97.75 354 SER A CA 1
ATOM 2580 C C . SER A 1 354 ? 14.618 1.505 -6.177 1.00 97.75 354 SER A C 1
ATOM 2582 O O . SER A 1 354 ? 14.527 1.299 -7.388 1.00 97.75 354 SER A O 1
ATOM 2584 N N . VAL A 1 355 ? 13.850 2.378 -5.537 1.00 97.88 355 VAL A N 1
ATOM 2585 C CA . VAL A 1 355 ? 12.871 3.221 -6.213 1.00 97.88 355 VAL A CA 1
ATOM 2586 C C . VAL A 1 355 ? 13.118 4.653 -5.796 1.00 97.88 355 VAL A C 1
ATOM 2588 O O . VAL A 1 355 ? 13.135 4.957 -4.606 1.00 97.88 355 VAL A O 1
ATOM 2591 N N . VAL A 1 356 ? 13.320 5.519 -6.782 1.00 97.06 356 VAL A N 1
ATOM 2592 C CA . VAL A 1 356 ? 13.529 6.949 -6.552 1.00 97.06 356 VAL A CA 1
ATOM 2593 C C . VAL A 1 356 ? 12.563 7.738 -7.423 1.00 97.06 356 VAL A C 1
ATOM 2595 O O . VAL A 1 356 ? 12.379 7.430 -8.601 1.00 97.06 356 VAL A O 1
ATOM 2598 N N . GLU A 1 357 ? 11.926 8.744 -6.831 1.00 95.88 357 GLU A N 1
ATOM 2599 C CA . GLU A 1 357 ? 11.128 9.723 -7.564 1.00 95.88 357 GLU A CA 1
ATOM 2600 C C . GLU A 1 357 ? 12.057 10.808 -8.115 1.00 95.88 357 GLU A C 1
ATOM 2602 O O . GLU A 1 357 ? 12.804 11.446 -7.372 1.00 95.88 357 GLU A O 1
ATOM 2607 N N . HIS A 1 358 ? 12.000 11.028 -9.423 1.00 92.88 358 HIS A N 1
ATOM 2608 C CA . HIS A 1 358 ? 12.728 12.096 -10.096 1.00 92.88 358 HIS A CA 1
ATOM 2609 C C . HIS A 1 358 ? 11.836 12.777 -11.132 1.00 92.88 358 HIS A C 1
ATOM 2611 O O . HIS A 1 358 ? 10.745 12.304 -11.465 1.00 92.88 358 HIS A O 1
ATOM 2617 N N . ALA A 1 359 ? 12.325 13.896 -11.666 1.00 89.50 359 ALA A N 1
ATOM 2618 C CA . ALA A 1 359 ? 11.743 14.467 -12.866 1.00 89.50 359 ALA A CA 1
ATOM 2619 C C . ALA A 1 359 ? 11.814 13.451 -14.024 1.00 89.50 359 ALA A C 1
ATOM 2621 O O . ALA A 1 359 ? 12.766 12.670 -14.145 1.00 89.50 359 ALA A O 1
ATOM 2622 N N . ALA A 1 360 ? 10.788 13.447 -14.867 1.00 85.44 360 ALA A N 1
ATOM 2623 C CA . ALA A 1 360 ? 10.755 12.655 -16.085 1.00 85.44 360 ALA A CA 1
ATOM 2624 C C . ALA A 1 360 ? 11.927 13.025 -17.014 1.00 85.44 360 ALA A C 1
ATOM 2626 O O . ALA A 1 360 ? 12.369 14.176 -17.044 1.00 85.44 360 ALA A O 1
ATOM 2627 N N . GLY A 1 361 ? 12.420 12.045 -17.777 1.00 84.56 361 GLY A N 1
ATOM 2628 C CA . GLY A 1 361 ? 13.488 12.235 -18.766 1.00 84.56 361 GLY A CA 1
ATOM 2629 C C . GLY A 1 361 ? 14.919 11.949 -18.295 1.00 84.56 361 GLY A C 1
ATOM 2630 O O . GLY A 1 361 ? 15.848 12.147 -19.076 1.00 84.56 361 GLY A O 1
ATOM 2631 N N . ALA A 1 362 ? 15.131 11.463 -17.069 1.00 88.06 362 ALA A N 1
ATOM 2632 C CA . ALA A 1 362 ? 16.427 10.905 -16.685 1.00 88.06 362 ALA A CA 1
ATOM 2633 C C . ALA A 1 362 ? 16.685 9.576 -17.423 1.00 88.06 362 ALA A C 1
ATOM 2635 O O . ALA A 1 362 ? 15.756 8.904 -17.878 1.00 88.06 362 ALA A O 1
ATOM 2636 N N . ALA A 1 363 ? 17.959 9.202 -17.565 1.00 92.69 363 ALA A N 1
ATOM 2637 C CA . ALA A 1 363 ? 18.346 8.002 -18.300 1.00 92.69 363 ALA A CA 1
ATOM 2638 C C . ALA A 1 363 ? 17.804 6.727 -17.626 1.00 92.69 363 ALA A C 1
ATOM 2640 O O . ALA A 1 363 ? 18.013 6.506 -16.434 1.00 92.69 363 ALA A O 1
ATOM 2641 N N . ALA A 1 364 ? 17.131 5.887 -18.410 1.00 97.31 364 ALA A N 1
ATOM 2642 C CA . ALA A 1 364 ? 16.629 4.577 -18.012 1.00 97.31 364 ALA A CA 1
ATOM 2643 C C . ALA A 1 364 ? 16.732 3.613 -19.202 1.00 97.31 364 ALA A C 1
ATOM 2645 O O . ALA A 1 364 ? 16.669 4.043 -20.355 1.00 97.31 364 ALA A O 1
ATOM 2646 N N . ASP A 1 365 ? 16.851 2.314 -18.929 1.00 97.81 365 ASP A N 1
ATOM 2647 C CA . ASP A 1 365 ? 16.900 1.283 -19.974 1.00 97.81 365 ASP A CA 1
ATOM 2648 C C . ASP A 1 365 ? 15.544 1.137 -20.671 1.00 97.81 365 ASP A C 1
ATOM 2650 O O . ASP A 1 365 ? 15.463 0.811 -21.857 1.00 97.81 365 ASP A O 1
ATOM 2654 N N . ALA A 1 366 ? 14.463 1.404 -19.933 1.00 98.12 366 ALA A N 1
ATOM 2655 C CA . ALA A 1 366 ? 13.117 1.481 -20.469 1.00 98.12 366 ALA A CA 1
ATOM 2656 C C . ALA A 1 366 ? 12.267 2.530 -19.748 1.00 98.12 366 ALA A C 1
ATOM 2658 O O . ALA A 1 366 ? 12.433 2.780 -18.555 1.00 98.12 366 ALA A O 1
ATOM 2659 N N . THR A 1 367 ? 11.292 3.075 -20.467 1.00 98.06 367 THR A N 1
ATOM 2660 C CA . THR A 1 367 ? 10.274 3.984 -19.938 1.00 98.06 367 THR A CA 1
ATOM 2661 C C . THR A 1 367 ? 8.899 3.406 -20.224 1.00 98.06 367 THR A C 1
ATOM 2663 O O . THR A 1 367 ? 8.602 3.005 -21.353 1.00 98.06 367 THR A O 1
ATOM 2666 N N . VAL A 1 368 ? 8.057 3.372 -19.198 1.00 97.75 368 VAL A N 1
ATOM 2667 C CA . VAL A 1 368 ? 6.657 2.970 -19.275 1.00 97.75 368 VAL A CA 1
ATOM 2668 C C . VAL A 1 368 ? 5.806 4.183 -18.945 1.00 97.75 368 VAL A C 1
ATOM 2670 O O . VAL A 1 368 ? 5.794 4.639 -17.806 1.00 97.75 368 VAL A O 1
ATOM 2673 N N . THR A 1 369 ? 5.081 4.687 -19.936 1.00 97.19 369 THR A N 1
ATOM 2674 C CA . THR A 1 369 ? 4.156 5.810 -19.768 1.00 97.19 369 THR A CA 1
ATOM 2675 C C . THR A 1 369 ? 2.725 5.280 -19.751 1.00 97.19 369 THR A C 1
ATOM 2677 O O . THR A 1 369 ? 2.328 4.540 -20.655 1.00 97.19 369 THR A O 1
ATOM 2680 N N . MET A 1 370 ? 1.938 5.636 -18.736 1.00 97.12 370 MET A N 1
ATOM 2681 C CA . MET A 1 370 ? 0.544 5.201 -18.605 1.00 97.12 370 MET A CA 1
ATOM 2682 C C . MET A 1 370 ? -0.353 6.273 -17.978 1.00 97.12 370 MET A C 1
ATOM 2684 O O . MET A 1 370 ? 0.132 7.198 -17.329 1.00 97.12 370 MET A O 1
ATOM 2688 N N . SER A 1 371 ? -1.667 6.142 -18.165 1.00 96.00 371 SER A N 1
ATOM 2689 C CA . SER A 1 371 ? -2.652 6.975 -17.470 1.00 96.00 371 SER A CA 1
ATOM 2690 C C . SER A 1 371 ? -2.842 6.514 -16.022 1.00 96.00 371 SER A C 1
ATOM 2692 O O . SER A 1 371 ? -2.561 5.361 -15.673 1.00 96.00 371 SER A O 1
ATOM 2694 N N . ARG A 1 372 ? -3.389 7.377 -15.163 1.00 94.81 372 ARG A N 1
ATOM 2695 C CA . ARG A 1 372 ? -3.782 7.008 -13.794 1.00 94.81 372 ARG A CA 1
ATOM 2696 C C . ARG A 1 372 ? -4.837 5.905 -13.812 1.00 94.81 372 ARG A C 1
ATOM 2698 O O . ARG A 1 372 ? -4.760 4.978 -13.013 1.00 94.81 372 ARG A O 1
ATOM 2705 N N . ALA A 1 373 ? -5.774 5.954 -14.758 1.00 94.75 373 ALA A N 1
ATOM 2706 C CA . ALA A 1 373 ? -6.773 4.902 -14.928 1.00 94.75 373 ALA A CA 1
ATOM 2707 C C . ALA A 1 373 ? -6.133 3.549 -15.294 1.00 94.75 373 ALA A C 1
ATOM 2709 O O . ALA A 1 373 ? -6.535 2.513 -14.762 1.00 94.75 373 ALA A O 1
ATOM 2710 N N . ALA A 1 374 ? -5.115 3.547 -16.162 1.00 95.75 374 ALA A N 1
ATOM 2711 C CA . ALA A 1 374 ? -4.354 2.343 -16.493 1.00 95.75 374 ALA A CA 1
ATOM 2712 C C . ALA A 1 374 ? -3.594 1.795 -15.275 1.00 95.75 374 ALA A C 1
ATOM 2714 O O . ALA A 1 374 ? -3.607 0.586 -15.042 1.00 95.75 374 ALA A O 1
ATOM 2715 N N . PHE A 1 375 ? -2.992 2.677 -14.472 1.00 95.88 375 PHE A N 1
ATOM 2716 C CA . PHE A 1 375 ? -2.337 2.308 -13.218 1.00 95.88 375 PHE A CA 1
ATOM 2717 C C . PHE A 1 375 ? -3.322 1.685 -12.216 1.00 95.88 375 PHE A C 1
ATOM 2719 O O . PHE A 1 375 ? -3.061 0.609 -11.683 1.00 95.88 375 PHE A O 1
ATOM 2726 N N . ASP A 1 376 ? -4.491 2.294 -12.009 1.00 94.94 376 ASP A N 1
ATOM 2727 C CA . ASP A 1 376 ? -5.506 1.760 -11.096 1.00 94.94 376 ASP A CA 1
ATOM 2728 C C . ASP A 1 376 ? -6.009 0.377 -11.559 1.00 94.94 376 ASP A C 1
ATOM 2730 O O . ASP A 1 376 ? -6.186 -0.525 -10.738 1.00 94.94 376 ASP A O 1
ATOM 2734 N N . ARG A 1 377 ? -6.189 0.161 -12.871 1.00 94.88 377 ARG A N 1
ATOM 2735 C CA . ARG A 1 377 ? -6.524 -1.167 -13.424 1.00 94.88 377 ARG A CA 1
ATOM 2736 C C . ARG A 1 377 ? -5.404 -2.180 -13.221 1.00 94.88 377 ARG A C 1
ATOM 2738 O O . ARG A 1 377 ? -5.678 -3.321 -12.850 1.00 94.88 377 ARG A O 1
ATOM 2745 N N . LEU A 1 378 ? -4.152 -1.761 -13.412 1.00 94.75 378 LEU A N 1
ATOM 2746 C CA . LEU A 1 378 ? -2.986 -2.593 -13.129 1.00 94.75 378 LEU A CA 1
ATOM 2747 C C . LEU A 1 378 ? -2.988 -3.036 -11.661 1.00 94.75 378 LEU A C 1
ATOM 2749 O O . LEU A 1 378 ? -2.767 -4.214 -11.389 1.00 94.75 378 LEU A O 1
ATOM 2753 N N . LEU A 1 379 ? -3.290 -2.143 -10.715 1.00 94.75 379 LEU A N 1
ATOM 2754 C CA . LEU A 1 379 ? -3.389 -2.513 -9.301 1.00 94.75 379 LEU A CA 1
ATOM 2755 C C . LEU A 1 379 ? -4.518 -3.504 -9.019 1.00 94.75 379 LEU A C 1
ATOM 2757 O O . LEU A 1 379 ? -4.333 -4.398 -8.203 1.00 94.75 379 LEU A O 1
ATOM 2761 N N . LYS A 1 380 ? -5.652 -3.395 -9.713 1.00 93.81 380 LYS A N 1
ATOM 2762 C CA . LYS A 1 380 ? -6.777 -4.340 -9.590 1.00 93.81 380 LYS A CA 1
ATOM 2763 C C . LYS A 1 380 ? -6.524 -5.691 -10.265 1.00 93.81 380 LYS A C 1
ATOM 2765 O O . LYS A 1 380 ? -7.315 -6.611 -10.094 1.00 93.81 380 LYS A O 1
ATOM 2770 N N . GLY A 1 381 ? -5.451 -5.819 -11.049 1.00 92.50 381 GLY A N 1
ATOM 2771 C CA . GLY A 1 381 ? -5.224 -6.992 -11.897 1.00 92.50 381 GLY A CA 1
ATOM 2772 C C . GLY A 1 381 ? -6.180 -7.071 -13.094 1.00 92.50 381 GLY A C 1
ATOM 2773 O O . GLY A 1 381 ? -6.328 -8.132 -13.699 1.00 92.50 381 GLY A O 1
ATOM 2774 N N . GLU A 1 382 ? -6.828 -5.961 -13.452 1.00 94.19 382 GLU A N 1
ATOM 2775 C CA . GLU A 1 382 ? -7.706 -5.872 -14.616 1.00 94.19 382 GLU A CA 1
ATOM 2776 C C . GLU A 1 382 ? -6.888 -5.740 -15.909 1.00 94.19 382 GLU A C 1
ATOM 2778 O O . GLU A 1 382 ? -5.774 -5.208 -15.933 1.00 94.19 382 GLU A O 1
ATOM 2783 N N . ARG A 1 383 ? -7.454 -6.203 -17.029 1.00 91.06 383 ARG A N 1
ATOM 2784 C CA . ARG A 1 383 ? -6.845 -5.981 -18.346 1.00 91.06 383 ARG A CA 1
ATOM 2785 C C . ARG A 1 383 ? -6.959 -4.505 -18.722 1.00 91.06 383 ARG A C 1
ATOM 2787 O O . ARG A 1 383 ? -8.006 -3.889 -18.545 1.00 91.06 383 ARG A O 1
ATOM 2794 N N . ALA A 1 384 ? -5.891 -3.959 -19.294 1.00 89.31 384 ALA A N 1
ATOM 2795 C CA . ALA A 1 384 ? -5.926 -2.622 -19.866 1.00 89.31 384 ALA A CA 1
ATOM 2796 C C . ALA A 1 384 ? -6.892 -2.573 -21.065 1.00 89.31 384 ALA A C 1
ATOM 2798 O O . ALA A 1 384 ? -6.889 -3.460 -21.922 1.00 89.31 384 ALA A O 1
ATOM 2799 N N . THR A 1 385 ? -7.714 -1.527 -21.121 1.00 91.75 385 THR A N 1
ATOM 2800 C CA . THR A 1 385 ? -8.585 -1.230 -22.265 1.00 91.75 385 THR A CA 1
ATOM 2801 C C . THR A 1 385 ? -7.728 -0.759 -23.447 1.00 91.75 385 THR A C 1
ATOM 2803 O O . THR A 1 385 ? -6.712 -0.108 -23.207 1.00 91.75 385 THR A O 1
ATOM 2806 N N . PRO A 1 386 ? -8.098 -1.024 -24.718 1.00 88.75 386 PRO A N 1
ATOM 2807 C CA . PRO A 1 386 ? -7.268 -0.675 -25.879 1.00 88.75 386 PRO A CA 1
ATOM 2808 C C . PRO A 1 386 ? -6.791 0.788 -25.965 1.00 88.75 386 PRO A C 1
ATOM 2810 O O . PRO A 1 386 ? -5.730 1.032 -26.529 1.00 88.75 386 PRO A O 1
ATOM 2813 N N . GLY A 1 387 ? -7.531 1.750 -25.398 1.00 89.94 387 GLY A N 1
ATOM 2814 C CA . GLY A 1 387 ? -7.130 3.167 -25.338 1.00 89.94 387 GLY A CA 1
ATOM 2815 C C . GLY A 1 387 ? -6.229 3.547 -24.156 1.00 89.94 387 GLY A C 1
ATOM 2816 O O . GLY A 1 387 ? -5.639 4.619 -24.169 1.00 89.94 387 GLY A O 1
ATOM 2817 N N . ASP A 1 388 ? -6.093 2.663 -23.168 1.00 90.44 388 ASP A N 1
ATOM 2818 C CA . ASP A 1 388 ? -5.344 2.874 -21.921 1.00 90.44 388 ASP A CA 1
ATOM 2819 C C . ASP A 1 388 ? -4.107 1.961 -21.841 1.00 90.44 388 ASP A C 1
ATOM 2821 O O . ASP A 1 388 ? -3.604 1.655 -20.758 1.00 90.44 388 ASP A O 1
ATOM 2825 N N . LEU A 1 389 ? -3.639 1.445 -22.981 1.00 94.06 389 LEU A N 1
ATOM 2826 C CA . LEU A 1 389 ? -2.470 0.574 -23.008 1.00 94.06 389 LEU A CA 1
ATOM 2827 C C . LEU A 1 389 ? -1.207 1.376 -22.656 1.00 94.06 389 LEU A C 1
ATOM 2829 O O . LEU A 1 389 ? -0.971 2.427 -23.256 1.00 94.06 389 LEU A O 1
ATOM 2833 N N . PRO A 1 390 ? -0.366 0.882 -21.729 1.00 96.06 390 PRO A N 1
ATOM 2834 C CA . PRO A 1 390 ? 0.886 1.546 -21.404 1.00 96.06 390 PRO A CA 1
ATOM 2835 C C . PRO A 1 390 ? 1.803 1.589 -22.631 1.00 96.06 390 PRO A C 1
ATOM 2837 O O . PRO A 1 390 ? 1.995 0.587 -23.327 1.00 96.06 390 PRO A O 1
ATOM 2840 N N . VAL A 1 391 ? 2.398 2.753 -22.881 1.00 97.12 391 VAL A N 1
ATOM 2841 C CA . VAL A 1 391 ? 3.379 2.950 -23.948 1.00 97.12 391 VAL A CA 1
ATOM 2842 C C . VAL A 1 391 ? 4.756 2.602 -23.401 1.00 97.12 391 VAL A C 1
ATOM 2844 O O . VAL A 1 391 ? 5.213 3.201 -22.432 1.00 97.12 391 VAL A O 1
ATOM 2847 N N . ILE A 1 392 ? 5.424 1.635 -24.031 1.00 97.69 392 ILE A N 1
ATOM 2848 C CA . ILE A 1 392 ? 6.750 1.166 -23.615 1.00 97.69 392 ILE A CA 1
ATOM 2849 C C . ILE A 1 392 ? 7.799 1.617 -24.634 1.00 97.69 392 ILE A C 1
ATOM 2851 O O . ILE A 1 392 ? 7.698 1.293 -25.822 1.00 97.69 392 ILE A O 1
ATOM 2855 N N . ARG A 1 393 ? 8.833 2.313 -24.157 1.00 97.50 393 ARG A N 1
ATOM 2856 C CA . ARG A 1 393 ? 10.035 2.698 -24.915 1.00 97.50 393 ARG A CA 1
ATOM 2857 C C . ARG A 1 393 ? 11.270 2.053 -24.277 1.00 97.50 393 ARG A C 1
ATOM 2859 O O . ARG A 1 393 ? 11.312 1.929 -23.061 1.00 97.50 393 ARG A O 1
ATOM 2866 N N . GLY A 1 394 ? 12.259 1.657 -25.078 1.00 97.62 394 GLY A N 1
ATOM 2867 C CA . GLY A 1 394 ? 13.482 1.000 -24.589 1.00 97.62 394 GLY A CA 1
ATOM 2868 C C . GLY A 1 394 ? 13.354 -0.521 -24.423 1.00 97.62 394 GLY A C 1
ATOM 2869 O O . GLY A 1 394 ? 12.652 -1.178 -25.199 1.00 97.62 394 GLY A O 1
ATOM 2870 N N . ASP A 1 395 ? 14.055 -1.088 -23.438 1.00 98.19 395 ASP A N 1
ATOM 2871 C CA . ASP A 1 395 ? 14.149 -2.534 -23.208 1.00 98.19 395 ASP A CA 1
ATOM 2872 C C . ASP A 1 395 ? 12.830 -3.150 -22.698 1.00 98.19 395 ASP A C 1
ATOM 2874 O O . ASP A 1 395 ? 12.462 -3.101 -21.521 1.00 98.19 395 ASP A O 1
ATOM 2878 N N . ARG A 1 396 ? 12.119 -3.827 -23.605 1.00 97.69 396 ARG A N 1
ATOM 2879 C CA . ARG A 1 396 ? 10.864 -4.527 -23.296 1.00 97.69 396 ARG A CA 1
ATOM 2880 C C . ARG A 1 396 ? 11.054 -5.749 -22.397 1.00 97.69 396 ARG A C 1
ATOM 2882 O O . ARG A 1 396 ? 10.105 -6.129 -21.711 1.00 97.69 396 ARG A O 1
ATOM 2889 N N . LYS A 1 397 ? 12.236 -6.377 -22.388 1.00 97.44 397 LYS A N 1
ATOM 2890 C CA . LYS A 1 397 ? 12.520 -7.541 -21.539 1.00 97.44 397 LYS A CA 1
ATOM 2891 C C . LYS A 1 397 ? 12.631 -7.112 -20.077 1.00 97.44 397 LYS A C 1
ATOM 2893 O O . LYS A 1 397 ? 12.043 -7.776 -19.220 1.00 97.44 397 LYS A O 1
ATOM 2898 N N . ALA A 1 398 ? 13.291 -5.984 -19.803 1.00 97.81 398 ALA A N 1
ATOM 2899 C CA . ALA A 1 398 ? 13.336 -5.370 -18.474 1.00 97.81 398 ALA A CA 1
ATOM 2900 C C . ALA A 1 398 ? 11.921 -5.074 -17.946 1.00 97.81 398 ALA A C 1
ATOM 2902 O O . ALA A 1 398 ? 11.557 -5.501 -16.849 1.00 97.81 398 ALA A O 1
ATOM 2903 N N . VAL A 1 399 ? 11.069 -4.448 -18.768 1.00 98.19 399 VAL A N 1
ATOM 2904 C CA . VAL A 1 399 ? 9.674 -4.145 -18.396 1.00 98.19 399 VAL A CA 1
ATOM 2905 C C . VAL A 1 399 ? 8.849 -5.409 -18.147 1.00 98.19 399 VAL A C 1
ATOM 2907 O O . VAL A 1 399 ? 8.123 -5.478 -17.156 1.00 98.19 399 VAL A O 1
ATOM 2910 N N . ALA A 1 400 ? 8.963 -6.427 -19.004 1.00 96.75 400 ALA A N 1
ATOM 2911 C CA . ALA A 1 400 ? 8.261 -7.698 -18.814 1.00 96.75 400 ALA A CA 1
ATOM 2912 C C . ALA A 1 400 ? 8.700 -8.413 -17.525 1.00 96.75 400 ALA A C 1
ATOM 2914 O O . ALA A 1 400 ? 7.869 -8.986 -16.819 1.00 96.75 400 ALA A O 1
ATOM 2915 N N . THR A 1 401 ? 9.992 -8.337 -17.196 1.00 97.50 401 THR A N 1
ATOM 2916 C CA . THR A 1 401 ? 10.563 -8.907 -15.969 1.00 97.50 401 THR A CA 1
ATOM 2917 C C . THR A 1 401 ? 10.024 -8.191 -14.735 1.00 97.50 401 THR A C 1
ATOM 2919 O O . THR A 1 401 ? 9.492 -8.837 -13.834 1.00 97.50 401 THR A O 1
ATOM 2922 N N . LEU A 1 402 ? 10.058 -6.855 -14.733 1.00 97.38 402 LEU A N 1
ATOM 2923 C CA . LEU A 1 402 ? 9.508 -6.054 -13.643 1.00 97.38 402 LEU A CA 1
ATOM 2924 C C . LEU A 1 402 ? 8.006 -6.306 -13.450 1.00 97.38 402 LEU A C 1
ATOM 2926 O O . LEU A 1 402 ? 7.557 -6.487 -12.320 1.00 97.38 402 LEU A O 1
ATOM 2930 N N . LYS A 1 403 ? 7.235 -6.380 -14.545 1.00 95.75 403 LYS A N 1
ATOM 2931 C CA . LYS A 1 403 ? 5.803 -6.706 -14.496 1.00 95.75 403 LYS A CA 1
ATOM 2932 C C . LYS A 1 403 ? 5.555 -8.066 -13.840 1.00 95.75 403 LYS A C 1
ATOM 2934 O O . LYS A 1 403 ? 4.630 -8.214 -13.051 1.00 95.75 403 LYS A O 1
ATOM 2939 N N . ARG A 1 404 ? 6.378 -9.069 -14.151 1.00 95.06 404 ARG A N 1
ATOM 2940 C CA . ARG A 1 404 ? 6.254 -10.395 -13.540 1.00 95.06 404 ARG A CA 1
ATOM 2941 C C . ARG A 1 404 ? 6.461 -10.336 -12.026 1.00 95.06 404 ARG A C 1
ATOM 2943 O O . ARG A 1 404 ? 5.687 -10.942 -11.293 1.00 95.06 404 ARG A O 1
ATOM 2950 N N . TRP A 1 405 ? 7.470 -9.604 -11.551 1.00 95.38 405 TRP A N 1
ATOM 2951 C CA . TRP A 1 405 ? 7.707 -9.444 -10.113 1.00 95.38 405 TRP A CA 1
ATOM 2952 C C . TRP A 1 405 ? 6.571 -8.697 -9.416 1.00 95.38 405 TRP A C 1
ATOM 2954 O O . TRP A 1 405 ? 6.171 -9.090 -8.325 1.00 95.38 405 TRP A O 1
ATOM 2964 N N . THR A 1 406 ? 6.019 -7.651 -10.037 1.00 93.94 406 THR A N 1
ATOM 2965 C CA . THR A 1 406 ? 4.897 -6.902 -9.451 1.00 93.94 406 THR A CA 1
ATOM 2966 C C . THR A 1 406 ? 3.614 -7.731 -9.420 1.00 93.94 406 THR A C 1
ATOM 2968 O O . THR A 1 406 ? 2.872 -7.655 -8.444 1.00 93.94 406 THR A O 1
ATOM 2971 N N . ASP A 1 407 ? 3.373 -8.567 -10.435 1.00 92.19 407 ASP A N 1
ATOM 2972 C CA . ASP A 1 407 ? 2.252 -9.508 -10.445 1.00 92.19 407 ASP A CA 1
ATOM 2973 C C . ASP A 1 407 ? 2.371 -10.537 -9.304 1.00 92.19 407 ASP A C 1
ATOM 2975 O O . ASP A 1 407 ? 1.384 -10.777 -8.611 1.00 92.19 407 ASP A O 1
ATOM 2979 N N . LEU A 1 408 ? 3.574 -11.078 -9.062 1.00 91.44 408 LEU A N 1
ATOM 2980 C CA . LEU A 1 408 ? 3.853 -12.011 -7.957 1.00 91.44 408 LEU A CA 1
ATOM 2981 C C . LEU A 1 408 ? 3.787 -11.362 -6.573 1.00 91.44 408 LEU A C 1
ATOM 2983 O O . LEU A 1 408 ? 3.404 -12.005 -5.605 1.00 91.44 408 LEU A O 1
ATOM 2987 N N . ALA A 1 409 ? 4.184 -10.098 -6.458 1.00 90.56 409 ALA A N 1
ATOM 2988 C CA . ALA A 1 409 ? 4.115 -9.360 -5.200 1.00 90.56 409 ALA A CA 1
ATOM 2989 C C . ALA A 1 409 ? 2.675 -8.967 -4.817 1.00 90.56 409 ALA A C 1
ATOM 2991 O O . ALA A 1 409 ? 2.405 -8.646 -3.658 1.00 90.56 409 ALA A O 1
ATOM 2992 N N . ARG A 1 410 ? 1.764 -8.943 -5.801 1.00 88.06 410 ARG A N 1
ATOM 2993 C CA . ARG A 1 410 ? 0.354 -8.580 -5.625 1.00 88.06 410 ARG A CA 1
ATOM 2994 C C . ARG A 1 410 ? -0.512 -9.764 -5.205 1.00 88.06 410 ARG A C 1
ATOM 2996 O O . ARG A 1 410 ? -1.479 -9.515 -4.484 1.00 88.06 410 ARG A O 1
ATOM 3003 N N . SER A 1 411 ? -0.209 -10.969 -5.698 1.00 80.69 411 SER A N 1
ATOM 3004 C CA . SER A 1 411 ? -0.866 -12.230 -5.311 1.00 80.69 411 SER A CA 1
ATOM 3005 C C . SER A 1 411 ? -0.530 -12.598 -3.876 1.00 80.69 411 SER A C 1
ATOM 3007 O O . SER A 1 411 ? -1.472 -12.950 -3.138 1.00 80.69 411 SER A O 1
#

Secondary structure (DSSP, 8-state):
-------THHHHGGGS-S------PPPP--PPPP------------PPPPP--PPPPP----PPP-----------------PPPPP---------PPPPP-PPP---PPPPPPPP------------------------GGGS--------HHHHHHHHHHHHHHHHHSPPP-HHHHHHHHHHHH-HHHHHHHHHHTGGGHHHH--S-EEEEEEETTTEEEEEEEETTEEEEEEESSPPPTTT-SEEEEE-HHHHHHHHHT----TTTS-TTEEEEE-TTGGGGGGGGGG----HHHHHHTT----HHHHHHHHHHHS-GGGGTT--EEEEEEEGGG-SEEEEEEEETTEEEEEEEEETTS--SEEEEE-HHHHHHHHHTPPPPTTSPPEEEE-HHHHHHHHHHHHHHH-

Organism: NCBI:txid1404360

InterPro domains:
  IPR036527 SCP2 sterol-binding domain superfamily [G3DSA:3.30.1050.10] (300-410)
  IPR036527 SCP2 sterol-binding domain superfamily [SSF55718] (306-403)

Sequence (411 aa):
TEWADKPIEEVLKNLDSLPADAPVTPAPGLAAPATAAPDLVAPTENVPPAPGLAAPTEDAPAAPDVAAPTEDVSATPTSDLVAPPDAARLTTYTGRFPVPFVESPGLGPAVPPAPDGSATWLATGVTSAPKAGRFVRLEDPAAAYRPVLLASVAARAAAKEVADAFLTSVVPAPGLRKALVELAREDSVTAGALLAGLLPAQGVVLGEPLSYDLTVRGFGTFAVTVGDGGAEIQRLARRRPRKEAAFHLSGEPLVLAELLAGDRTRIGRFRPGARVTGRRKRAKALRTLPAASLSLAEAVLAGARLEPSLVYAALPYAVAPEWTRGHVFTVAQEITELGPRAWYVTARDGVRLSVVEHAAGAAADATVTMSRAAFDRLLKGERATPGDLPVIRGDRKAVATLKRWTDLARS

Foldseek 3Di:
DDDDDDDPVVVVVVVPDDDDDDDDDDDDDDDDDDDDDDDDDDDDDDDDDDDDDDDDDDDDDDDDDDDDDDDDDDDDDDDDDDDDDDDDDDDDDPDDDDDDDDDDDDDDDDDDDDDDDDDDDDDDDDDDDDDDDDDDDDDDPPPPDDPPPPCDPVNVVVVVVVVVVCVVVDDAWCALLQLLLVLCVVPQQLSLVLVLLLLFLCLQQQPDWFWAWEAAPPHAIWTWTHDPSTIDIDTDPDGDDLVRHQKYKYFGSNVVSCLLCVPPPPPPDDDPGMDIGHNVVRVVSCNRNNVDPAFLLSSVVSPRDDDPVSVLSSLLSRFQLQLLAPHFFWEWEAAVVVPQWIWIWTGDHSHRIDIDIDGHDDDGQKYWYFYPVLVSCLSNVHDADPVGDIDMDHDPVNVVSSSVRVVSSRD